Protein AF-0000000077884957 (afdb_homodimer)

Radius of gyration: 33.15 Å; Cα contacts (8 Å, |Δi|>4): 1012; chains: 2; bounding box: 104×128×114 Å

Structure (mmCIF, N/CA/C/O backbone):
data_AF-0000000077884957-model_v1
#
loop_
_entity.id
_entity.type
_entity.pdbx_description
1 polymer '3,4-dihydroxy-2-butanone 4-phosphate synthase'
#
loop_
_atom_site.group_PDB
_atom_site.id
_atom_site.type_symbol
_atom_site.label_atom_id
_atom_site.label_alt_id
_atom_site.label_comp_id
_atom_site.label_asym_id
_atom_site.label_entity_id
_atom_site.label_seq_id
_atom_site.pdbx_PDB_ins_code
_atom_site.Cartn_x
_atom_site.Cartn_y
_atom_site.Cartn_z
_atom_site.occupancy
_atom_site.B_iso_or_equiv
_atom_site.auth_seq_id
_atom_site.auth_comp_id
_atom_site.auth_asym_id
_atom_site.auth_atom_id
_atom_site.pdbx_PDB_model_num
ATOM 1 N N . MET A 1 1 ? 44.188 24.688 65.25 1 23.61 1 MET A N 1
ATOM 2 C CA . MET A 1 1 ? 44.094 23.25 65.5 1 23.61 1 MET A CA 1
ATOM 3 C C . MET A 1 1 ? 42.719 22.719 65.125 1 23.61 1 MET A C 1
ATOM 5 O O . MET A 1 1 ? 42.312 21.656 65.562 1 23.61 1 MET A O 1
ATOM 9 N N . ALA A 1 2 ? 41.875 23.609 64.562 1 27.34 2 ALA A N 1
ATOM 10 C CA . ALA A 1 2 ? 40.438 23.766 64.312 1 27.34 2 ALA A CA 1
ATOM 11 C C . ALA A 1 2 ? 39.969 22.703 63.344 1 27.34 2 ALA A C 1
ATOM 13 O O . ALA A 1 2 ? 40.5 22.562 62.25 1 27.34 2 ALA A O 1
ATOM 14 N N . SER A 1 3 ? 39.344 21.531 63.875 1 23.41 3 SER A N 1
ATOM 15 C CA . SER A 1 3 ? 38.969 20.156 63.562 1 23.41 3 SER A CA 1
ATOM 16 C C . SER A 1 3 ? 37.938 20.109 62.438 1 23.41 3 SER A C 1
ATOM 18 O O . SER A 1 3 ? 36.75 20.406 62.656 1 23.41 3 SER A O 1
ATOM 20 N N . PHE A 1 4 ? 38.219 20.578 61.156 1 23.94 4 PHE A N 1
ATOM 21 C CA . PHE A 1 4 ? 37.438 20.875 59.938 1 23.94 4 PHE A CA 1
ATOM 22 C C . PHE A 1 4 ? 36.812 19.609 59.375 1 23.94 4 PHE A C 1
ATOM 24 O O . PHE A 1 4 ? 37.281 19.062 58.375 1 23.94 4 PHE A O 1
ATOM 31 N N . ASN A 1 5 ? 36.469 18.562 60.312 1 22 5 ASN A N 1
ATOM 32 C CA . ASN A 1 5 ? 36.281 17.234 59.719 1 22 5 ASN A CA 1
ATOM 33 C C . ASN A 1 5 ? 35.25 17.25 58.594 1 22 5 ASN A C 1
ATOM 35 O O . ASN A 1 5 ? 34.438 18.172 58.531 1 22 5 ASN A O 1
ATOM 39 N N . LEU A 1 6 ? 35.156 16.062 57.719 1 22.84 6 LEU A N 1
ATOM 40 C CA . LEU A 1 6 ? 34.812 15.359 56.5 1 22.84 6 LEU A CA 1
ATOM 41 C C . LEU A 1 6 ? 33.281 15.234 56.344 1 22.84 6 LEU A C 1
ATOM 43 O O . LEU A 1 6 ? 32.594 14.828 57.281 1 22.84 6 LEU A O 1
ATOM 47 N N . ILE A 1 7 ? 32.656 15.898 55.281 1 21.78 7 ILE A N 1
ATOM 48 C CA . ILE A 1 7 ? 31.406 16.125 54.531 1 21.78 7 ILE A CA 1
ATOM 49 C C . ILE A 1 7 ? 30.797 14.781 54.156 1 21.78 7 ILE A C 1
ATOM 51 O O . ILE A 1 7 ? 31.391 14.016 53.406 1 21.78 7 ILE A O 1
ATOM 55 N N . THR A 1 8 ? 29.938 14.07 54.969 1 21.12 8 THR A N 1
ATOM 56 C CA . THR A 1 8 ? 29.281 12.766 55.031 1 21.12 8 THR A CA 1
ATOM 57 C C . THR A 1 8 ? 28.453 12.523 53.781 1 21.12 8 THR A C 1
ATOM 59 O O . THR A 1 8 ? 27.844 13.453 53.219 1 21.12 8 THR A O 1
ATOM 62 N N . THR A 1 9 ? 28.469 11.258 53.062 1 21.08 9 THR A N 1
ATOM 63 C CA . THR A 1 9 ? 28.109 10.383 51.938 1 21.08 9 THR A CA 1
ATOM 64 C C . THR A 1 9 ? 26.609 10.18 51.875 1 21.08 9 THR A C 1
ATOM 66 O O . THR A 1 9 ? 26.047 9.414 52.656 1 21.08 9 THR A O 1
ATOM 69 N N . CYS A 1 10 ? 25.625 11.156 51.812 1 20.2 10 CYS A N 1
ATOM 70 C CA . CYS A 1 10 ? 24.203 10.812 51.906 1 20.2 10 CYS A CA 1
ATOM 71 C C . CYS A 1 10 ? 23.812 9.836 50.812 1 20.2 10 CYS A C 1
ATOM 73 O O . CYS A 1 10 ? 24.078 10.086 49.625 1 20.2 10 CYS A O 1
ATOM 75 N N . SER A 1 11 ? 23.5 8.492 51.031 1 19.19 11 SER A N 1
ATOM 76 C CA . SER A 1 11 ? 22.922 7.262 50.531 1 19.19 11 SER A CA 1
ATOM 77 C C . SER A 1 11 ? 21.547 7.516 49.906 1 19.19 11 SER A C 1
ATOM 79 O O . SER A 1 11 ? 20.562 7.715 50.625 1 19.19 11 SER A O 1
ATOM 81 N N . SER A 1 12 ? 21.328 8.344 48.781 1 19.55 12 SER A N 1
ATOM 82 C CA . SER A 1 12 ? 20.109 8.773 48.094 1 19.55 12 SER A CA 1
ATOM 83 C C . SER A 1 12 ? 19.359 7.586 47.469 1 19.55 12 SER A C 1
ATOM 85 O O . SER A 1 12 ? 19.797 7.035 46.469 1 19.55 12 SER A O 1
ATOM 87 N N . THR A 1 13 ? 18.891 6.57 48.156 1 20.38 13 THR A N 1
ATOM 88 C CA . THR A 1 13 ? 18.125 5.41 47.719 1 20.38 13 THR A CA 1
ATOM 89 C C . THR A 1 13 ? 16.859 5.848 47 1 20.38 13 THR A C 1
ATOM 91 O O . THR A 1 13 ? 16.031 6.578 47.531 1 20.38 13 THR A O 1
ATOM 94 N N . ILE A 1 14 ? 16.828 5.816 45.594 1 21.34 14 ILE A N 1
ATOM 95 C CA . ILE A 1 14 ? 15.945 6.078 44.438 1 21.34 14 ILE A CA 1
ATOM 96 C C . ILE A 1 14 ? 14.672 5.238 44.594 1 21.34 14 ILE A C 1
ATOM 98 O O . ILE A 1 14 ? 14.734 4.012 44.656 1 21.34 14 ILE A O 1
ATOM 102 N N . LEU A 1 15 ? 13.469 5.793 44.906 1 20.3 15 LEU A N 1
ATOM 103 C CA . LEU A 1 15 ? 12.102 5.34 45.156 1 20.3 15 LEU A CA 1
ATOM 104 C C . LEU A 1 15 ? 11.523 4.66 43.906 1 20.3 15 LEU A C 1
ATOM 106 O O . LEU A 1 15 ? 11.773 5.102 42.781 1 20.3 15 LEU A O 1
ATOM 110 N N . SER A 1 16 ? 10.797 3.488 43.938 1 21.31 16 SER A N 1
ATOM 111 C CA . SER A 1 16 ? 10.195 2.354 43.25 1 21.31 16 SER A CA 1
ATOM 112 C C . SER A 1 16 ? 8.93 2.768 42.5 1 21.31 16 SER A C 1
ATOM 114 O O . SER A 1 16 ? 8.289 1.94 41.844 1 21.31 16 SER A O 1
ATOM 116 N N . PHE A 1 17 ? 8.383 4.039 42.281 1 21.47 17 PHE A N 1
ATOM 117 C CA . PHE A 1 17 ? 6.926 3.988 42.188 1 21.47 17 PHE A CA 1
ATOM 118 C C . PHE A 1 17 ? 6.477 3.195 40.969 1 21.47 17 PHE A C 1
ATOM 120 O O . PHE A 1 17 ? 7.246 3.02 40.031 1 21.47 17 PHE A O 1
ATOM 127 N N . PRO A 1 18 ? 4.977 3.242 40.531 1 24.75 18 PRO A N 1
ATOM 128 C CA . PRO A 1 18 ? 3.848 2.408 40.094 1 24.75 18 PRO A CA 1
ATOM 129 C C . PRO A 1 18 ? 3.758 2.254 38.594 1 24.75 18 PRO A C 1
ATOM 131 O O . PRO A 1 18 ? 4.281 3.092 37.844 1 24.75 18 PRO A O 1
ATOM 134 N N . ARG A 1 19 ? 3.344 1.119 38.094 1 23.22 19 ARG A N 1
ATOM 135 C CA . ARG A 1 19 ? 3.1 0.431 36.812 1 23.22 19 ARG A CA 1
ATOM 136 C C . ARG A 1 19 ? 1.978 1.104 36.031 1 23.22 19 ARG A C 1
ATOM 138 O O . ARG A 1 19 ? 0.847 1.198 36.531 1 23.22 19 ARG A O 1
ATOM 145 N N . SER A 1 20 ? 2.25 2.031 34.938 1 22.03 20 SER A N 1
ATOM 146 C CA . SER A 1 20 ? 1.524 2.961 34.094 1 22.03 20 SER A CA 1
ATOM 147 C C . SER A 1 20 ? 0.435 2.246 33.312 1 22.03 20 SER A C 1
ATOM 149 O O . SER A 1 20 ? -0.719 2.682 33.281 1 22.03 20 SER A O 1
ATOM 151 N N . CYS A 1 21 ? 0.714 1.579 32.125 1 22.59 21 CYS A N 1
ATOM 152 C CA . CYS A 1 21 ? 0.027 1.964 30.906 1 22.59 21 CYS A CA 1
ATOM 153 C C . CYS A 1 21 ? -1.282 1.199 30.75 1 22.59 21 CYS A C 1
ATOM 155 O O . CYS A 1 21 ? -1.91 1.242 29.688 1 22.59 21 CYS A O 1
ATOM 157 N N . LYS A 1 22 ? -1.883 0.254 31.781 1 23.73 22 LYS A N 1
ATOM 158 C CA . LYS A 1 22 ? -2.709 -0.756 31.125 1 23.73 22 LYS A CA 1
ATOM 159 C C . LYS A 1 22 ? -4.004 -0.149 30.594 1 23.73 22 LYS A C 1
ATOM 161 O O . LYS A 1 22 ? -4.898 -0.872 30.156 1 23.73 22 LYS A O 1
ATOM 166 N N . HIS A 1 23 ? -4.379 1.088 30.688 1 22.39 23 HIS A N 1
ATOM 167 C CA . HIS A 1 23 ? -5.816 1.323 30.594 1 22.39 23 HIS A CA 1
ATOM 168 C C . HIS A 1 23 ? -6.348 0.985 29.203 1 22.39 23 HIS A C 1
ATOM 170 O O . HIS A 1 23 ? -5.984 1.638 28.234 1 22.39 23 HIS A O 1
ATOM 176 N N . PHE A 1 24 ? -6.547 -0.317 28.844 1 19.41 24 PHE A N 1
ATOM 177 C CA . PHE A 1 24 ? -7.199 -0.722 27.609 1 19.41 24 PHE A CA 1
ATOM 178 C C . PHE A 1 24 ? -8.648 -0.255 27.578 1 19.41 24 PHE A C 1
ATOM 180 O O . PHE A 1 24 ? -9.484 -0.763 28.328 1 19.41 24 PHE A O 1
ATOM 187 N N . LYS A 1 25 ? -9.031 0.947 27.484 1 20.95 25 LYS A N 1
ATOM 188 C CA . LYS A 1 25 ? -10.391 1.477 27.625 1 20.95 25 LYS A CA 1
ATOM 189 C C . LYS A 1 25 ? -11.297 0.98 26.5 1 20.95 25 LYS A C 1
ATOM 191 O O . LYS A 1 25 ? -11.141 1.39 25.344 1 20.95 25 LYS A O 1
ATOM 196 N N . LEU A 1 26 ? -11.547 -0.323 26.172 1 20.55 26 LEU A N 1
ATOM 197 C CA . LEU A 1 26 ? -12.398 -0.55 25 1 20.55 26 LEU A CA 1
ATOM 198 C C . LEU A 1 26 ? -13.758 0.125 25.188 1 20.55 26 LEU A C 1
ATOM 200 O O . LEU A 1 26 ? -14.453 -0.135 26.172 1 20.55 26 LEU A O 1
ATOM 204 N N . SER A 1 27 ? -14 1.271 24.469 1 19.66 27 SER A N 1
ATOM 205 C CA . SER A 1 27 ? -15.031 2.307 24.453 1 19.66 27 SER A CA 1
ATOM 206 C C . SER A 1 27 ? -16.391 1.733 24.062 1 19.66 27 SER A C 1
ATOM 208 O O . SER A 1 27 ? -16.469 0.816 23.234 1 19.66 27 SER A O 1
ATOM 210 N N . SER A 1 28 ? -17.406 1.79 24.953 1 21.2 28 SER A N 1
ATOM 211 C CA . SER A 1 28 ? -18.828 1.503 25.125 1 21.2 28 SER A CA 1
ATOM 212 C C . SER A 1 28 ? -19.656 2.219 24.062 1 21.2 28 SER A C 1
ATOM 214 O O . SER A 1 28 ? -19.531 3.432 23.875 1 21.2 28 SER A O 1
ATOM 216 N N . GLY A 1 29 ? -19.891 1.602 22.844 1 19.97 29 GLY A N 1
ATOM 217 C CA . GLY A 1 29 ? -20.672 1.997 21.688 1 19.97 29 GLY A CA 1
ATOM 218 C C . GLY A 1 29 ? -22.078 2.447 22.047 1 19.97 29 GLY A C 1
ATOM 219 O O . GLY A 1 29 ? -22.859 1.673 22.609 1 19.97 29 GLY A O 1
ATOM 220 N N . PHE A 1 30 ? -22.359 3.723 22.219 1 20.08 30 PHE A N 1
ATOM 221 C CA . PHE A 1 30 ? -23.5 4.461 22.75 1 20.08 30 PHE A CA 1
ATOM 222 C C . PHE A 1 30 ? -24.625 4.504 21.734 1 20.08 30 PHE A C 1
ATOM 224 O O . PHE A 1 30 ? -24.688 5.414 20.906 1 20.08 30 PHE A O 1
ATOM 231 N N . PRO A 1 31 ? -24.984 3.486 21 1 21.28 31 PRO A N 1
ATOM 232 C CA . PRO A 1 31 ? -25.828 3.979 19.922 1 21.28 31 PRO A CA 1
ATOM 233 C C . PRO A 1 31 ? -27.094 4.668 20.422 1 21.28 31 PRO A C 1
ATOM 235 O O . PRO A 1 31 ? -27.656 4.258 21.438 1 21.28 31 PRO A O 1
ATOM 238 N N . SER A 1 32 ? -27.312 5.969 20.094 1 18.59 32 SER A N 1
ATOM 239 C CA . SER A 1 32 ? -28.156 7.109 20.422 1 18.59 32 SER A CA 1
ATOM 240 C C . SER A 1 32 ? -29.578 6.91 19.906 1 18.59 32 SER A C 1
ATOM 242 O O . SER A 1 32 ? -29.781 6.371 18.812 1 18.59 32 SER A O 1
ATOM 244 N N . LYS A 1 33 ? -30.625 6.922 20.75 1 21.25 33 LYS A N 1
ATOM 245 C CA . LYS A 1 33 ? -32.094 6.762 20.797 1 21.25 33 LYS A CA 1
ATOM 246 C C . LYS A 1 33 ? -32.781 7.887 20.031 1 21.25 33 LYS A C 1
ATOM 248 O O . LYS A 1 33 ? -32.906 9 20.547 1 21.25 33 LYS A O 1
ATOM 253 N N . ILE A 1 34 ? -32.5 8.047 18.734 1 18.34 34 ILE A N 1
ATOM 254 C CA . ILE A 1 34 ? -32.938 9.234 18.031 1 18.34 34 ILE A CA 1
ATOM 255 C C . ILE A 1 34 ? -34.469 9.273 18.031 1 18.34 34 ILE A C 1
ATOM 257 O O . ILE A 1 34 ? -35.125 8.367 17.516 1 18.34 34 ILE A O 1
ATOM 261 N N . SER A 1 35 ? -35.031 9.914 19.016 1 16.98 35 SER A N 1
ATOM 262 C CA . SER A 1 35 ? -36.469 10.078 19.234 1 16.98 35 SER A CA 1
ATOM 263 C C . SER A 1 35 ? -37.125 10.891 18.125 1 16.98 35 SER A C 1
ATOM 265 O O . SER A 1 35 ? -36.5 11.805 17.578 1 16.98 35 SER A O 1
ATOM 267 N N . LYS A 1 36 ? -38.281 10.414 17.578 1 20.23 36 LYS A N 1
ATOM 268 C CA . LYS A 1 36 ? -39.125 10.602 16.406 1 20.23 36 LYS A CA 1
ATOM 269 C C . LYS A 1 36 ? -39.938 11.898 16.5 1 20.23 36 LYS A C 1
ATOM 271 O O . LYS A 1 36 ? -40.906 12.094 15.789 1 20.23 36 LYS A O 1
ATOM 276 N N . HIS A 1 37 ? -39.125 13.094 17.047 1 16.89 37 HIS A N 1
ATOM 277 C CA . HIS A 1 37 ? -39.969 14.211 17.391 1 16.89 37 HIS A CA 1
ATOM 278 C C . HIS A 1 37 ? -40.844 14.617 16.203 1 16.89 37 HIS A C 1
ATOM 280 O O . HIS A 1 37 ? -40.5 14.344 15.055 1 16.89 37 HIS A O 1
ATOM 286 N N . VAL A 1 38 ? -41.781 15.594 16.516 1 18.67 38 VAL A N 1
ATOM 287 C CA . VAL A 1 38 ? -43.156 16.062 16.297 1 18.67 38 VAL A CA 1
ATOM 288 C C . VAL A 1 38 ? -43.188 17 15.094 1 18.67 38 VAL A C 1
ATOM 290 O O . VAL A 1 38 ? -42.219 17.688 14.805 1 18.67 38 VAL A O 1
ATOM 293 N N . ASN A 1 39 ? -44.094 16.781 14.219 1 18.64 39 ASN A N 1
ATOM 294 C CA . ASN A 1 39 ? -44.625 17.062 12.891 1 18.64 39 ASN A CA 1
ATOM 295 C C . ASN A 1 39 ? -45 18.531 12.727 1 18.64 39 ASN A C 1
ATOM 297 O O . ASN A 1 39 ? -45.75 18.906 11.812 1 18.64 39 ASN A O 1
ATOM 301 N N . GLY A 1 40 ? -44.312 19.484 13.562 1 17.47 40 GLY A N 1
ATOM 302 C CA . GLY A 1 40 ? -45.062 20.734 13.664 1 17.47 40 GLY A CA 1
ATOM 303 C C . GLY A 1 40 ? -45.188 21.453 12.344 1 17.47 40 GLY A C 1
ATOM 304 O O . GLY A 1 40 ? -44.219 21.625 11.609 1 17.47 40 GLY A O 1
ATOM 305 N N . PHE A 1 41 ? -46.344 21.406 11.773 1 19.31 41 PHE A N 1
ATOM 306 C CA . PHE A 1 41 ? -46.875 21.875 10.5 1 19.31 41 PHE A CA 1
ATOM 307 C C . PHE A 1 41 ? -46.656 23.359 10.32 1 19.31 41 PHE A C 1
ATOM 309 O O . PHE A 1 41 ? -46.719 24.125 11.289 1 19.31 41 PHE A O 1
ATOM 316 N N . GLY A 1 42 ? -45.781 23.797 9.352 1 18.58 42 GLY A N 1
ATOM 317 C CA . GLY A 1 42 ? -45.156 24.969 8.75 1 18.58 42 GLY A CA 1
ATOM 318 C C . GLY A 1 42 ? -46.125 26.078 8.438 1 18.58 42 GLY A C 1
ATOM 319 O O . GLY A 1 42 ? -47.219 25.828 7.898 1 18.58 42 GLY A O 1
ATOM 320 N N . SER A 1 43 ? -46.094 27.078 9.375 1 18.12 43 SER A N 1
ATOM 321 C CA . SER A 1 43 ? -46.812 28.344 9.492 1 18.12 43 SER A CA 1
ATOM 322 C C . SER A 1 43 ? -46.75 29.125 8.188 1 18.12 43 SER A C 1
ATOM 324 O O . SER A 1 43 ? -45.781 29.047 7.434 1 18.12 43 SER A O 1
ATOM 326 N N . TYR A 1 44 ? -47.875 29.672 7.723 1 19.66 44 TYR A N 1
ATOM 327 C CA . TYR A 1 44 ? -48.531 30.203 6.539 1 19.66 44 TYR A CA 1
ATOM 328 C C . TYR A 1 44 ? -48.031 31.609 6.223 1 19.66 44 TYR A C 1
ATOM 330 O O . TYR A 1 44 ? -48.594 32.594 6.723 1 19.66 44 TYR A O 1
ATOM 338 N N . PHE A 1 45 ? -46.594 31.875 6.32 1 18.58 45 PHE A N 1
ATOM 339 C CA . PHE A 1 45 ? -46.25 33.281 6.398 1 18.58 45 PHE A CA 1
ATOM 340 C C . PHE A 1 45 ? -46.688 34.031 5.141 1 18.58 45 PHE A C 1
ATOM 342 O O . PHE A 1 45 ? -46.531 33.531 4.027 1 18.58 45 PHE A O 1
ATOM 349 N N . PRO A 1 46 ? -47.5 35.094 5.395 1 20.36 46 PRO A N 1
ATOM 350 C CA . PRO A 1 46 ? -48.312 35.875 4.457 1 20.36 46 PRO A CA 1
ATOM 351 C C . PRO A 1 46 ? -47.5 36.688 3.465 1 20.36 46 PRO A C 1
ATOM 353 O O . PRO A 1 46 ? -46.344 37 3.746 1 20.36 46 PRO A O 1
ATOM 356 N N . LEU A 1 47 ? -47.844 36.656 2.164 1 19.95 47 LEU A N 1
ATOM 357 C CA . LEU A 1 47 ? -47.344 37 0.837 1 19.95 47 LEU A CA 1
ATOM 358 C C . LEU A 1 47 ? -47.156 38.5 0.696 1 19.95 47 LEU A C 1
ATOM 360 O O . LEU A 1 47 ? -47 39 -0.416 1 19.95 47 LEU A O 1
ATOM 364 N N . VAL A 1 48 ? -46.562 39.188 1.86 1 20.5 48 VAL A N 1
ATOM 365 C CA . VAL A 1 48 ? -46.844 40.594 1.748 1 20.5 48 VAL A CA 1
ATOM 366 C C . VAL A 1 48 ? -46.094 41.188 0.553 1 20.5 48 VAL A C 1
ATOM 368 O O . VAL A 1 48 ? -44.875 41.062 0.447 1 20.5 48 VAL A O 1
ATOM 371 N N . GLN A 1 49 ? -46.781 41.531 -0.532 1 20.39 49 GLN A N 1
ATOM 372 C CA . GLN A 1 49 ? -46.438 41.969 -1.89 1 20.39 49 GLN A CA 1
ATOM 373 C C . GLN A 1 49 ? -45.812 43.344 -1.902 1 20.39 49 GLN A C 1
ATOM 375 O O . GLN A 1 49 ? -46.531 44.344 -2.021 1 20.39 49 GLN A O 1
ATOM 380 N N . MET A 1 50 ? -44.844 43.656 -0.899 1 19.05 50 MET A N 1
ATOM 381 C CA . MET A 1 50 ? -44.594 45.062 -0.758 1 19.05 50 MET A CA 1
ATOM 382 C C . MET A 1 50 ? -43.938 45.625 -2.021 1 19.05 50 MET A C 1
ATOM 384 O O . MET A 1 50 ? -42.969 45.094 -2.514 1 19.05 50 MET A O 1
ATOM 388 N N . ASN A 1 51 ? -44.719 46.5 -2.781 1 18.94 51 ASN A N 1
ATOM 389 C CA . ASN A 1 51 ? -44.531 47.219 -4.039 1 18.94 51 ASN A CA 1
ATOM 390 C C . ASN A 1 51 ? -43.375 48.219 -3.959 1 18.94 51 ASN A C 1
ATOM 392 O O . ASN A 1 51 ? -43.25 48.969 -2.977 1 18.94 51 ASN A O 1
ATOM 396 N N . SER A 1 52 ? -42.312 48.094 -4.742 1 18.86 52 SER A N 1
ATOM 397 C CA . SER A 1 52 ? -40.938 48.562 -4.809 1 18.86 52 SER A CA 1
ATOM 398 C C . SER A 1 52 ? -40.844 50.031 -5.238 1 18.86 52 SER A C 1
ATOM 400 O O . SER A 1 52 ? -39.812 50.5 -5.68 1 18.86 52 SER A O 1
ATOM 402 N N . LYS A 1 53 ? -41.938 50.938 -4.871 1 19.25 53 LYS A N 1
ATOM 403 C CA . LYS A 1 53 ? -41.781 52.125 -5.688 1 19.25 53 LYS A CA 1
ATOM 404 C C . LYS A 1 53 ? -40.406 52.781 -5.453 1 19.25 53 LYS A C 1
ATOM 406 O O . LYS A 1 53 ? -40.031 53.031 -4.309 1 19.25 53 LYS A O 1
ATOM 411 N N . PHE A 1 54 ? -39.469 52.875 -6.41 1 18.75 54 PHE A N 1
ATOM 412 C CA . PHE A 1 54 ? -38.031 53.156 -6.461 1 18.75 54 PHE A CA 1
ATOM 413 C C . PHE A 1 54 ? -37.781 54.625 -6.316 1 18.75 54 PHE A C 1
ATOM 415 O O . PHE A 1 54 ? -36.625 55.094 -6.383 1 18.75 54 PHE A O 1
ATOM 422 N N . PRO A 1 55 ? -38.781 55.469 -5.625 1 20.62 55 PRO A N 1
ATOM 423 C CA . PRO A 1 55 ? -38.594 56.688 -6.402 1 20.62 55 PRO A CA 1
ATOM 424 C C . PRO A 1 55 ? -37.156 57.219 -6.301 1 20.62 55 PRO A C 1
ATOM 426 O O . PRO A 1 55 ? -36.344 56.688 -5.52 1 20.62 55 PRO A O 1
ATOM 429 N N . SER A 1 56 ? -37.094 58.594 -5.965 1 20.06 56 SER A N 1
ATOM 430 C CA . SER A 1 56 ? -36.531 59.812 -6.559 1 20.06 56 SER A CA 1
ATOM 431 C C . SER A 1 56 ? -35.125 60.062 -6.031 1 20.06 56 SER A C 1
ATOM 433 O O . SER A 1 56 ? -34.719 59.5 -5 1 20.06 56 SER A O 1
ATOM 435 N N . SER A 1 57 ? -34.5 61.281 -6.359 1 21.39 57 SER A N 1
ATOM 436 C CA . SER A 1 57 ? -33.312 61.844 -7.004 1 21.39 57 SER A CA 1
ATOM 437 C C . SER A 1 57 ? -32.281 62.281 -5.977 1 21.39 57 SER A C 1
ATOM 439 O O . SER A 1 57 ? -31.078 62.406 -6.293 1 21.39 57 SER A O 1
ATOM 441 N N . ASP A 1 58 ? -32.844 62.656 -4.785 1 20.12 58 ASP A N 1
ATOM 442 C CA . ASP A 1 58 ? -32.25 63.938 -4.418 1 20.12 58 ASP A CA 1
ATOM 443 C C . ASP A 1 58 ? -30.75 63.781 -4.141 1 20.12 58 ASP A C 1
ATOM 445 O O . ASP A 1 58 ? -30.25 62.656 -4.016 1 20.12 58 ASP A O 1
ATOM 449 N N . ASN A 1 59 ? -30.281 64.625 -3.166 1 21.72 59 ASN A N 1
ATOM 450 C CA . ASN A 1 59 ? -29.25 65.562 -2.857 1 21.72 59 ASN A CA 1
ATOM 451 C C . ASN A 1 59 ? -28.016 64.938 -2.24 1 21.72 59 ASN A C 1
ATOM 453 O O . ASN A 1 59 ? -27.078 65.625 -1.843 1 21.72 59 ASN A O 1
ATOM 457 N N . VAL A 1 60 ? -28.156 63.719 -1.672 1 21.84 60 VAL A N 1
ATOM 458 C CA . VAL A 1 60 ? -27.312 63.625 -0.479 1 21.84 60 VAL A CA 1
ATOM 459 C C . VAL A 1 60 ? -25.844 63.531 -0.885 1 21.84 60 VAL A C 1
ATOM 461 O O . VAL A 1 60 ? -25.422 62.469 -1.398 1 21.84 60 VAL A O 1
ATOM 464 N N . GLY A 1 61 ? -25.281 64.625 -1.397 1 23.08 61 GLY A N 1
ATOM 465 C CA . GLY A 1 61 ? -23.891 64.688 -1.848 1 23.08 61 GLY A CA 1
ATOM 466 C C . GLY A 1 61 ? -22.906 64.188 -0.798 1 23.08 61 GLY A C 1
ATOM 467 O O . GLY A 1 61 ? -21.703 64.188 -1.021 1 23.08 61 GLY A O 1
ATOM 468 N N . SER A 1 62 ? -23.297 64.375 0.476 1 20.88 62 SER A N 1
ATOM 469 C CA . SER A 1 62 ? -22.125 64.5 1.354 1 20.88 62 SER A CA 1
ATOM 470 C C . SER A 1 62 ? -21.297 63.188 1.3 1 20.88 62 SER A C 1
ATOM 472 O O . SER A 1 62 ? -21.766 62.125 1.654 1 20.88 62 SER A O 1
ATOM 474 N N . ARG A 1 63 ? -20.453 63.031 0.233 1 23.38 63 ARG A N 1
ATOM 475 C CA . ARG A 1 63 ? -19.547 61.906 0.05 1 23.38 63 ARG A CA 1
ATOM 476 C C . ARG A 1 63 ? -18.891 61.5 1.369 1 23.38 63 ARG A C 1
ATOM 478 O O . ARG A 1 63 ? -18.469 62.375 2.141 1 23.38 63 ARG A O 1
ATOM 485 N N . ILE A 1 64 ? -19.266 60.312 1.828 1 23 64 ILE A N 1
ATOM 486 C CA . ILE A 1 64 ? -18.75 59.438 2.877 1 23 64 ILE A CA 1
ATOM 487 C C . ILE A 1 64 ? -17.234 59.469 2.898 1 23 64 ILE A C 1
ATOM 489 O O . ILE A 1 64 ? -16.578 59.125 1.911 1 23 64 ILE A O 1
ATOM 493 N N . LYS A 1 65 ? -16.625 60.438 3.633 1 26.31 65 LYS A N 1
ATOM 494 C CA . LYS A 1 65 ? -15.25 60.594 4.082 1 26.31 65 LYS A CA 1
ATOM 495 C C . LYS A 1 65 ? -14.586 59.25 4.289 1 26.31 65 LYS A C 1
ATOM 497 O O . LYS A 1 65 ? -15.266 58.25 4.461 1 26.31 65 LYS A O 1
ATOM 502 N N . SER A 1 66 ? -13.211 59.344 4.621 1 26.72 66 SER A N 1
ATOM 503 C CA . SER A 1 66 ? -11.891 58.688 4.598 1 26.72 66 SER A CA 1
ATOM 504 C C . SER A 1 66 ? -11.836 57.5 5.539 1 26.72 66 SER A C 1
ATOM 506 O O . SER A 1 66 ? -10.766 56.938 5.762 1 26.72 66 SER A O 1
ATOM 508 N N . SER A 1 67 ? -12.891 57.344 6.367 1 26.34 67 SER A N 1
ATOM 509 C CA . SER A 1 67 ? -12.516 56.406 7.422 1 26.34 67 SER A CA 1
ATOM 510 C C . SER A 1 67 ? -12.156 55.031 6.852 1 26.34 67 SER A C 1
ATOM 512 O O . SER A 1 67 ? -12.883 54.062 7.047 1 26.34 67 SER A O 1
ATOM 514 N N . LEU A 1 68 ? -11.836 54.969 5.566 1 30.48 68 LEU A N 1
ATOM 515 C CA . LEU A 1 68 ? -11.477 53.625 5.152 1 30.48 68 LEU A CA 1
ATOM 516 C C . LEU A 1 68 ? -10.297 53.094 5.969 1 30.48 68 LEU A C 1
ATOM 518 O O . LEU A 1 68 ? -9.141 53.406 5.66 1 30.48 68 LEU A O 1
ATOM 522 N N . VAL A 1 69 ? -10.219 53.281 7.273 1 30.39 69 VAL A N 1
ATOM 523 C CA . VAL A 1 69 ? -9.172 52.656 8.062 1 30.39 69 VAL A CA 1
ATOM 524 C C . VAL A 1 69 ? -8.828 51.281 7.465 1 30.39 69 VAL A C 1
ATOM 526 O O . VAL A 1 69 ? -9.641 50.688 6.762 1 30.39 69 VAL A O 1
ATOM 529 N N . ASP A 1 70 ? -7.453 50.75 7.648 1 33.72 70 ASP A N 1
ATOM 530 C CA . ASP A 1 70 ? -6.52 49.656 7.391 1 33.72 70 ASP A CA 1
ATOM 531 C C . ASP A 1 70 ? -7.145 48.281 7.715 1 33.72 70 ASP A C 1
ATOM 533 O O . ASP A 1 70 ? -6.836 47.688 8.75 1 33.72 70 ASP A O 1
ATOM 537 N N . GLU A 1 71 ? -8.32 48.031 7.785 1 34.22 71 GLU A N 1
ATOM 538 C CA . GLU A 1 71 ? -8.82 46.656 7.91 1 34.22 71 GLU A CA 1
ATOM 539 C C . GLU A 1 71 ? -8.148 45.719 6.91 1 34.22 71 GLU A C 1
ATOM 541 O O . GLU A 1 71 ? -8.781 44.812 6.375 1 34.22 71 GLU A O 1
ATOM 546 N N . GLU A 1 72 ? -7.207 46.031 6.141 1 38.31 72 GLU A N 1
ATOM 547 C CA . GLU A 1 72 ? -6.363 45.125 5.352 1 38.31 72 GLU A CA 1
ATOM 548 C C . GLU A 1 72 ? -5.953 43.906 6.164 1 38.31 72 GLU A C 1
ATOM 550 O O . GLU A 1 72 ? -5.176 43.062 5.691 1 38.31 72 GLU A O 1
ATOM 555 N N . GLY A 1 73 ? -5.934 43.906 7.438 1 38.22 73 GLY A N 1
ATOM 556 C CA . GLY A 1 73 ? -5.395 42.906 8.359 1 38.22 73 GLY A CA 1
ATOM 557 C C . GLY A 1 73 ? -5.863 41.5 8.055 1 38.22 73 GLY A C 1
ATOM 558 O O . GLY A 1 73 ? -5.055 40.594 7.992 1 38.22 73 GLY A O 1
ATOM 559 N N . ASP A 1 74 ? -7.207 41.062 8.312 1 42.28 74 ASP A N 1
ATOM 560 C CA . ASP A 1 74 ? -7.695 39.75 8.625 1 42.28 74 ASP A CA 1
ATOM 561 C C . ASP A 1 74 ? -7.891 38.906 7.352 1 42.28 74 ASP A C 1
ATOM 563 O O . ASP A 1 74 ? -8.688 37.969 7.328 1 42.28 74 ASP A O 1
ATOM 567 N N . LEU A 1 75 ? -7.965 39.438 6.242 1 45.56 75 LEU A N 1
ATOM 568 C CA . LEU A 1 75 ? -8.133 38.656 5.02 1 45.56 75 LEU A CA 1
ATOM 569 C C . LEU A 1 75 ? -7.297 37.406 5.07 1 45.56 75 LEU A C 1
ATOM 571 O O . LEU A 1 75 ? -7.672 36.375 4.477 1 45.56 75 LEU A O 1
ATOM 575 N N . HIS A 1 76 ? -6.145 37.5 5.617 1 52.44 76 HIS A N 1
ATOM 576 C CA . HIS A 1 76 ? -5.23 36.375 5.77 1 52.44 76 HIS A CA 1
ATOM 577 C C . HIS A 1 76 ? -5.758 35.375 6.781 1 52.44 76 HIS A C 1
ATOM 579 O O . HIS A 1 76 ? -5.211 34.281 6.914 1 52.44 76 HIS A O 1
ATOM 585 N N . SER A 1 77 ? -6.91 35.781 7.48 1 61.09 77 SER A N 1
ATOM 586 C CA . SER A 1 77 ? -7.34 34.906 8.547 1 61.09 77 SER A CA 1
ATOM 587 C C . SER A 1 77 ? -8.461 33.969 8.086 1 61.09 77 SER A C 1
ATOM 589 O O . SER A 1 77 ? -8.836 33.031 8.789 1 61.09 77 SER A O 1
ATOM 591 N N . TYR A 1 78 ? -8.859 34.219 6.809 1 78.75 78 TYR A N 1
ATOM 592 C CA . TYR A 1 78 ? -10 33.375 6.418 1 78.75 78 TYR A CA 1
ATOM 593 C C . TYR A 1 78 ? -9.562 32.25 5.496 1 78.75 78 TYR A C 1
ATOM 595 O O . TYR A 1 78 ? -8.695 32.438 4.641 1 78.75 78 TYR A O 1
ATOM 603 N N . PRO A 1 79 ? -10.148 31.203 5.711 1 87.62 79 PRO A N 1
ATOM 604 C CA . PRO A 1 79 ? -9.836 30.094 4.801 1 87.62 79 PRO A CA 1
ATOM 605 C C . PRO A 1 79 ? -10.289 30.359 3.367 1 87.62 79 PRO A C 1
ATOM 607 O O . PRO A 1 79 ? -11.219 31.156 3.148 1 87.62 79 PRO A O 1
ATOM 610 N N . THR A 1 80 ? -9.492 29.875 2.387 1 91 80 THR A N 1
ATOM 611 C CA . THR A 1 80 ? -9.984 29.875 1.013 1 91 80 THR A CA 1
ATOM 612 C C . THR A 1 80 ? -11.422 29.359 0.953 1 91 80 THR A C 1
ATOM 614 O O . THR A 1 80 ? -11.812 28.5 1.734 1 91 80 THR A O 1
ATOM 617 N N . GLN A 1 81 ? -12.203 29.906 0.054 1 90.44 81 GLN A N 1
ATOM 618 C CA . GLN A 1 81 ? -13.609 29.547 -0.057 1 90.44 81 GLN A CA 1
ATOM 619 C C . GLN A 1 81 ? -13.781 28.031 -0.208 1 90.44 81 GLN A C 1
ATOM 621 O O . GLN A 1 81 ? -13.078 27.406 -1.004 1 90.44 81 GLN A O 1
ATOM 626 N N . GLY A 1 82 ? -14.68 27.484 0.585 1 93.25 82 GLY A N 1
ATOM 627 C CA . GLY A 1 82 ? -14.977 26.078 0.483 1 93.25 82 GLY A CA 1
ATOM 628 C C . GLY A 1 82 ? -14.133 25.219 1.408 1 93.25 82 GLY A C 1
ATOM 629 O O . GLY A 1 82 ? -14.352 24 1.51 1 93.25 82 GLY A O 1
ATOM 630 N N . PHE A 1 83 ? -13.219 25.797 2.072 1 97.69 83 PHE A N 1
ATOM 631 C CA . PHE A 1 83 ? -12.352 25.047 2.982 1 97.69 83 PHE A CA 1
ATOM 632 C C . PHE A 1 83 ? -12.633 25.453 4.43 1 97.69 83 PHE A C 1
ATOM 634 O O . PHE A 1 83 ? -13.062 26.562 4.703 1 97.69 83 PHE A O 1
ATOM 641 N N . ALA A 1 84 ? -12.422 24.516 5.301 1 97.88 84 ALA A N 1
ATOM 642 C CA . ALA A 1 84 ? -12.461 24.797 6.734 1 97.88 84 ALA A CA 1
ATOM 643 C C . ALA A 1 84 ? -11.266 25.641 7.16 1 97.88 84 ALA A C 1
ATOM 645 O O . ALA A 1 84 ? -10.242 25.672 6.473 1 97.88 84 ALA A O 1
ATOM 646 N N . SER A 1 85 ? -11.438 26.359 8.312 1 96.94 85 SER A N 1
ATOM 647 C CA . SER A 1 85 ? -10.312 27.109 8.852 1 96.94 85 SER A CA 1
ATOM 648 C C . SER A 1 85 ? -9.266 26.188 9.461 1 96.94 85 SER A C 1
ATOM 650 O O . SER A 1 85 ? -9.586 25.078 9.883 1 96.94 85 SER A O 1
ATOM 652 N N . ILE A 1 86 ? -8.102 26.688 9.516 1 98.12 86 ILE A N 1
ATOM 653 C CA . ILE A 1 86 ? -7.004 25.891 10.062 1 98.12 86 ILE A CA 1
ATOM 654 C C . ILE A 1 86 ? -7.258 25.625 11.547 1 98.12 86 ILE A C 1
ATOM 656 O O . ILE A 1 86 ? -7.105 24.484 12.008 1 98.12 86 ILE A O 1
ATOM 660 N N . PRO A 1 87 ? -7.703 26.578 12.359 1 97.94 87 PRO A N 1
ATOM 661 C CA . PRO A 1 87 ? -7.984 26.297 13.766 1 97.94 87 PRO A CA 1
ATOM 662 C C . PRO A 1 87 ? -9.023 25.203 13.953 1 97.94 87 PRO A C 1
ATOM 664 O O . PRO A 1 87 ? -8.898 24.359 14.852 1 97.94 87 PRO A O 1
ATOM 667 N N . GLU A 1 88 ? -10.031 25.203 13.125 1 97.81 88 GLU A N 1
ATOM 668 C CA . GLU A 1 88 ? -11.039 24.156 13.203 1 97.81 88 GLU A CA 1
ATOM 669 C C . GLU A 1 88 ? -10.422 22.781 12.93 1 97.81 88 GLU A C 1
ATOM 671 O O . GLU A 1 88 ? -10.766 21.797 13.594 1 97.81 88 GLU A O 1
ATOM 676 N N . ALA A 1 89 ? -9.609 22.719 11.961 1 98.19 89 ALA A N 1
ATOM 677 C CA . ALA A 1 89 ? -8.938 21.469 11.617 1 98.19 89 ALA A CA 1
ATOM 678 C C . ALA A 1 89 ? -8.016 21.016 12.742 1 98.19 89 ALA A C 1
ATOM 680 O O . ALA A 1 89 ? -7.949 19.828 13.055 1 98.19 89 ALA A O 1
ATOM 681 N N . ILE A 1 90 ? -7.254 21.922 13.32 1 98.56 90 ILE A N 1
ATOM 682 C CA . ILE A 1 90 ? -6.359 21.641 14.438 1 98.56 90 ILE A CA 1
ATOM 683 C C . ILE A 1 90 ? -7.156 21.031 15.586 1 98.56 90 ILE A C 1
ATOM 685 O O . ILE A 1 90 ? -6.723 20.062 16.203 1 98.56 90 ILE A O 1
ATOM 689 N N . GLU A 1 91 ? -8.281 21.594 15.844 1 98.75 91 GLU A N 1
ATOM 690 C CA . GLU A 1 91 ? -9.125 21.078 16.922 1 98.75 91 GLU A CA 1
ATOM 691 C C . GLU A 1 91 ? -9.602 19.656 16.609 1 98.75 91 GLU A C 1
ATOM 693 O O . GLU A 1 91 ? -9.625 18.812 17.5 1 98.75 91 GLU A O 1
ATOM 698 N N . ASP A 1 92 ? -10 19.406 15.383 1 98.88 92 ASP A N 1
ATOM 699 C CA . ASP A 1 92 ? -10.391 18.047 15 1 98.88 92 ASP A CA 1
ATOM 700 C C . ASP A 1 92 ? -9.242 17.062 15.195 1 98.88 92 ASP A C 1
ATOM 702 O O . ASP A 1 92 ? -9.438 15.977 15.75 1 98.88 92 ASP A O 1
ATOM 706 N N . ILE A 1 93 ? -8.078 17.406 14.789 1 98.88 93 ILE A N 1
ATOM 707 C CA . ILE A 1 93 ? -6.906 16.562 14.953 1 98.88 93 ILE A CA 1
ATOM 708 C C . ILE A 1 93 ? -6.645 16.312 16.438 1 98.88 93 ILE A C 1
ATOM 710 O O . ILE A 1 93 ? -6.363 15.188 16.859 1 98.88 93 ILE A O 1
ATOM 714 N N . ARG A 1 94 ? -6.727 17.344 17.219 1 98.81 94 ARG A N 1
ATOM 715 C CA . ARG A 1 94 ? -6.508 17.25 18.656 1 98.81 94 ARG A CA 1
ATOM 716 C C . ARG A 1 94 ? -7.469 16.25 19.297 1 98.81 94 ARG A C 1
ATOM 718 O O . ARG A 1 94 ? -7.109 15.555 20.25 1 98.81 94 ARG A O 1
ATOM 725 N N . GLN A 1 95 ? -8.633 16.156 18.75 1 98.69 95 GLN A N 1
ATOM 726 C CA . GLN A 1 95 ? -9.672 15.273 19.281 1 98.69 95 GLN A CA 1
ATOM 727 C C . GLN A 1 95 ? -9.539 13.867 18.703 1 98.69 95 GLN A C 1
ATOM 729 O O . GLN A 1 95 ? -10.398 13.016 18.938 1 98.69 95 GLN A O 1
ATOM 734 N N . GLY A 1 96 ? -8.578 13.594 17.844 1 98.81 96 GLY A N 1
ATOM 735 C CA . GLY A 1 96 ? -8.32 12.273 17.297 1 98.81 96 GLY A CA 1
ATOM 736 C C . GLY A 1 96 ? -9.047 12.016 15.992 1 98.81 96 GLY A C 1
ATOM 737 O O . GLY A 1 96 ? -9.062 10.891 15.492 1 98.81 96 GLY A O 1
ATOM 738 N N . LYS A 1 97 ? -9.633 13.086 15.445 1 98.81 97 LYS A N 1
ATOM 739 C CA . LYS A 1 97 ? -10.352 12.953 14.18 1 98.81 97 LYS A CA 1
ATOM 740 C C . LYS A 1 97 ? -9.406 13.062 12.992 1 98.81 97 LYS A C 1
ATOM 742 O O . LYS A 1 97 ? -8.281 13.547 13.133 1 98.81 97 LYS A O 1
ATOM 747 N N . MET A 1 98 ? -9.898 12.562 11.867 1 98.88 98 MET A N 1
ATOM 748 C CA . MET A 1 98 ? -9.211 12.75 10.594 1 98.88 98 MET A CA 1
ATOM 749 C C . MET A 1 98 ? -9.664 14.031 9.906 1 98.88 98 MET A C 1
ATOM 751 O O . MET A 1 98 ? -10.773 14.5 10.141 1 98.88 98 MET A O 1
ATOM 755 N N . VAL A 1 99 ? -8.836 14.547 9.055 1 98.94 99 VAL A N 1
ATOM 756 C CA . VAL A 1 99 ? -9.18 15.648 8.156 1 98.94 99 VAL A CA 1
ATOM 757 C C . VAL A 1 99 ? -8.719 15.328 6.742 1 98.94 99 VAL A C 1
ATOM 759 O O . VAL A 1 99 ? -7.879 14.445 6.539 1 98.94 99 VAL A O 1
ATOM 762 N N . VAL A 1 100 ? -9.297 15.984 5.742 1 98.94 100 VAL A N 1
ATOM 763 C CA . VAL A 1 100 ? -8.859 15.922 4.352 1 98.94 100 VAL A CA 1
ATOM 764 C C . VAL A 1 100 ? -8.023 17.156 4.023 1 98.94 100 VAL A C 1
ATOM 766 O O . VAL A 1 100 ? -8.445 18.297 4.273 1 98.94 100 VAL A O 1
ATOM 769 N N . VAL A 1 101 ? -6.855 16.969 3.5 1 98.94 101 VAL A N 1
ATOM 770 C CA . VAL A 1 101 ? -5.965 18.078 3.164 1 98.94 101 VAL A CA 1
ATOM 771 C C . VAL A 1 101 ? -5.598 18.016 1.684 1 98.94 101 VAL A C 1
ATOM 773 O O . VAL A 1 101 ? -5.121 16.984 1.197 1 98.94 101 VAL A O 1
ATOM 776 N N . VAL A 1 102 ? -5.805 19.109 0.988 1 98.75 102 VAL A N 1
ATOM 777 C CA . VAL A 1 102 ? -5.539 19.125 -0.447 1 98.75 102 VAL A CA 1
ATOM 778 C C . VAL A 1 102 ? -4.312 20 -0.729 1 98.75 102 VAL A C 1
ATOM 780 O O . VAL A 1 102 ? -4.07 20.984 -0.035 1 98.75 102 VAL A O 1
ATOM 783 N N . ASP A 1 103 ? -3.496 19.578 -1.727 1 97.62 103 ASP A N 1
ATOM 784 C CA . ASP A 1 103 ? -2.387 20.406 -2.178 1 97.62 103 ASP A CA 1
ATOM 785 C C . ASP A 1 103 ? -2.785 21.234 -3.395 1 97.62 103 ASP A C 1
ATOM 787 O O . ASP A 1 103 ? -3.965 21.312 -3.742 1 97.62 103 ASP A O 1
ATOM 791 N N . ASP A 1 104 ? -1.854 21.891 -3.92 1 92.56 104 ASP A N 1
ATOM 792 C CA . ASP A 1 104 ? -2.129 22.812 -5.023 1 92.56 104 ASP A CA 1
ATOM 793 C C . ASP A 1 104 ? -2.492 22.047 -6.293 1 92.56 104 ASP A C 1
ATOM 795 O O . ASP A 1 104 ? -1.961 20.969 -6.551 1 92.56 104 ASP A O 1
ATOM 799 N N . GLU A 1 105 ? -3.312 22.672 -7.07 1 89.69 105 GLU A N 1
ATOM 800 C CA . GLU A 1 105 ? -3.75 22.062 -8.32 1 89.69 105 GLU A CA 1
ATOM 801 C C . GLU A 1 105 ? -2.578 21.859 -9.281 1 89.69 105 GLU A C 1
ATOM 803 O O . GLU A 1 105 ? -2.609 20.969 -10.125 1 89.69 105 GLU A O 1
ATOM 808 N N . ASP A 1 106 ? -1.559 22.625 -9.102 1 89.81 106 ASP A N 1
ATOM 809 C CA . ASP A 1 106 ? -0.413 22.547 -10.008 1 89.81 106 ASP A CA 1
ATOM 810 C C . ASP A 1 106 ? 0.672 21.641 -9.438 1 89.81 106 ASP A C 1
ATOM 812 O O . ASP A 1 106 ? 1.758 21.516 -10.008 1 89.81 106 ASP A O 1
ATOM 816 N N . ARG A 1 107 ? 0.417 21.047 -8.438 1 93.38 107 ARG A N 1
ATOM 817 C CA . ARG A 1 107 ? 1.348 20.125 -7.816 1 93.38 107 ARG A CA 1
ATOM 818 C C . ARG A 1 107 ? 0.87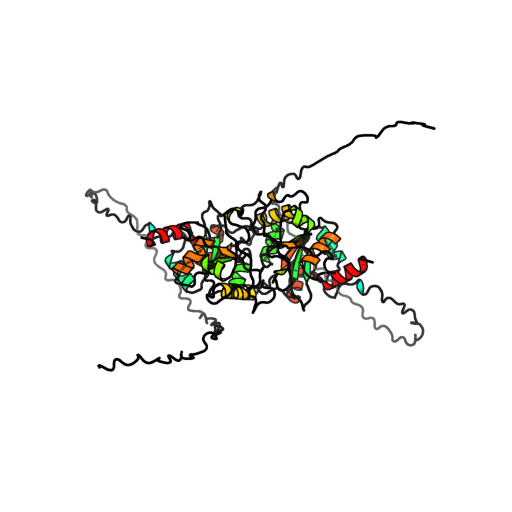8 18.672 -7.996 1 93.38 107 ARG A C 1
ATOM 820 O O . ARG A 1 107 ? 0.836 18.172 -9.117 1 93.38 107 ARG A O 1
ATOM 827 N N . GLU A 1 108 ? 0.475 18 -7 1 91.31 108 GLU A N 1
ATOM 828 C CA . GLU A 1 108 ? -0.081 16.672 -7.199 1 91.31 108 GLU A CA 1
ATOM 829 C C . GLU A 1 108 ? -1.557 16.734 -7.578 1 91.31 108 GLU A C 1
ATOM 831 O O . GLU A 1 108 ? -2.059 15.867 -8.297 1 91.31 108 GLU A O 1
ATOM 836 N N . ASN A 1 109 ? -2.211 17.844 -7.062 1 96 109 ASN A N 1
ATOM 837 C CA . ASN A 1 109 ? -3.656 17.969 -7.219 1 96 109 ASN A CA 1
ATOM 838 C C . ASN A 1 109 ? -4.395 16.781 -6.617 1 96 109 ASN A C 1
ATOM 840 O O . ASN A 1 109 ? -5.215 16.141 -7.281 1 96 109 ASN A O 1
ATOM 844 N N . GLU A 1 110 ? -4.027 16.438 -5.395 1 97.69 110 GLU A N 1
ATOM 845 C CA . GLU A 1 110 ? -4.574 15.297 -4.66 1 97.69 110 GLU A CA 1
ATOM 846 C C . GLU A 1 110 ? -4.969 15.695 -3.242 1 97.69 110 GLU A C 1
ATOM 848 O O . GLU A 1 110 ? -4.676 16.812 -2.799 1 97.69 110 GLU A O 1
ATOM 853 N N . GLY A 1 111 ? -5.738 14.867 -2.59 1 98.81 111 GLY A N 1
ATOM 854 C CA . GLY A 1 111 ? -6.117 15.016 -1.192 1 98.81 111 GLY A CA 1
ATOM 855 C C . GLY A 1 111 ? -5.766 13.797 -0.349 1 98.81 111 GLY A C 1
ATOM 856 O O . GLY A 1 111 ? -5.926 12.664 -0.792 1 98.81 111 GLY A O 1
ATOM 857 N N . ASP A 1 112 ? -5.266 14.094 0.855 1 98.94 112 ASP A N 1
ATOM 858 C CA . ASP A 1 112 ? -4.91 13.023 1.781 1 98.94 112 ASP A CA 1
ATOM 859 C C . ASP A 1 112 ? -5.836 13.016 2.994 1 98.94 112 ASP A C 1
ATOM 861 O O . ASP A 1 112 ? -6.25 14.07 3.473 1 98.94 112 ASP A O 1
ATOM 865 N N . LEU A 1 113 ? -6.117 11.812 3.457 1 98.94 113 LEU A N 1
ATOM 866 C CA . LEU A 1 113 ? -6.59 11.641 4.828 1 98.94 113 LEU A CA 1
ATOM 867 C C . LEU A 1 113 ? -5.434 11.766 5.816 1 98.94 113 LEU A C 1
ATOM 869 O O . LEU A 1 113 ? -4.402 11.109 5.66 1 98.94 113 LEU A O 1
ATOM 873 N N . ILE A 1 114 ? -5.641 12.625 6.836 1 98.94 114 ILE A N 1
ATOM 874 C CA . ILE A 1 114 ? -4.574 12.883 7.801 1 98.94 114 ILE A CA 1
ATOM 875 C C . ILE A 1 114 ? -5.125 12.773 9.219 1 98.94 114 ILE A C 1
ATOM 877 O O . ILE A 1 114 ? -6.23 13.242 9.5 1 98.94 114 ILE A O 1
ATOM 881 N N . MET A 1 115 ? -4.391 12.195 10.109 1 98.94 115 MET A N 1
ATOM 882 C CA . MET A 1 115 ? -4.699 12.156 11.531 1 98.94 115 MET A CA 1
ATOM 883 C C . MET A 1 115 ? -3.428 12.008 12.367 1 98.94 115 MET A C 1
ATOM 885 O O . MET A 1 115 ? -2.363 11.703 11.828 1 98.94 115 MET A O 1
ATOM 889 N N . ALA A 1 116 ? -3.602 12.234 13.641 1 99 116 ALA A N 1
ATOM 890 C CA . ALA A 1 116 ? -2.49 11.977 14.555 1 99 116 ALA A CA 1
ATOM 891 C C . ALA A 1 116 ? -2.285 10.484 14.773 1 99 116 ALA A C 1
ATOM 893 O O . ALA A 1 116 ? -3.236 9.758 15.062 1 99 116 ALA A O 1
ATOM 894 N N . ALA A 1 117 ? -1.063 10.055 14.711 1 99 117 ALA A N 1
ATOM 895 C CA . ALA A 1 117 ? -0.742 8.633 14.781 1 99 117 ALA A CA 1
ATOM 896 C C . ALA A 1 117 ? -1.114 8.055 16.141 1 99 117 ALA A C 1
ATOM 898 O O . ALA A 1 117 ? -1.514 6.895 16.25 1 99 117 ALA A O 1
ATOM 899 N N . GLN A 1 118 ? -0.995 8.828 17.203 1 98.94 118 GLN A N 1
ATOM 900 C CA . GLN A 1 118 ? -1.229 8.336 18.562 1 98.94 118 GLN A CA 1
ATOM 901 C C . GLN A 1 118 ? -2.684 7.918 18.75 1 98.94 118 GLN A C 1
ATOM 903 O O . GLN A 1 118 ? -3.023 7.254 19.734 1 98.94 118 GLN A O 1
ATOM 908 N N . PHE A 1 119 ? -3.553 8.266 17.781 1 98.94 119 PHE A N 1
ATOM 909 C CA . PHE A 1 119 ? -4.965 7.926 17.891 1 98.94 119 PHE A CA 1
ATOM 910 C C . PHE A 1 119 ? -5.34 6.84 16.891 1 98.94 119 PHE A C 1
ATOM 912 O O . PHE A 1 119 ? -6.52 6.559 16.688 1 98.94 119 PHE A O 1
ATOM 919 N N . ALA A 1 120 ? -4.383 6.203 16.266 1 98.94 120 ALA A N 1
ATOM 920 C CA . ALA A 1 120 ? -4.656 5.16 15.281 1 98.94 120 ALA A CA 1
ATOM 921 C C . ALA A 1 120 ? -5.477 4.031 15.891 1 98.94 120 ALA A C 1
ATOM 923 O O . ALA A 1 120 ? -5.199 3.592 17.016 1 98.94 120 ALA A O 1
ATOM 924 N N . THR A 1 121 ? -6.48 3.623 15.172 1 98.88 121 THR A N 1
ATOM 925 C CA . THR A 1 121 ? -7.309 2.475 15.523 1 98.88 121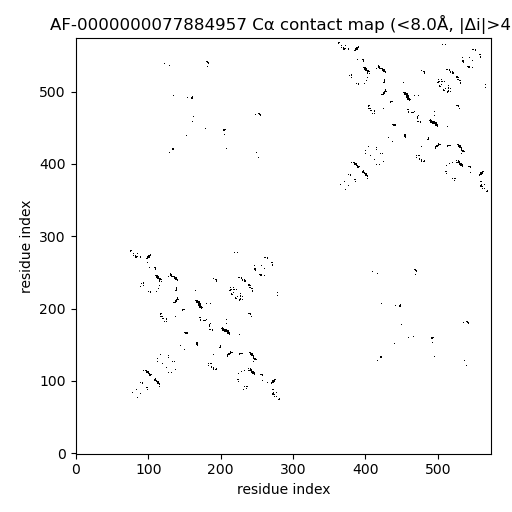 THR A CA 1
ATOM 926 C C . THR A 1 121 ? -7.512 1.563 14.32 1 98.88 121 THR A C 1
ATOM 928 O O . THR A 1 121 ? -7.332 1.989 13.172 1 98.88 121 THR A O 1
ATOM 931 N N . PRO A 1 122 ? -7.891 0.322 14.594 1 98.88 122 PRO A N 1
ATOM 932 C CA . PRO A 1 122 ? -8.227 -0.547 13.469 1 98.88 122 PRO A CA 1
ATOM 933 C C . PRO A 1 122 ? -9.328 0.037 12.578 1 98.88 122 PRO A C 1
ATOM 935 O O . PRO A 1 122 ? -9.266 -0.087 11.352 1 98.88 122 PRO A O 1
ATOM 938 N N . GLU A 1 123 ? -10.281 0.696 13.18 1 98.81 123 GLU A N 1
ATOM 939 C CA . GLU A 1 123 ? -11.375 1.299 12.422 1 98.81 123 GLU A CA 1
ATOM 940 C C . GLU A 1 123 ? -10.875 2.438 11.539 1 98.81 123 GLU A C 1
ATOM 942 O O . GLU A 1 123 ? -11.297 2.566 10.383 1 98.81 123 GLU A O 1
ATOM 947 N N . ALA A 1 124 ? -10.016 3.24 12.094 1 98.88 124 ALA A N 1
ATOM 948 C CA . ALA A 1 124 ? -9.445 4.328 11.305 1 98.88 124 ALA A CA 1
ATOM 949 C C . ALA A 1 124 ? -8.633 3.783 10.133 1 98.88 124 ALA A C 1
ATOM 951 O O . ALA A 1 124 ? -8.742 4.285 9.016 1 98.88 124 ALA A O 1
ATOM 952 N N . MET A 1 125 ? -7.832 2.752 10.406 1 98.94 125 MET A N 1
ATOM 953 C CA . MET A 1 125 ? -7.027 2.154 9.344 1 98.94 125 MET A CA 1
ATOM 954 C C . MET A 1 125 ? -7.918 1.501 8.289 1 98.94 125 MET A C 1
ATOM 956 O O . MET A 1 125 ? -7.641 1.594 7.09 1 98.94 125 MET A O 1
ATOM 960 N N . ALA A 1 126 ? -8.961 0.839 8.75 1 98.88 126 ALA A N 1
ATOM 961 C CA . ALA A 1 126 ? -9.898 0.242 7.805 1 98.88 126 ALA A CA 1
ATOM 962 C C . ALA A 1 126 ? -10.531 1.307 6.906 1 98.88 126 ALA A C 1
ATOM 964 O O . ALA A 1 126 ? -10.703 1.092 5.707 1 98.88 126 ALA A O 1
ATOM 965 N N . PHE A 1 127 ? -10.875 2.428 7.496 1 98.88 127 PHE A N 1
ATOM 966 C CA . PHE A 1 127 ? -11.43 3.549 6.75 1 98.88 127 PHE A CA 1
ATOM 967 C C . PHE A 1 127 ? -10.43 4.066 5.723 1 98.88 127 PHE A C 1
ATOM 969 O O . PHE A 1 127 ? -10.789 4.305 4.566 1 98.88 127 PHE A O 1
ATOM 976 N N . ILE A 1 128 ? -9.227 4.191 6.098 1 98.88 128 ILE A N 1
ATOM 977 C CA . ILE A 1 128 ? -8.18 4.715 5.227 1 98.88 128 ILE A CA 1
ATOM 978 C C . ILE A 1 128 ? -7.926 3.736 4.082 1 98.88 128 ILE A C 1
ATOM 980 O O . ILE A 1 128 ? -7.773 4.148 2.93 1 98.88 128 ILE A O 1
ATOM 984 N N . VAL A 1 129 ? -7.895 2.486 4.367 1 98.69 129 VAL A N 1
ATOM 985 C CA . VAL A 1 129 ? -7.676 1.48 3.334 1 98.69 129 VAL A CA 1
ATOM 986 C C . VAL A 1 129 ? -8.852 1.472 2.363 1 98.69 129 VAL A C 1
ATOM 988 O O . VAL A 1 129 ? -8.664 1.396 1.146 1 98.69 129 VAL A O 1
ATOM 991 N N . LYS A 1 130 ? -10.016 1.597 2.863 1 98.19 130 LYS A N 1
ATOM 992 C CA . LYS A 1 130 ? -11.227 1.535 2.055 1 98.19 130 LYS A CA 1
ATOM 993 C C . LYS A 1 130 ? -11.297 2.705 1.078 1 98.19 130 LYS A C 1
ATOM 995 O O . LYS A 1 130 ? -11.766 2.551 -0.05 1 98.19 130 LYS A O 1
ATOM 1000 N N . HIS A 1 131 ? -10.828 3.832 1.502 1 98.56 131 HIS A N 1
ATOM 1001 C CA . HIS A 1 131 ? -11.07 5.027 0.706 1 98.56 131 HIS A CA 1
ATOM 1002 C C . HIS A 1 131 ? -9.773 5.566 0.109 1 98.56 131 HIS A C 1
ATOM 1004 O O . HIS A 1 131 ? -9.797 6.449 -0.751 1 98.56 131 HIS A O 1
ATOM 1010 N N . GLY A 1 132 ? -8.656 5.008 0.544 1 98.62 132 GLY A N 1
ATOM 1011 C CA . GLY A 1 132 ? -7.367 5.5 0.092 1 98.62 132 GLY A CA 1
ATOM 1012 C C . GLY A 1 132 ? -6.648 4.531 -0.829 1 98.62 132 GLY A C 1
ATOM 1013 O O . GLY A 1 132 ? -7.25 3.574 -1.324 1 98.62 132 GLY A O 1
ATOM 1014 N N . THR A 1 133 ? -5.379 4.801 -1.062 1 98.69 133 THR A N 1
ATOM 1015 C CA . THR A 1 133 ? -4.547 4.008 -1.961 1 98.69 133 THR A CA 1
ATOM 1016 C C . THR A 1 133 ? -4.121 2.703 -1.294 1 98.69 133 THR A C 1
ATOM 1018 O O . THR A 1 133 ? -3.693 1.765 -1.969 1 98.69 133 THR A O 1
ATOM 1021 N N . GLY A 1 134 ? -4.176 2.713 -0.035 1 98.69 134 GLY A N 1
ATOM 1022 C CA . GLY A 1 134 ? -3.695 1.58 0.739 1 98.69 134 GLY A CA 1
ATOM 1023 C C . GLY A 1 134 ? -2.25 1.728 1.175 1 98.69 134 GLY A C 1
ATOM 1024 O O . GLY A 1 134 ? -1.78 0.993 2.047 1 98.69 134 GLY A O 1
ATOM 1025 N N . ILE A 1 135 ? -1.529 2.594 0.634 1 98.88 135 ILE A N 1
ATOM 1026 C CA . ILE A 1 135 ? -0.17 2.902 1.062 1 98.88 135 ILE A CA 1
ATOM 1027 C C . ILE A 1 135 ? -0.205 3.932 2.189 1 98.88 135 ILE A C 1
ATOM 1029 O O . ILE A 1 135 ? -0.144 5.137 1.939 1 98.88 135 ILE A O 1
ATOM 1033 N N . ILE A 1 136 ? -0.333 3.426 3.379 1 98.94 136 ILE A N 1
ATOM 1034 C CA . ILE A 1 136 ? -0.46 4.277 4.559 1 98.94 136 ILE A CA 1
ATOM 1035 C C . ILE A 1 136 ? 0.924 4.727 5.02 1 98.94 136 ILE A C 1
ATOM 1037 O O . ILE A 1 136 ? 1.734 3.908 5.461 1 98.94 136 ILE A O 1
ATOM 1041 N N . CYS A 1 137 ? 1.126 6.004 4.977 1 98.94 137 CYS A N 1
ATOM 1042 C CA . CYS A 1 137 ? 2.412 6.582 5.352 1 98.94 137 CYS A CA 1
ATOM 1043 C C . CYS A 1 137 ? 2.334 7.238 6.723 1 98.94 137 CYS A C 1
ATOM 1045 O O . CYS A 1 137 ? 1.243 7.555 7.207 1 98.94 137 CYS A O 1
ATOM 1047 N N . VAL A 1 138 ? 3.496 7.434 7.316 1 99 138 VAL A N 1
ATOM 1048 C CA . VAL A 1 138 ? 3.623 8.094 8.609 1 99 138 VAL A CA 1
ATOM 1049 C C . VAL A 1 138 ? 4.727 9.148 8.547 1 99 138 VAL A C 1
ATOM 1051 O O . VAL A 1 138 ? 5.891 8.828 8.312 1 99 138 VAL A O 1
ATOM 1054 N N . SER A 1 139 ? 4.328 10.367 8.727 1 98.94 139 SER A N 1
ATOM 1055 C CA . SER A 1 139 ? 5.285 11.469 8.742 1 98.94 139 SER A CA 1
ATOM 1056 C C . SER A 1 139 ? 5.98 11.578 10.094 1 98.94 139 SER A C 1
ATOM 1058 O O . SER A 1 139 ? 5.32 11.656 11.133 1 98.94 139 SER A O 1
ATOM 1060 N N . MET A 1 140 ? 7.293 11.633 10.062 1 98.94 140 MET A N 1
ATOM 1061 C CA . MET A 1 140 ? 8.086 11.633 11.289 1 98.94 140 MET A CA 1
ATOM 1062 C C . MET A 1 140 ? 9.266 12.586 11.172 1 98.94 140 MET A C 1
ATOM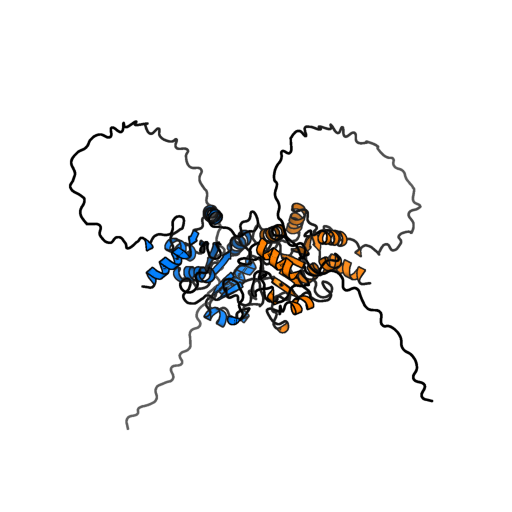 1064 O O . MET A 1 140 ? 9.828 12.758 10.086 1 98.94 140 MET A O 1
ATOM 1068 N N . LYS A 1 141 ? 9.648 13.156 12.289 1 98.81 141 LYS A N 1
ATOM 1069 C CA . LYS A 1 141 ? 10.875 13.945 12.344 1 98.81 141 LYS A CA 1
ATOM 1070 C C . LYS A 1 141 ? 12.109 13.055 12.195 1 98.81 141 LYS A C 1
ATOM 1072 O O . LYS A 1 141 ? 12.078 11.883 12.57 1 98.81 141 LYS A O 1
ATOM 1077 N N . GLU A 1 142 ? 13.133 13.664 11.75 1 98.5 142 GLU A N 1
ATOM 1078 C CA . GLU A 1 142 ? 14.391 12.945 11.523 1 98.5 142 GLU A CA 1
ATOM 1079 C C . GLU A 1 142 ? 14.906 12.312 12.812 1 98.5 142 GLU A C 1
ATOM 1081 O O . GLU A 1 142 ? 15.438 11.203 12.789 1 98.5 142 GLU A O 1
ATOM 1086 N N . GLU A 1 143 ? 14.82 12.961 13.906 1 98.44 143 GLU A N 1
ATOM 1087 C CA . GLU A 1 143 ? 15.32 12.469 15.18 1 98.44 143 GLU A CA 1
ATOM 1088 C C . GLU A 1 143 ? 14.648 11.156 15.57 1 98.44 143 GLU A C 1
ATOM 1090 O O . GLU A 1 143 ? 15.305 10.242 16.078 1 98.44 143 GLU A O 1
ATOM 1095 N N . ALA A 1 144 ? 13.352 11.086 15.391 1 98.75 144 ALA A N 1
ATOM 1096 C CA . ALA A 1 144 ? 12.617 9.859 15.688 1 98.75 144 ALA A CA 1
ATOM 1097 C C . ALA A 1 144 ? 13.047 8.727 14.75 1 98.75 144 ALA A C 1
ATOM 1099 O O . ALA A 1 144 ? 13.203 7.586 15.18 1 98.75 144 ALA A O 1
ATOM 1100 N N . LEU A 1 145 ? 13.219 9.039 13.484 1 98.88 145 LEU A N 1
ATOM 1101 C CA . LEU A 1 145 ? 13.672 8.055 12.516 1 98.88 145 LEU A CA 1
ATOM 1102 C C . LEU A 1 145 ? 15.047 7.52 12.891 1 98.88 145 LEU A C 1
ATOM 1104 O O . LEU A 1 145 ? 15.297 6.312 12.805 1 98.88 145 LEU A O 1
ATOM 1108 N N . ASP A 1 146 ? 15.914 8.43 13.312 1 98.62 146 ASP A N 1
ATOM 1109 C CA . ASP A 1 146 ? 17.25 8.031 13.75 1 98.62 146 ASP A CA 1
ATOM 1110 C C . ASP A 1 146 ? 17.188 7.125 14.977 1 98.62 146 ASP A C 1
ATOM 1112 O O . ASP A 1 146 ? 17.875 6.105 15.039 1 98.62 146 ASP A O 1
ATOM 1116 N N . ARG A 1 147 ? 16.391 7.508 15.906 1 98.62 147 ARG A N 1
ATOM 1117 C CA . ARG A 1 147 ? 16.219 6.719 17.125 1 98.62 147 ARG A CA 1
ATOM 1118 C C . ARG A 1 147 ? 15.773 5.297 16.797 1 98.62 147 ARG A C 1
ATOM 1120 O O . ARG A 1 147 ? 16.25 4.336 17.406 1 98.62 147 ARG A O 1
ATOM 1127 N N . LEU A 1 148 ? 14.93 5.211 15.844 1 98.81 148 LEU A N 1
ATOM 1128 C CA . LEU A 1 148 ? 14.352 3.916 15.492 1 98.81 148 LEU A CA 1
ATOM 1129 C C . LEU A 1 148 ? 15.188 3.221 14.422 1 98.81 148 LEU A C 1
ATOM 1131 O O . LEU A 1 148 ? 14.852 2.121 13.984 1 98.81 148 LEU A O 1
ATOM 1135 N N . GLU A 1 149 ? 16.234 3.861 13.961 1 98.56 149 GLU A N 1
ATOM 1136 C CA . GLU A 1 149 ? 17.125 3.332 12.93 1 98.56 149 GLU A CA 1
ATOM 1137 C C . GLU A 1 149 ? 16.344 2.996 11.656 1 98.56 149 GLU A C 1
ATOM 1139 O O . GLU A 1 149 ? 16.438 1.881 11.141 1 98.56 149 GLU A O 1
ATOM 1144 N N . LEU A 1 150 ? 15.688 3.99 11.219 1 98.69 150 LEU A N 1
ATOM 1145 C CA . LEU A 1 150 ? 14.953 3.91 9.961 1 98.69 150 LEU A CA 1
ATOM 1146 C C . LEU A 1 150 ? 15.578 4.816 8.906 1 98.69 150 LEU A C 1
ATOM 1148 O O . LEU A 1 150 ? 15.094 5.93 8.68 1 98.69 150 LEU A O 1
ATOM 1152 N N . PRO A 1 151 ? 16.578 4.328 8.273 1 98.19 151 PRO A N 1
ATOM 1153 C CA . PRO A 1 151 ? 17.203 5.137 7.219 1 98.19 151 PRO A CA 1
ATOM 1154 C C . PRO A 1 151 ? 16.297 5.305 5.996 1 98.19 151 PRO A C 1
ATOM 1156 O O . PRO A 1 151 ? 15.344 4.547 5.816 1 98.19 151 PRO A O 1
ATOM 1159 N N . LEU A 1 152 ? 16.719 6.27 5.168 1 98.5 152 LEU A N 1
ATOM 1160 C CA . LEU A 1 152 ? 16.062 6.418 3.879 1 98.5 152 LEU A CA 1
ATOM 1161 C C . LEU A 1 152 ? 16.219 5.156 3.037 1 98.5 152 LEU A C 1
ATOM 1163 O O . LEU A 1 152 ? 17.281 4.535 3.035 1 98.5 152 LEU A O 1
ATOM 1167 N N . MET A 1 153 ? 15.164 4.77 2.344 1 98.31 153 MET A N 1
ATOM 1168 C CA . MET A 1 153 ? 15.203 3.629 1.433 1 98.31 153 MET A CA 1
ATOM 1169 C C . MET A 1 153 ? 16.25 3.84 0.346 1 98.31 153 MET A C 1
ATOM 1171 O O . MET A 1 153 ? 16.938 2.896 -0.052 1 98.31 153 MET A O 1
ATOM 1175 N N . VAL A 1 154 ? 16.25 5.012 -0.149 1 97.06 154 VAL A N 1
ATOM 1176 C CA . VAL A 1 154 ? 17.25 5.496 -1.101 1 97.06 154 VAL A CA 1
ATOM 1177 C C . VAL A 1 154 ? 17.875 6.793 -0.585 1 97.06 154 VAL A C 1
ATOM 1179 O O . VAL A 1 154 ? 17.156 7.684 -0.114 1 97.06 154 VAL A O 1
ATOM 1182 N N . ASN A 1 155 ? 19.156 6.875 -0.715 1 94.88 155 ASN A N 1
ATOM 1183 C CA . ASN A 1 155 ? 19.828 8.078 -0.248 1 94.88 155 ASN A CA 1
ATOM 1184 C C . ASN A 1 155 ? 19.266 9.336 -0.897 1 94.88 155 ASN A C 1
ATOM 1186 O O . ASN A 1 155 ? 18.875 9.312 -2.068 1 94.88 155 ASN A O 1
ATOM 1190 N N . SER A 1 156 ? 19.406 10.391 -0.137 1 92.19 156 SER A N 1
ATOM 1191 C CA . SER A 1 156 ? 18.781 11.641 -0.555 1 92.19 156 SER A CA 1
ATOM 1192 C C . SER A 1 156 ? 19.297 12.078 -1.926 1 92.19 156 SER A C 1
ATOM 1194 O O . SER A 1 156 ? 18.531 12.602 -2.738 1 92.19 156 SER A O 1
ATOM 1196 N N . LYS A 1 157 ? 20.5 11.875 -2.23 1 93.38 157 LYS A N 1
ATOM 1197 C CA . LYS A 1 157 ? 21.094 12.312 -3.492 1 93.38 157 LYS A CA 1
ATOM 1198 C C . LYS A 1 157 ? 20.578 11.461 -4.656 1 93.38 157 LYS A C 1
ATOM 1200 O O . LYS A 1 157 ? 20.609 11.898 -5.809 1 93.38 157 LYS A O 1
ATOM 1205 N N . ASP A 1 158 ? 20.141 10.305 -4.309 1 95.25 158 ASP A N 1
ATOM 1206 C CA . ASP A 1 158 ? 19.703 9.359 -5.34 1 95.25 158 ASP A CA 1
ATOM 1207 C C . ASP A 1 158 ? 18.188 9.219 -5.367 1 95.25 158 ASP A C 1
ATOM 1209 O O . ASP A 1 158 ? 17.656 8.391 -6.102 1 95.25 158 ASP A O 1
ATOM 1213 N N . ASN A 1 159 ? 17.516 10 -4.52 1 96.19 159 ASN A N 1
ATOM 1214 C CA . ASN A 1 159 ? 16.062 9.945 -4.477 1 96.19 159 ASN A CA 1
ATOM 1215 C C . ASN A 1 159 ? 15.445 10.484 -5.762 1 96.19 159 ASN A C 1
ATOM 1217 O O . ASN A 1 159 ? 15.547 11.672 -6.055 1 96.19 159 ASN A O 1
ATOM 1221 N N . GLU A 1 160 ? 14.719 9.57 -6.48 1 94.94 160 GLU A N 1
ATOM 1222 C CA . GLU A 1 160 ? 14.164 9.938 -7.777 1 94.94 160 GLU A CA 1
ATOM 1223 C C . GLU A 1 160 ? 12.641 10.062 -7.711 1 94.94 160 GLU A C 1
ATOM 1225 O O . GLU A 1 160 ? 11.977 10.172 -8.742 1 94.94 160 GLU A O 1
ATOM 1230 N N . GLU A 1 161 ? 12.094 9.953 -6.512 1 92.94 161 GLU A N 1
ATOM 1231 C CA . GLU A 1 161 ? 10.664 10.195 -6.367 1 92.94 161 GLU A CA 1
ATOM 1232 C C . GLU A 1 161 ? 10.273 11.562 -6.906 1 92.94 161 GLU A C 1
ATOM 1234 O O . GLU A 1 161 ? 10.922 12.562 -6.605 1 92.94 161 GLU A O 1
ATOM 1239 N N . LYS A 1 162 ? 9.258 11.664 -7.621 1 91.25 162 LYS A N 1
ATOM 1240 C CA . LYS A 1 162 ? 8.969 12.805 -8.484 1 91.25 162 LYS A CA 1
ATOM 1241 C C . LYS A 1 162 ? 8.812 14.086 -7.672 1 91.25 162 LYS A C 1
ATOM 1243 O O . LYS A 1 162 ? 9.133 15.18 -8.148 1 91.25 162 LYS A O 1
ATOM 1248 N N . LEU A 1 163 ? 8.289 13.953 -6.508 1 92.69 163 LEU A N 1
ATOM 1249 C CA . LEU A 1 163 ? 8.062 15.148 -5.707 1 92.69 163 LEU A CA 1
ATOM 1250 C C . LEU A 1 163 ? 9.016 15.203 -4.52 1 92.69 163 LEU A C 1
ATOM 1252 O O . LEU A 1 163 ? 8.812 15.992 -3.594 1 92.69 163 LEU A O 1
ATOM 1256 N N . GLY A 1 164 ? 9.984 14.289 -4.527 1 94.81 164 GLY A N 1
ATOM 1257 C CA . GLY A 1 164 ? 11.055 14.305 -3.541 1 94.81 164 GLY A CA 1
ATOM 1258 C C . GLY A 1 164 ? 10.625 13.75 -2.193 1 94.81 164 GLY A C 1
ATOM 1259 O O . GLY A 1 164 ? 11.227 14.078 -1.165 1 94.81 164 GLY A O 1
ATOM 1260 N N . VAL A 1 165 ? 9.578 13.008 -2.16 1 96.38 165 VAL A N 1
ATOM 1261 C CA . VAL A 1 165 ? 9.156 12.391 -0.909 1 96.38 165 VAL A CA 1
ATOM 1262 C C . VAL A 1 165 ? 10.258 11.469 -0.386 1 96.38 165 VAL A C 1
ATOM 1264 O O . VAL A 1 165 ? 10.844 10.695 -1.149 1 96.38 165 VAL A O 1
ATOM 1267 N N . ALA A 1 166 ? 10.523 11.555 0.869 1 98.25 166 ALA A N 1
ATOM 1268 C CA . ALA A 1 166 ? 11.641 10.828 1.474 1 98.25 166 ALA A CA 1
ATOM 1269 C C . ALA A 1 166 ? 11.148 9.586 2.205 1 98.25 166 ALA A C 1
ATOM 1271 O O . ALA A 1 166 ? 10.961 9.609 3.424 1 98.25 166 ALA A O 1
ATOM 1272 N N . PHE A 1 167 ? 11.094 8.523 1.523 1 98.81 167 PHE A N 1
ATOM 1273 C CA . PHE A 1 167 ? 10.688 7.242 2.082 1 98.81 167 PHE A CA 1
ATOM 1274 C C . PHE A 1 167 ? 11.836 6.598 2.855 1 98.81 167 PHE A C 1
ATOM 1276 O O . PHE A 1 167 ? 12.969 6.578 2.385 1 98.81 167 PHE A O 1
ATOM 1283 N N . THR A 1 168 ? 11.516 6.035 3.977 1 98.81 168 THR A N 1
ATOM 1284 C CA . THR A 1 168 ? 12.469 5.195 4.699 1 98.81 168 THR A CA 1
ATOM 1285 C C . THR A 1 168 ? 12.188 3.717 4.438 1 98.81 168 THR A C 1
ATOM 1287 O O . THR A 1 168 ? 11.312 3.375 3.637 1 98.81 168 THR A O 1
ATOM 1290 N N . LEU A 1 169 ? 12.945 2.887 5.113 1 98.69 169 LEU A N 1
ATOM 1291 C CA . LEU A 1 169 ? 12.57 1.479 5.156 1 98.69 169 LEU A CA 1
ATOM 1292 C C . LEU A 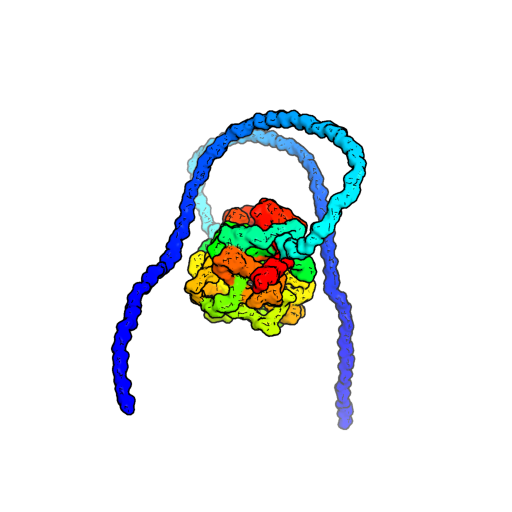1 169 ? 11.164 1.31 5.727 1 98.69 169 LEU A C 1
ATOM 1294 O O . LEU A 1 169 ? 10.758 2.061 6.613 1 98.69 169 LEU A O 1
ATOM 1298 N N . THR A 1 170 ? 10.5 0.327 5.141 1 98.88 170 THR A N 1
ATOM 1299 C CA . THR A 1 170 ? 9.156 0.045 5.637 1 98.88 170 THR A CA 1
ATOM 1300 C C . THR A 1 170 ? 9.211 -0.831 6.883 1 98.88 170 THR A C 1
ATOM 1302 O O . THR A 1 170 ? 10.211 -1.507 7.129 1 98.88 170 THR A O 1
ATOM 1305 N N . VAL A 1 171 ? 8.078 -0.791 7.668 1 98.88 171 VAL A N 1
ATOM 1306 C CA . VAL A 1 171 ? 8.195 -1.482 8.945 1 98.88 171 VAL A CA 1
ATOM 1307 C C . VAL A 1 171 ? 6.863 -2.131 9.305 1 98.88 171 VAL A C 1
ATOM 1309 O O . VAL A 1 171 ? 5.809 -1.715 8.812 1 98.88 171 VAL A O 1
ATOM 1312 N N . ASP A 1 172 ? 6.949 -3.115 10.148 1 98.88 172 ASP A N 1
ATOM 1313 C CA . ASP A 1 172 ? 5.891 -3.67 10.992 1 98.88 172 ASP A CA 1
ATOM 1314 C C . ASP A 1 172 ? 6.312 -3.699 12.461 1 98.88 172 ASP A C 1
ATOM 1316 O O . ASP A 1 172 ? 7.473 -3.965 12.773 1 98.88 172 ASP A O 1
ATOM 1320 N N . ALA A 1 173 ? 5.32 -3.447 13.312 1 98.88 173 ALA A N 1
ATOM 1321 C CA . ALA A 1 173 ? 5.617 -3.75 14.711 1 98.88 173 ALA A CA 1
ATOM 1322 C C . ALA A 1 173 ? 5.973 -5.223 14.891 1 98.88 173 ALA A C 1
ATOM 1324 O O . ALA A 1 173 ? 5.312 -6.102 14.328 1 98.88 173 ALA A O 1
ATOM 1325 N N . LYS A 1 174 ? 6.957 -5.457 15.625 1 98.38 174 LYS A N 1
ATOM 1326 C CA . LYS A 1 174 ? 7.434 -6.82 15.844 1 98.38 174 LYS A CA 1
ATOM 1327 C C . LYS A 1 174 ? 6.426 -7.633 16.656 1 98.38 174 LYS A C 1
ATOM 1329 O O . LYS A 1 174 ? 6.18 -8.805 16.359 1 98.38 174 LYS A O 1
ATOM 1334 N N . ASP A 1 175 ? 5.844 -7.051 17.672 1 98.12 175 ASP A N 1
ATOM 1335 C CA . ASP A 1 175 ? 4.887 -7.73 18.531 1 98.12 175 ASP A CA 1
ATOM 1336 C C . ASP A 1 175 ? 3.465 -7.223 18.281 1 98.12 175 ASP A C 1
ATOM 1338 O O . ASP A 1 175 ? 3.27 -6.07 17.906 1 98.12 175 ASP A O 1
ATOM 1342 N N . GLY A 1 176 ? 2.549 -8.078 18.484 1 98 176 GLY A N 1
ATOM 1343 C CA . GLY A 1 176 ? 1.15 -7.688 18.406 1 98 176 GLY A CA 1
ATOM 1344 C C . GLY A 1 176 ? 0.612 -7.672 16.984 1 98 176 GLY A C 1
ATOM 1345 O O . GLY A 1 176 ? -0.485 -7.164 16.734 1 98 176 GLY A O 1
ATOM 1346 N N . THR A 1 177 ? 1.435 -8.141 16.031 1 98.19 177 THR A N 1
ATOM 1347 C CA . THR A 1 177 ? 0.994 -8.211 14.641 1 98.19 177 THR A CA 1
ATOM 1348 C C . THR A 1 177 ? 1.102 -9.641 14.117 1 98.19 177 THR A C 1
ATOM 1350 O O . THR A 1 177 ? 1.83 -10.461 14.68 1 98.19 177 THR A O 1
ATOM 1353 N N . SER A 1 178 ? 0.372 -9.93 13.078 1 96.06 178 SER A N 1
ATOM 1354 C CA . SER A 1 178 ? 0.484 -11.188 12.344 1 96.06 178 SER A CA 1
ATOM 1355 C C . SER A 1 178 ? 1.291 -11 11.062 1 96.06 178 SER A C 1
ATOM 1357 O O . SER A 1 178 ? 2.52 -10.914 11.102 1 96.06 178 SER A O 1
ATOM 1359 N N . THR A 1 179 ? 0.62 -10.734 9.914 1 96.12 179 THR A N 1
ATOM 1360 C CA . THR A 1 179 ? 1.351 -10.547 8.664 1 96.12 179 THR A CA 1
ATOM 1361 C C . THR A 1 179 ? 1.751 -9.086 8.484 1 96.12 179 THR A C 1
ATOM 1363 O O . THR A 1 179 ? 2.598 -8.766 7.648 1 96.12 179 THR A O 1
ATOM 1366 N N . GLY A 1 180 ? 1.118 -8.242 9.234 1 98.25 180 GLY A N 1
ATOM 1367 C CA . GLY A 1 180 ? 1.495 -6.84 9.25 1 98.25 180 GLY A CA 1
ATOM 1368 C C . GLY A 1 180 ? 0.566 -5.961 8.43 1 98.25 180 GLY A C 1
ATOM 1369 O O . GLY A 1 180 ? 0.594 -4.734 8.547 1 98.25 180 GLY A O 1
ATOM 1370 N N . VAL A 1 181 ? -0.333 -6.57 7.648 1 98.38 181 VAL A N 1
ATOM 1371 C CA . VAL A 1 181 ? -0.939 -5.762 6.594 1 98.38 181 VAL A CA 1
ATOM 1372 C C . VAL A 1 181 ? -2.41 -5.516 6.918 1 98.38 181 VAL A C 1
ATOM 1374 O O . VAL A 1 181 ? -3.053 -4.664 6.297 1 98.38 181 VAL A O 1
ATOM 1377 N N . SER A 1 182 ? -3.008 -6.168 7.895 1 98.5 182 SER A N 1
ATOM 1378 C CA . SER A 1 182 ? -4.398 -5.91 8.258 1 98.5 182 SER A CA 1
ATOM 1379 C C . SER A 1 182 ? -4.559 -4.527 8.883 1 98.5 182 SER A C 1
ATOM 1381 O O . SER A 1 182 ? -3.578 -3.918 9.32 1 98.5 182 SER A O 1
ATOM 1383 N N . ALA A 1 183 ? -5.801 -4.078 8.961 1 98.81 183 ALA A N 1
ATOM 1384 C CA . ALA A 1 183 ? -6.082 -2.807 9.625 1 98.81 183 ALA A CA 1
ATOM 1385 C C . ALA A 1 183 ? -5.57 -2.811 11.062 1 98.81 183 ALA A C 1
ATOM 1387 O O . ALA A 1 183 ? -4.945 -1.844 11.508 1 98.81 183 ALA A O 1
ATOM 1388 N N . LYS A 1 184 ? -5.828 -3.846 11.742 1 98.88 184 LYS A N 1
ATOM 1389 C CA . LYS A 1 184 ? -5.379 -3.959 13.125 1 98.88 184 LYS A CA 1
ATOM 1390 C C . LYS A 1 184 ? -3.855 -3.939 13.211 1 98.88 184 LYS A C 1
ATOM 1392 O O . LYS A 1 184 ? -3.285 -3.236 14.047 1 98.88 184 LYS A O 1
ATOM 1397 N N . ASP A 1 185 ? -3.209 -4.734 12.398 1 98.88 185 ASP A N 1
ATOM 1398 C CA . ASP A 1 185 ? -1.75 -4.797 12.406 1 98.88 185 ASP A CA 1
ATOM 1399 C C . ASP A 1 185 ? -1.141 -3.436 12.078 1 98.88 185 ASP A C 1
ATOM 1401 O O . ASP A 1 185 ? -0.167 -3.016 12.711 1 98.88 185 ASP A O 1
ATOM 1405 N N . ARG A 1 186 ? -1.719 -2.758 11.094 1 98.94 186 ARG A N 1
ATOM 1406 C CA . ARG A 1 186 ? -1.185 -1.459 10.695 1 98.94 186 ARG A CA 1
ATOM 1407 C C . ARG A 1 186 ? -1.421 -0.413 11.781 1 98.94 186 ARG A C 1
ATOM 1409 O O . ARG A 1 186 ? -0.559 0.43 12.031 1 98.94 186 ARG A O 1
ATOM 1416 N N . ALA A 1 187 ? -2.551 -0.498 12.461 1 98.94 187 ALA A N 1
ATOM 1417 C CA . ALA A 1 187 ? -2.777 0.385 13.602 1 98.94 187 ALA A CA 1
ATOM 1418 C C . ALA A 1 187 ? -1.741 0.141 14.695 1 98.94 187 ALA A C 1
ATOM 1420 O O . ALA A 1 187 ? -1.186 1.089 15.25 1 98.94 187 ALA A O 1
ATOM 1421 N N . THR A 1 188 ? -1.467 -1.074 14.945 1 98.94 188 THR A N 1
ATOM 1422 C CA . THR A 1 188 ? -0.493 -1.451 15.961 1 98.94 188 THR A CA 1
ATOM 1423 C C . THR A 1 188 ? 0.888 -0.9 15.617 1 98.94 188 THR A C 1
ATOM 1425 O O . THR A 1 188 ? 1.573 -0.348 16.484 1 98.94 188 THR A O 1
ATOM 1428 N N . THR A 1 189 ? 1.249 -1.022 14.414 1 98.94 189 THR A N 1
ATOM 1429 C CA . THR A 1 189 ? 2.547 -0.527 13.969 1 98.94 189 THR A CA 1
ATOM 1430 C C . THR A 1 189 ? 2.619 0.992 14.102 1 98.94 189 THR A C 1
ATOM 1432 O O . THR A 1 189 ? 3.623 1.532 14.57 1 98.94 189 THR A O 1
ATOM 1435 N N . ILE A 1 190 ? 1.56 1.645 13.695 1 99 190 ILE A N 1
ATOM 1436 C CA . ILE A 1 190 ? 1.516 3.102 13.719 1 99 190 ILE A CA 1
ATOM 1437 C C . ILE A 1 190 ? 1.582 3.598 15.164 1 99 190 ILE A C 1
ATOM 1439 O O . ILE A 1 190 ? 2.305 4.551 15.469 1 99 190 ILE A O 1
ATOM 1443 N N . LEU A 1 191 ? 0.848 2.953 16.062 1 98.94 191 LEU A N 1
ATOM 1444 C CA . LEU A 1 191 ? 0.906 3.314 17.469 1 98.94 191 LEU A CA 1
ATOM 1445 C C . LEU A 1 191 ? 2.316 3.133 18.016 1 98.94 191 LEU A C 1
ATOM 1447 O O . LEU A 1 191 ? 2.795 3.959 18.797 1 98.94 191 LEU A O 1
ATOM 1451 N N . ALA A 1 192 ? 2.963 2.074 17.625 1 98.94 192 ALA A N 1
ATOM 1452 C CA . ALA A 1 192 ? 4.34 1.849 18.047 1 98.94 192 ALA A CA 1
ATOM 1453 C C . ALA A 1 192 ? 5.262 2.953 17.547 1 98.94 192 ALA A C 1
ATOM 1455 O O . ALA A 1 192 ? 6.148 3.41 18.266 1 98.94 192 ALA A O 1
ATOM 1456 N N . LEU A 1 193 ? 5.066 3.402 16.328 1 98.94 193 LEU A N 1
ATOM 1457 C CA . LEU A 1 193 ? 5.863 4.484 15.766 1 98.94 193 LEU A CA 1
ATOM 1458 C C . LEU A 1 193 ? 5.629 5.785 16.531 1 98.94 193 LEU A C 1
ATOM 1460 O O . LEU A 1 193 ? 6.535 6.609 16.656 1 98.94 193 LEU A O 1
ATOM 1464 N N . ALA A 1 194 ? 4.445 5.957 17.016 1 98.81 194 ALA A N 1
ATOM 1465 C CA . ALA A 1 194 ? 4.07 7.195 17.688 1 98.81 194 ALA A CA 1
ATOM 1466 C C . ALA A 1 194 ? 4.574 7.207 19.141 1 98.81 194 ALA A C 1
ATOM 1468 O O . ALA A 1 194 ? 4.574 8.258 19.781 1 98.81 194 ALA A O 1
ATOM 1469 N N . CYS A 1 195 ? 4.977 6.09 19.625 1 98.19 195 CYS A N 1
ATOM 1470 C CA . CYS A 1 195 ? 5.434 5.969 21 1 98.19 195 CYS A CA 1
ATOM 1471 C C . CYS A 1 195 ? 6.887 6.418 21.141 1 98.19 195 CYS A C 1
ATOM 1473 O O . CYS A 1 195 ? 7.777 5.852 20.5 1 98.19 195 CYS A O 1
ATOM 1475 N N . ASN A 1 196 ? 7.137 7.336 22.031 1 97.31 196 ASN A N 1
ATOM 1476 C CA . ASN A 1 196 ? 8.469 7.906 22.203 1 97.31 196 ASN A CA 1
ATOM 1477 C C . ASN A 1 196 ? 9.414 6.922 22.875 1 97.31 196 ASN A C 1
ATOM 1479 O O . ASN A 1 196 ? 10.633 7.109 22.859 1 97.31 196 ASN A O 1
ATOM 1483 N N . GLU A 1 197 ? 8.93 5.879 23.422 1 98 197 GLU A N 1
ATOM 1484 C CA . GLU A 1 197 ? 9.758 4.902 24.125 1 98 197 GLU A CA 1
ATOM 1485 C C . GLU A 1 197 ? 10.141 3.74 23.219 1 98 197 GLU A C 1
ATOM 1487 O O . GLU A 1 197 ? 10.953 2.893 23.594 1 98 197 GLU A O 1
ATOM 1492 N N . SER A 1 198 ? 9.562 3.766 22.047 1 98.62 198 SER A N 1
ATOM 1493 C CA . SER A 1 198 ? 9.867 2.672 21.125 1 98.62 198 SER A CA 1
ATOM 1494 C C . SER A 1 198 ? 11.344 2.682 20.734 1 98.62 198 SER A C 1
ATOM 1496 O O . SER A 1 198 ? 11.961 3.746 20.641 1 98.62 198 SER A O 1
ATOM 1498 N N . LYS A 1 199 ? 11.836 1.484 20.484 1 98.75 199 LYS A N 1
ATOM 1499 C CA . LYS A 1 199 ? 13.211 1.28 20.031 1 98.75 199 LYS A CA 1
ATOM 1500 C C . LYS A 1 199 ? 13.242 0.624 18.656 1 98.75 199 LYS A C 1
ATOM 1502 O O . LYS A 1 199 ? 12.227 0.102 18.188 1 98.75 199 LYS A O 1
ATOM 1507 N N . ALA A 1 200 ? 14.406 0.637 18.062 1 98.69 200 ALA A N 1
ATOM 1508 C CA . ALA A 1 200 ? 14.586 0.054 16.734 1 98.69 200 ALA A CA 1
ATOM 1509 C C . ALA A 1 200 ? 14.172 -1.415 16.719 1 98.69 200 ALA A C 1
ATOM 1511 O O . ALA A 1 200 ? 13.57 -1.886 15.758 1 98.69 200 ALA A O 1
ATOM 1512 N N . THR A 1 201 ? 14.383 -2.143 17.797 1 98.5 201 THR A N 1
ATOM 1513 C CA . THR A 1 201 ? 14.164 -3.582 17.875 1 98.5 201 THR A CA 1
ATOM 1514 C C . THR A 1 201 ? 12.672 -3.895 18 1 98.5 201 THR A C 1
ATOM 1516 O O . THR A 1 201 ? 12.273 -5.055 17.938 1 98.5 201 THR A O 1
ATOM 1519 N N . ASP A 1 202 ? 11.93 -2.883 18.156 1 98.81 202 ASP A N 1
ATOM 1520 C CA . ASP A 1 202 ? 10.492 -3.09 18.297 1 98.81 202 ASP A CA 1
ATOM 1521 C C . ASP A 1 202 ? 9.836 -3.23 16.922 1 98.81 202 ASP A C 1
ATOM 1523 O O . ASP A 1 202 ? 8.625 -3.445 16.828 1 98.81 202 ASP A O 1
ATOM 1527 N N . PHE A 1 203 ? 10.633 -3.164 15.867 1 98.81 203 PHE A N 1
ATOM 1528 C CA . PHE A 1 203 ? 10.086 -3.182 14.516 1 98.81 203 PHE A CA 1
ATOM 1529 C C . PHE A 1 203 ? 10.805 -4.207 13.648 1 98.81 203 PHE A C 1
ATOM 1531 O O . PHE A 1 203 ? 12.023 -4.363 13.75 1 98.81 203 PHE A O 1
ATOM 1538 N N . ASN A 1 204 ? 10.016 -4.828 12.852 1 98.56 204 ASN A N 1
ATOM 1539 C CA . ASN A 1 204 ? 10.562 -5.613 11.742 1 98.56 204 ASN A CA 1
ATOM 1540 C C . ASN A 1 204 ? 10.734 -4.762 10.484 1 98.56 204 ASN A C 1
ATOM 1542 O O . ASN A 1 204 ? 9.938 -3.861 10.227 1 98.56 204 ASN A O 1
ATOM 1546 N N . ARG A 1 205 ? 11.719 -5.059 9.711 1 98.44 205 ARG A N 1
ATOM 1547 C CA . ARG A 1 205 ? 11.961 -4.473 8.398 1 98.44 205 ARG A CA 1
ATOM 1548 C C . ARG A 1 205 ? 12.227 -5.555 7.352 1 98.44 205 ARG A C 1
ATOM 1550 O O . ARG A 1 205 ? 12.961 -6.512 7.613 1 98.44 205 ARG A O 1
ATOM 1557 N N . PRO A 1 206 ? 11.703 -5.387 6.203 1 98.44 206 PRO A N 1
ATOM 1558 C CA . PRO A 1 206 ? 10.656 -4.473 5.73 1 98.44 206 PRO A CA 1
ATOM 1559 C C . PRO A 1 206 ? 9.289 -4.766 6.352 1 98.44 206 PRO A C 1
ATOM 1561 O O . PRO A 1 206 ? 9.148 -5.727 7.109 1 98.44 206 PRO A O 1
ATOM 1564 N N . GLY A 1 207 ? 8.281 -3.902 6.027 1 98.69 207 GLY A N 1
ATOM 1565 C CA . GLY A 1 207 ? 6.922 -4.109 6.508 1 98.69 207 GLY A CA 1
ATOM 1566 C C . GLY A 1 207 ? 5.879 -3.383 5.68 1 98.69 207 GLY A C 1
ATOM 1567 O O . GLY A 1 207 ? 6.023 -3.248 4.465 1 98.69 207 GLY A O 1
ATOM 1568 N N . HIS A 1 208 ? 4.777 -3.033 6.34 1 98.88 208 HIS A N 1
ATOM 1569 C CA . HIS A 1 208 ? 3.605 -2.625 5.574 1 98.88 208 HIS A CA 1
ATOM 1570 C C . HIS A 1 208 ? 3.16 -1.218 5.961 1 98.88 208 HIS A C 1
ATOM 1572 O O . HIS A 1 208 ? 2.07 -0.783 5.582 1 98.88 208 HIS A O 1
ATOM 1578 N N . ILE A 1 209 ? 3.982 -0.572 6.754 1 98.94 209 ILE A N 1
ATOM 1579 C CA . ILE A 1 209 ? 3.844 0.857 7.008 1 98.94 209 ILE A CA 1
ATOM 1580 C C . ILE A 1 209 ? 5.043 1.605 6.43 1 98.94 209 ILE A C 1
ATOM 1582 O O . ILE A 1 209 ? 6.152 1.072 6.387 1 98.94 209 ILE A O 1
ATOM 1586 N N . PHE A 1 210 ? 4.738 2.896 6.09 1 98.94 210 PHE A N 1
ATOM 1587 C CA . PHE A 1 210 ? 5.719 3.619 5.289 1 98.94 210 PHE A CA 1
ATOM 1588 C C . PHE A 1 210 ? 6.098 4.938 5.957 1 98.94 210 PHE A C 1
ATOM 1590 O O . PHE A 1 210 ? 5.551 5.988 5.621 1 98.94 210 PHE A O 1
ATOM 1597 N N . PRO A 1 211 ? 7.082 4.898 6.828 1 98.94 211 PRO A N 1
ATOM 1598 C CA . PRO A 1 211 ? 7.539 6.156 7.426 1 98.94 211 PRO A CA 1
ATOM 1599 C C . PRO A 1 211 ? 8.195 7.09 6.41 1 98.94 211 PRO A C 1
ATOM 1601 O O . PRO A 1 211 ? 8.914 6.629 5.52 1 98.94 211 PRO A O 1
ATOM 1604 N N . LEU A 1 212 ? 7.891 8.312 6.531 1 98.94 212 LEU A N 1
ATOM 1605 C CA . LEU A 1 212 ? 8.43 9.391 5.703 1 98.94 212 LEU A CA 1
ATOM 1606 C C . LEU A 1 212 ? 9.18 10.406 6.551 1 98.94 212 LEU A C 1
ATOM 1608 O O . LEU A 1 212 ? 8.742 10.75 7.652 1 98.94 212 LEU A O 1
ATOM 1612 N N . LYS A 1 213 ? 10.211 10.898 5.988 1 98.88 213 LYS A N 1
ATOM 1613 C CA . LYS A 1 213 ? 10.977 11.914 6.699 1 98.88 213 LYS A CA 1
ATOM 1614 C C . LYS A 1 213 ? 10.383 13.305 6.461 1 98.88 213 LYS A C 1
ATOM 1616 O O . LYS A 1 213 ? 10.312 13.766 5.32 1 98.88 213 LYS A O 1
ATOM 1621 N N . TYR A 1 214 ? 10.031 13.867 7.465 1 98.81 214 TYR A N 1
ATOM 1622 C CA . TYR A 1 214 ? 9.555 15.242 7.512 1 98.81 214 TYR A CA 1
ATOM 1623 C C . TYR A 1 214 ? 10.688 16.219 7.238 1 98.81 214 TYR A C 1
ATOM 1625 O O . TYR A 1 214 ? 11.805 16.047 7.723 1 98.81 214 TYR A O 1
ATOM 1633 N N . LYS A 1 215 ? 10.367 17.219 6.445 1 98.38 215 LYS A N 1
ATOM 1634 C CA . LYS A 1 215 ? 11.328 18.312 6.266 1 98.38 215 LYS A CA 1
ATOM 1635 C C . LYS A 1 215 ? 11.172 19.375 7.355 1 98.38 215 LYS A C 1
ATOM 1637 O O . LYS A 1 215 ? 10.117 19.984 7.48 1 98.38 215 LYS A O 1
ATOM 1642 N N . GLU A 1 216 ? 12.273 19.578 8.055 1 98 216 GLU A N 1
ATOM 1643 C CA . GLU A 1 216 ? 12.227 20.594 9.086 1 98 216 GLU A CA 1
ATOM 1644 C C . GLU A 1 216 ? 11.82 21.953 8.508 1 98 216 GLU A C 1
ATOM 1646 O O . GLU A 1 216 ? 12.344 22.375 7.477 1 98 216 GLU A O 1
ATOM 1651 N N . GLY A 1 217 ? 10.93 22.641 9.164 1 97.81 217 GLY A N 1
ATOM 1652 C CA . GLY A 1 217 ? 10.305 23.844 8.656 1 97.81 217 GLY A CA 1
ATOM 1653 C C . GLY A 1 217 ? 8.914 23.609 8.086 1 97.81 217 GLY A C 1
ATOM 1654 O O . GLY A 1 217 ? 8.141 24.547 7.906 1 97.81 217 GLY A O 1
ATOM 1655 N N . GLY A 1 218 ? 8.648 22.375 7.891 1 98.44 218 GLY A N 1
ATOM 1656 C CA . GLY A 1 218 ? 7.301 21.984 7.492 1 98.44 218 GLY A CA 1
ATOM 1657 C C . GLY A 1 218 ? 6.898 22.531 6.137 1 98.44 218 GLY A C 1
ATOM 1658 O O . GLY A 1 218 ? 7.703 22.562 5.207 1 98.44 218 GLY A O 1
ATOM 1659 N N . VAL A 1 219 ? 5.641 22.922 5.996 1 98.5 219 VAL A N 1
ATOM 1660 C CA . VAL A 1 219 ? 5.062 23.328 4.723 1 98.5 219 VAL A CA 1
ATOM 1661 C C . VAL A 1 219 ? 5.73 24.625 4.254 1 98.5 219 VAL A C 1
ATOM 1663 O O . VAL A 1 219 ? 5.609 25 3.088 1 98.5 219 VAL A O 1
ATOM 1666 N N . LEU A 1 220 ? 6.406 25.281 5.109 1 98.06 220 LEU A N 1
ATOM 1667 C CA . LEU A 1 220 ? 7.117 26.5 4.715 1 98.06 220 LEU A CA 1
ATOM 1668 C C . LEU A 1 220 ? 8.391 26.156 3.951 1 98.06 220 LEU A C 1
ATOM 1670 O O . LEU A 1 220 ? 8.938 27 3.238 1 98.06 220 LEU A O 1
ATOM 1674 N N . LYS A 1 221 ? 8.938 24.969 4.078 1 97.88 221 LYS A N 1
ATOM 1675 C CA . LYS A 1 221 ? 10.141 24.5 3.393 1 97.88 221 LYS A CA 1
ATOM 1676 C C . LYS A 1 221 ? 9.789 23.594 2.223 1 97.88 221 LYS A C 1
ATOM 1678 O O . LYS A 1 221 ? 10.43 23.656 1.169 1 97.88 221 LYS A O 1
ATOM 1683 N N . ARG A 1 222 ? 8.859 22.734 2.4 1 96.94 222 ARG A N 1
ATOM 1684 C CA . ARG A 1 222 ? 8.305 21.828 1.386 1 96.94 222 ARG A CA 1
ATOM 1685 C C . ARG A 1 222 ? 6.789 21.734 1.513 1 96.94 222 ARG A C 1
ATOM 1687 O O . ARG A 1 222 ? 6.277 21.281 2.541 1 96.94 222 ARG A O 1
ATOM 1694 N N . ASN A 1 223 ? 6.082 22.109 0.522 1 97.88 223 ASN A N 1
ATOM 1695 C CA . ASN A 1 223 ? 4.633 22.25 0.604 1 97.88 223 ASN A CA 1
ATOM 1696 C C . ASN A 1 223 ? 3.93 20.938 0.254 1 97.88 223 ASN A C 1
ATOM 1698 O O . ASN A 1 223 ? 2.969 20.922 -0.518 1 97.88 223 ASN A O 1
ATOM 1702 N N . GLY A 1 224 ? 4.41 19.812 0.8 1 98.12 224 GLY A N 1
ATOM 1703 C CA . GLY A 1 224 ? 3.836 18.5 0.552 1 98.12 224 GLY A CA 1
ATOM 1704 C C . GLY A 1 224 ? 2.975 18 1.696 1 98.12 224 GLY A C 1
ATOM 1705 O O . GLY A 1 224 ? 2.945 18.609 2.77 1 98.12 224 GLY A O 1
ATOM 1706 N N . HIS A 1 225 ? 2.311 16.938 1.484 1 98.88 225 HIS A N 1
ATOM 1707 C CA . HIS A 1 225 ? 1.41 16.344 2.471 1 98.88 225 HIS A CA 1
ATOM 1708 C C . HIS A 1 225 ? 2.182 15.805 3.666 1 98.88 225 HIS A C 1
ATOM 1710 O O . HIS A 1 225 ? 1.68 15.812 4.793 1 98.88 225 HIS A O 1
ATOM 1716 N N . THR A 1 226 ? 3.42 15.281 3.418 1 98.88 226 THR A N 1
ATOM 1717 C CA . THR A 1 226 ? 4.254 14.836 4.527 1 98.88 226 THR A CA 1
ATOM 1718 C C . THR A 1 226 ? 4.418 15.938 5.562 1 98.88 226 THR A C 1
ATOM 1720 O O . THR A 1 226 ? 4.18 15.727 6.754 1 98.88 226 THR A O 1
ATOM 1723 N N . GLU A 1 227 ? 4.75 17.125 5.105 1 98.88 227 GLU A N 1
ATOM 1724 C CA . GLU A 1 227 ? 4.961 18.297 5.957 1 98.88 227 GLU A CA 1
ATOM 1725 C C . GLU A 1 227 ? 3.645 18.781 6.551 1 98.88 227 GLU A C 1
ATOM 1727 O O . GLU A 1 227 ? 3.572 19.094 7.742 1 98.88 227 GLU A O 1
ATOM 1732 N N . ALA A 1 228 ? 2.625 18.828 5.723 1 98.88 228 ALA A N 1
ATOM 1733 C CA . ALA A 1 228 ? 1.326 19.328 6.176 1 98.88 228 ALA A CA 1
ATOM 1734 C C . ALA A 1 228 ? 0.778 18.469 7.309 1 98.88 228 ALA A C 1
ATOM 1736 O O . ALA A 1 228 ? 0.253 18.984 8.297 1 98.88 228 ALA A O 1
ATOM 1737 N N . SER A 1 229 ? 0.867 17.156 7.152 1 98.94 229 SER A N 1
ATOM 1738 C CA . SER A 1 229 ? 0.318 16.25 8.148 1 98.94 229 SER A CA 1
ATOM 1739 C C . SER A 1 229 ? 0.976 16.453 9.508 1 98.94 229 SER A C 1
ATOM 1741 O O . SER A 1 229 ? 0.287 16.609 10.523 1 98.94 229 SER A O 1
ATOM 1743 N N . LEU A 1 230 ? 2.264 16.516 9.508 1 98.94 230 LEU A N 1
ATOM 1744 C CA . LEU A 1 230 ? 2.965 16.625 10.781 1 98.94 230 LEU A CA 1
ATOM 1745 C C . LEU A 1 230 ? 2.805 18.031 11.367 1 98.94 230 LEU A C 1
ATOM 1747 O O . LEU A 1 230 ? 2.67 18.188 12.578 1 98.94 230 LEU A O 1
ATOM 1751 N N . ASP A 1 231 ? 2.824 19.094 10.516 1 98.88 231 ASP A N 1
ATOM 1752 C CA . ASP A 1 231 ? 2.566 20.453 11 1 98.88 231 ASP A CA 1
ATOM 1753 C C . ASP A 1 231 ? 1.246 20.531 11.766 1 98.88 231 ASP A C 1
ATOM 1755 O O . ASP A 1 231 ? 1.179 21.125 12.844 1 98.88 231 ASP A O 1
ATOM 1759 N N . LEU A 1 232 ? 0.234 19.922 11.172 1 98.88 232 LEU A N 1
ATOM 1760 C CA . LEU A 1 232 ? -1.083 19.969 11.797 1 98.88 232 LEU A CA 1
ATOM 1761 C C . LEU A 1 232 ? -1.063 19.266 13.156 1 98.88 232 LEU A C 1
ATOM 1763 O O . LEU A 1 232 ? -1.656 19.75 14.117 1 98.88 232 LEU A O 1
ATOM 1767 N N . VAL A 1 233 ? -0.428 18.141 13.273 1 98.94 233 VAL A N 1
ATOM 1768 C CA . VAL A 1 233 ? -0.368 17.375 14.508 1 98.94 233 VAL A CA 1
ATOM 1769 C C . VAL A 1 233 ? 0.417 18.156 15.562 1 98.94 233 VAL A C 1
ATOM 1771 O O . VAL A 1 233 ? 0.027 18.188 16.734 1 98.94 233 VAL A O 1
ATOM 1774 N N . ILE A 1 234 ? 1.5 18.797 15.156 1 98.75 234 ILE A N 1
ATOM 1775 C CA . ILE A 1 234 ? 2.299 19.625 16.062 1 98.75 234 ILE A CA 1
ATOM 1776 C C . ILE A 1 234 ? 1.466 20.797 16.547 1 98.75 234 ILE A C 1
ATOM 1778 O O . ILE A 1 234 ? 1.442 21.094 17.75 1 98.75 234 ILE A O 1
ATOM 1782 N N . LEU A 1 235 ? 0.808 21.438 15.641 1 98.5 235 LEU A N 1
ATOM 1783 C CA . LEU A 1 235 ? -0.035 22.578 16 1 98.5 235 LEU A CA 1
ATOM 1784 C C . LEU A 1 235 ? -1.132 22.156 16.969 1 98.5 235 LEU A C 1
ATOM 1786 O O . LEU A 1 235 ? -1.585 22.969 17.781 1 98.5 235 LEU A O 1
ATOM 1790 N N . ALA A 1 236 ? -1.556 20.891 16.891 1 98.62 236 ALA A N 1
ATOM 1791 C CA . ALA A 1 236 ? -2.592 20.375 17.781 1 98.62 236 ALA A CA 1
ATOM 1792 C C . ALA A 1 236 ? -2.023 20.047 19.156 1 98.62 236 ALA A C 1
ATOM 1794 O O . ALA A 1 236 ? -2.764 19.656 20.062 1 98.62 236 ALA A O 1
ATOM 1795 N N . GLY A 1 237 ? -0.68 20.188 19.359 1 98.5 237 GLY A N 1
ATOM 1796 C CA . GLY A 1 237 ? -0.036 19.938 20.641 1 98.5 237 GLY A CA 1
ATOM 1797 C C . GLY A 1 237 ? 0.137 18.453 20.938 1 98.5 237 GLY A C 1
ATOM 1798 O O . GLY A 1 237 ? 0.193 18.047 22.109 1 98.5 237 GLY A O 1
ATOM 1799 N N . LEU A 1 238 ? 0.17 17.656 19.938 1 98.69 238 LEU A N 1
ATOM 1800 C CA . LEU A 1 238 ? 0.244 16.219 20.094 1 98.69 238 LEU A CA 1
ATOM 1801 C C . LEU A 1 238 ? 1.64 15.703 19.75 1 98.69 238 LEU A C 1
ATOM 1803 O O . LEU A 1 238 ? 2.508 16.469 19.344 1 98.69 238 LEU A O 1
ATOM 1807 N N . ASP A 1 239 ? 1.884 14.328 20.016 1 98.06 239 ASP A N 1
ATOM 1808 C CA . ASP A 1 239 ? 3.145 13.711 19.625 1 98.06 239 ASP A CA 1
ATOM 1809 C C . ASP A 1 239 ? 3.379 13.859 18.125 1 98.06 239 ASP A C 1
ATOM 1811 O O . ASP A 1 239 ? 2.49 13.57 17.312 1 98.06 239 ASP A O 1
ATOM 1815 N N . PRO A 1 240 ? 4.543 14.281 17.75 1 98.75 240 PRO A N 1
ATOM 1816 C CA . PRO A 1 240 ? 4.781 14.68 16.375 1 98.75 240 PRO A CA 1
ATOM 1817 C C . PRO A 1 240 ? 4.949 13.492 15.43 1 98.75 240 PRO A C 1
ATOM 1819 O O . PRO A 1 240 ? 6.02 13.312 14.844 1 98.75 240 PRO A O 1
ATOM 1822 N N . VAL A 1 241 ? 4.031 12.703 15.234 1 98.94 241 VAL A N 1
ATOM 1823 C CA . VAL A 1 241 ? 3.895 11.602 14.297 1 98.94 241 VAL A CA 1
ATOM 1824 C C . VAL A 1 241 ? 2.504 11.625 13.664 1 98.94 241 VAL A C 1
ATOM 1826 O O . VAL A 1 241 ? 1.495 11.664 14.375 1 98.94 241 VAL A O 1
ATOM 1829 N N . ALA A 1 242 ? 2.436 11.617 12.352 1 99 242 ALA A N 1
ATOM 1830 C CA . ALA A 1 242 ? 1.161 11.797 11.656 1 99 242 ALA A CA 1
ATOM 1831 C C . ALA A 1 242 ? 0.952 10.719 10.602 1 99 242 ALA A C 1
ATOM 1833 O O . ALA A 1 242 ? 1.89 10.352 9.891 1 99 242 ALA A O 1
ATOM 1834 N N . VAL A 1 243 ? -0.255 10.281 10.477 1 99 243 VAL A N 1
ATOM 1835 C CA . VAL A 1 243 ? -0.663 9.352 9.43 1 99 243 VAL A CA 1
ATOM 1836 C C . VAL A 1 243 ? -1.176 10.133 8.219 1 99 243 VAL A C 1
ATOM 1838 O O . VAL A 1 243 ? -1.884 11.133 8.375 1 99 243 VAL A O 1
ATOM 1841 N N . LEU A 1 244 ? -0.822 9.688 7.031 1 98.94 244 LEU A N 1
ATOM 1842 C CA . LEU A 1 244 ? -1.386 10.258 5.816 1 98.94 244 LEU A CA 1
ATOM 1843 C C . LEU A 1 244 ? -1.572 9.188 4.746 1 98.94 244 LEU A C 1
ATOM 1845 O O . LEU A 1 244 ? -0.802 8.227 4.68 1 98.94 244 LEU A O 1
ATOM 1849 N N . CYS A 1 245 ? -2.547 9.336 3.916 1 98.94 245 CYS A N 1
ATOM 1850 C CA . CYS A 1 245 ? -2.83 8.461 2.789 1 98.94 245 CYS A CA 1
ATOM 1851 C C . CYS A 1 245 ? -3.695 9.164 1.751 1 98.94 245 CYS A C 1
ATOM 1853 O O . CYS A 1 245 ? -4.688 9.805 2.098 1 98.94 245 CYS A O 1
ATOM 1855 N N . GLU A 1 246 ? -3.369 9.008 0.502 1 98.75 246 GLU A N 1
ATOM 1856 C CA . GLU A 1 246 ? -4.094 9.672 -0.579 1 98.75 246 GLU A CA 1
ATOM 1857 C C . GLU A 1 246 ? -5.461 9.031 -0.798 1 98.75 246 GLU A C 1
ATOM 1859 O O . GLU A 1 246 ? -5.602 7.809 -0.728 1 98.75 246 GLU A O 1
ATOM 1864 N N . ILE A 1 247 ? -6.41 9.859 -1.148 1 98.88 247 ILE A N 1
ATOM 1865 C CA . ILE A 1 247 ? -7.773 9.406 -1.385 1 98.88 247 ILE A CA 1
ATOM 1866 C C . ILE A 1 247 ? -7.949 9.039 -2.855 1 98.88 247 ILE A C 1
ATOM 1868 O O . ILE A 1 247 ? -7.512 9.773 -3.744 1 98.88 247 ILE A O 1
ATOM 1872 N N . VAL A 1 248 ? -8.57 7.934 -3.061 1 98.62 248 VAL A N 1
ATOM 1873 C CA . VAL A 1 248 ? -8.789 7.395 -4.398 1 98.62 248 VAL A CA 1
ATOM 1874 C C . VAL A 1 248 ? -10.211 7.711 -4.859 1 98.62 248 VAL A C 1
ATOM 1876 O O . VAL A 1 248 ? -11.148 7.676 -4.066 1 98.62 248 VAL A O 1
ATOM 1879 N N . ASP A 1 249 ? -10.344 8.094 -6.105 1 98 249 ASP A N 1
ATOM 1880 C CA . ASP A 1 249 ? -11.664 8.078 -6.738 1 98 249 ASP A CA 1
ATOM 1881 C C . ASP A 1 249 ? -12.125 6.645 -7.004 1 98 249 ASP A C 1
ATOM 1883 O O . ASP A 1 249 ? -11.602 5.977 -7.895 1 98 249 ASP A O 1
ATOM 1887 N N . ASP A 1 250 ? -13.078 6.227 -6.309 1 93.56 250 ASP A N 1
ATOM 1888 C CA . ASP A 1 250 ? -13.469 4.82 -6.312 1 93.56 250 ASP A CA 1
ATOM 1889 C C . ASP A 1 250 ? -14.164 4.449 -7.617 1 93.56 250 ASP A C 1
ATOM 1891 O O . ASP A 1 250 ? -14.391 3.268 -7.895 1 93.56 250 ASP A O 1
ATOM 1895 N N . ASP A 1 251 ? -14.492 5.406 -8.453 1 94.69 251 ASP A N 1
ATOM 1896 C CA . ASP A 1 251 ? -15.172 5.141 -9.719 1 94.69 251 ASP A CA 1
ATOM 1897 C C . ASP A 1 251 ? -14.219 4.496 -10.727 1 94.69 251 ASP A C 1
ATOM 1899 O O . ASP A 1 251 ? -14.617 3.625 -11.5 1 94.69 251 ASP A O 1
ATOM 1903 N N . ASP A 1 252 ? -12.953 4.949 -10.641 1 97.25 252 ASP A N 1
ATOM 1904 C CA . ASP A 1 252 ? -12.086 4.449 -11.695 1 97.25 252 ASP A CA 1
ATOM 1905 C C . ASP A 1 252 ? -10.656 4.25 -11.18 1 97.25 252 ASP A C 1
ATOM 1907 O O . ASP A 1 252 ? -9.766 3.873 -11.945 1 97.25 252 ASP A O 1
ATOM 1911 N N . GLY A 1 253 ? -10.406 4.5 -9.961 1 97.75 253 GLY A N 1
ATOM 1912 C CA . GLY A 1 253 ? -9.102 4.246 -9.375 1 97.75 253 GLY A CA 1
ATOM 1913 C C . GLY A 1 253 ? -8.125 5.398 -9.562 1 97.75 253 GLY A C 1
ATOM 1914 O O . GLY A 1 253 ? -6.961 5.301 -9.18 1 97.75 253 GLY A O 1
ATOM 1915 N N . SER A 1 254 ? -8.578 6.508 -10.195 1 98.12 254 SER A N 1
ATOM 1916 C CA . SER A 1 254 ? -7.762 7.719 -10.234 1 98.12 254 SER A CA 1
ATOM 1917 C C . SER A 1 254 ? -7.688 8.383 -8.859 1 98.12 254 SER A C 1
ATOM 1919 O O . SER A 1 254 ? -8.398 7.984 -7.934 1 98.12 254 SER A O 1
ATOM 1921 N N . MET A 1 255 ? -6.777 9.297 -8.75 1 98.31 255 MET A N 1
ATOM 1922 C CA . MET A 1 255 ? -6.758 10.062 -7.508 1 98.31 255 MET A CA 1
ATOM 1923 C C . MET A 1 255 ? -7.922 11.047 -7.461 1 98.31 255 MET A C 1
ATOM 1925 O O . MET A 1 255 ? -8.234 11.688 -8.469 1 98.31 255 MET A O 1
ATOM 1929 N N . ALA A 1 256 ? -8.531 11.164 -6.289 1 98.56 256 ALA A N 1
ATOM 1930 C CA . ALA A 1 256 ? -9.656 12.078 -6.137 1 98.56 256 ALA A CA 1
ATOM 1931 C C . ALA A 1 256 ? -9.203 13.531 -6.281 1 98.56 256 ALA A C 1
ATOM 1933 O O . ALA A 1 256 ? -8.188 13.93 -5.715 1 98.56 256 ALA A O 1
ATOM 1934 N N . ARG A 1 257 ? -9.969 14.242 -7.051 1 97.88 257 ARG A N 1
ATOM 1935 C CA . ARG A 1 257 ? -9.742 15.672 -7.219 1 97.88 257 ARG A CA 1
ATOM 1936 C C . ARG A 1 257 ? -10.695 16.484 -6.344 1 97.88 257 ARG A C 1
ATOM 1938 O O . ARG A 1 257 ? -11.562 15.922 -5.68 1 97.88 257 ARG A O 1
ATOM 1945 N N . LEU A 1 258 ? -10.523 17.797 -6.355 1 97.94 258 LEU A N 1
ATOM 1946 C CA . LEU A 1 258 ? -11.133 18.688 -5.363 1 97.94 258 LEU A CA 1
ATOM 1947 C C . LEU A 1 258 ? -12.648 18.5 -5.324 1 97.94 258 LEU A C 1
ATOM 1949 O O . LEU A 1 258 ? -13.234 18.359 -4.246 1 97.94 258 LEU A O 1
ATOM 1953 N N . PRO A 1 259 ? -13.438 18.453 -6.469 1 97.5 259 PRO A N 1
ATOM 1954 C CA . PRO A 1 259 ? -14.891 18.266 -6.363 1 97.5 259 PRO A CA 1
ATOM 1955 C C . PRO A 1 259 ? -15.273 16.969 -5.66 1 97.5 259 PRO A C 1
ATOM 1957 O O . PRO A 1 259 ? -16.156 16.969 -4.805 1 97.5 259 PRO A O 1
ATOM 1960 N N . LYS A 1 260 ? -14.602 15.938 -5.992 1 98.19 260 LYS A N 1
ATOM 1961 C CA . LYS A 1 260 ? -14.852 14.648 -5.344 1 98.19 260 LYS A CA 1
ATOM 1962 C C . LYS A 1 260 ? -14.438 14.688 -3.875 1 98.19 260 LYS A C 1
ATOM 1964 O O . LYS A 1 260 ? -15.102 14.102 -3.02 1 98.19 260 LYS A O 1
ATOM 1969 N N . LEU A 1 261 ? -13.375 15.32 -3.605 1 98.75 261 LEU A N 1
ATOM 1970 C CA . LEU A 1 261 ? -12.875 15.422 -2.24 1 98.75 261 LEU A CA 1
ATOM 1971 C C . LEU A 1 261 ? -13.844 16.203 -1.36 1 98.75 261 LEU A C 1
ATOM 1973 O O . LEU A 1 261 ? -14.039 15.867 -0.19 1 98.75 261 LEU A O 1
ATOM 1977 N N . ARG A 1 262 ? -14.391 17.234 -1.886 1 98.38 262 ARG A N 1
ATOM 1978 C CA . ARG A 1 262 ? -15.383 18 -1.143 1 98.38 262 ARG A CA 1
ATOM 1979 C C . ARG A 1 262 ? -16.609 17.141 -0.828 1 98.38 262 ARG A C 1
ATOM 1981 O O . ARG A 1 262 ? -17.125 17.172 0.292 1 98.38 262 ARG A O 1
ATOM 1988 N N . HIS A 1 263 ? -17.062 16.438 -1.791 1 98.31 263 HIS A N 1
ATOM 1989 C CA . HIS A 1 263 ? -18.188 15.523 -1.576 1 98.31 263 HIS A CA 1
ATOM 1990 C C . HIS A 1 263 ? -17.844 14.469 -0.529 1 98.31 263 HIS A C 1
ATOM 1992 O O . HIS A 1 263 ? -18.656 14.18 0.353 1 98.31 263 HIS A O 1
ATOM 1998 N N . PHE A 1 264 ? -16.703 13.953 -0.646 1 98.81 264 PHE A N 1
ATOM 1999 C CA . PHE A 1 264 ? -16.219 12.945 0.286 1 98.81 264 PHE A CA 1
ATOM 2000 C C . PHE A 1 264 ? -16.188 13.484 1.709 1 98.81 264 PHE A C 1
ATOM 2002 O O . PHE A 1 264 ? -16.703 12.852 2.635 1 98.81 264 PHE A O 1
ATOM 2009 N N . ALA A 1 265 ? -15.562 14.602 1.887 1 98.81 265 ALA A N 1
ATOM 2010 C CA . ALA A 1 265 ? -15.438 15.227 3.201 1 98.81 265 ALA A CA 1
ATOM 2011 C C . ALA A 1 265 ? -16.812 15.477 3.812 1 98.81 265 ALA A C 1
ATOM 2013 O O . ALA A 1 265 ? -17.047 15.188 4.988 1 98.81 265 ALA A O 1
ATOM 2014 N N . LYS A 1 266 ? -17.703 16.016 2.992 1 98.31 266 LYS A N 1
ATOM 2015 C CA . LYS A 1 266 ? -19.062 16.266 3.461 1 98.31 266 LYS A CA 1
ATOM 2016 C C . LYS A 1 266 ? -19.766 14.969 3.848 1 98.31 266 LYS A C 1
ATOM 2018 O O . LYS A 1 266 ? -20.359 14.875 4.93 1 98.31 266 LYS A O 1
ATOM 2023 N N . HIS A 1 267 ? -19.656 14.016 3.047 1 98.5 267 HIS A N 1
ATOM 2024 C CA . HIS A 1 267 ? -20.344 12.734 3.25 1 98.5 267 HIS A CA 1
ATOM 2025 C C . HIS A 1 267 ? -19.875 12.062 4.535 1 98.5 267 HIS A C 1
ATOM 2027 O O . HIS A 1 267 ? -20.656 11.414 5.227 1 98.5 267 HIS A O 1
ATOM 2033 N N . HIS A 1 268 ? -18.609 12.188 4.844 1 98.62 268 HIS A N 1
ATOM 2034 C CA . HIS A 1 268 ? -18.062 11.484 5.992 1 98.62 268 HIS A CA 1
ATOM 2035 C C . HIS A 1 268 ? -17.875 12.43 7.18 1 98.62 268 HIS A C 1
ATOM 2037 O O . HIS A 1 268 ? -17.281 12.055 8.188 1 98.62 268 HIS A O 1
ATOM 2043 N N . ASN A 1 269 ? -18.359 13.648 7.086 1 98.44 269 ASN A N 1
ATOM 2044 C CA . ASN A 1 269 ? -18.312 14.656 8.141 1 98.44 269 ASN A CA 1
ATOM 2045 C C . ASN A 1 269 ? -16.875 14.938 8.578 1 98.44 269 ASN A C 1
ATOM 2047 O O . ASN A 1 269 ? -16.578 14.891 9.773 1 98.44 269 ASN A O 1
ATOM 2051 N N . LEU A 1 270 ? -16.062 15.188 7.578 1 98.88 270 LEU A N 1
ATOM 2052 C CA . LEU A 1 270 ? -14.672 15.57 7.797 1 98.88 270 LEU A CA 1
ATOM 2053 C C . LEU A 1 270 ? -14.422 17 7.336 1 98.88 270 LEU A C 1
ATOM 2055 O O . LEU A 1 270 ? -15.031 17.469 6.367 1 98.88 270 LEU A O 1
ATOM 2059 N N . LYS A 1 271 ? -13.555 17.656 7.996 1 98.75 271 LYS A N 1
ATOM 2060 C CA . LYS A 1 271 ? -13.117 18.953 7.508 1 98.75 271 LYS A CA 1
ATOM 2061 C C . LYS A 1 271 ? -12.133 18.812 6.352 1 98.75 271 LYS A C 1
ATOM 2063 O O . LYS A 1 271 ? -11.312 17.891 6.344 1 98.75 271 LYS A O 1
ATOM 2068 N N . ILE A 1 272 ? -12.242 19.688 5.387 1 98.81 272 ILE A N 1
ATOM 2069 C CA . ILE A 1 272 ? -11.32 19.75 4.258 1 98.81 272 ILE A CA 1
ATOM 2070 C C . ILE A 1 272 ? -10.578 21.078 4.25 1 98.81 272 ILE A C 1
ATOM 2072 O O . ILE A 1 272 ? -11.195 22.141 4.359 1 98.81 272 ILE A O 1
ATOM 2076 N N . LEU A 1 273 ? -9.25 20.969 4.246 1 98.25 273 LEU A N 1
ATOM 2077 C CA . LEU A 1 273 ? -8.414 22.172 4.25 1 98.25 273 LEU A CA 1
ATOM 2078 C C . LEU A 1 273 ? -7.395 22.125 3.119 1 98.25 273 LEU A C 1
ATOM 2080 O O . LEU A 1 273 ? -7.227 21.094 2.469 1 98.25 273 LEU A O 1
ATOM 2084 N N . SER A 1 274 ? -6.758 23.281 2.84 1 98 274 SER A N 1
ATOM 2085 C CA . SER A 1 274 ? -5.727 23.344 1.812 1 98 274 SER A CA 1
ATOM 2086 C C . SER A 1 274 ? -4.352 23.609 2.422 1 98 274 SER A C 1
ATOM 2088 O O . SER A 1 274 ? -4.238 24.344 3.406 1 98 274 SER A O 1
ATOM 2090 N N . ILE A 1 275 ? -3.381 23.078 1.804 1 98.44 275 ILE A N 1
ATOM 2091 C CA . ILE A 1 275 ? -2.01 23.344 2.229 1 98.44 275 ILE A CA 1
ATOM 2092 C C . ILE A 1 275 ? -1.695 24.828 2.059 1 98.44 275 ILE A C 1
ATOM 2094 O O . ILE A 1 275 ? -0.975 25.406 2.869 1 98.44 275 ILE A O 1
ATOM 2098 N N . PHE A 1 276 ? -2.289 25.422 1.084 1 97.44 276 PHE A N 1
ATOM 2099 C CA . PHE A 1 276 ? -2.146 26.859 0.871 1 97.44 276 PHE A CA 1
ATOM 2100 C C . PHE A 1 276 ? -2.572 27.625 2.111 1 97.44 276 PHE A C 1
ATOM 2102 O O . PHE A 1 276 ? -1.851 28.516 2.574 1 97.44 276 PHE A O 1
ATOM 2109 N N . ASP A 1 277 ? -3.711 27.328 2.66 1 97.56 277 ASP A N 1
ATOM 2110 C CA . ASP A 1 277 ? -4.203 28 3.854 1 97.56 277 ASP A CA 1
ATOM 2111 C C . ASP A 1 277 ? -3.322 27.703 5.062 1 97.56 277 ASP A C 1
ATOM 2113 O O . ASP A 1 277 ? -3.145 28.547 5.941 1 97.56 277 ASP A O 1
ATOM 2117 N N . LEU A 1 278 ? -2.803 26.5 5.098 1 98.19 278 LEU A N 1
ATOM 2118 C CA . LEU A 1 278 ? -1.912 26.125 6.191 1 98.19 278 LEU A CA 1
ATOM 2119 C C . LEU A 1 278 ? -0.628 26.953 6.148 1 98.19 278 LEU A C 1
ATOM 2121 O O . LEU A 1 278 ? -0.131 27.391 7.188 1 98.19 278 LEU A O 1
ATOM 2125 N N . ILE A 1 279 ? -0.103 27.109 4.973 1 97.94 279 ILE A N 1
ATOM 2126 C CA . ILE A 1 279 ? 1.092 27.922 4.801 1 97.94 279 ILE A CA 1
ATOM 2127 C C . ILE A 1 279 ? 0.82 29.344 5.289 1 97.94 279 ILE A C 1
ATOM 2129 O O . ILE A 1 279 ? 1.617 29.906 6.039 1 97.94 279 ILE A O 1
ATOM 2133 N N . ARG A 1 280 ? -0.271 29.875 4.934 1 96.44 280 ARG A N 1
ATOM 2134 C CA . ARG A 1 280 ? -0.641 31.234 5.355 1 96.44 280 ARG A CA 1
ATOM 2135 C C . ARG A 1 280 ? -0.773 31.312 6.875 1 96.44 280 ARG A C 1
ATOM 2137 O O . ARG A 1 280 ? -0.304 32.281 7.492 1 96.44 280 ARG A O 1
ATOM 2144 N N . TYR A 1 281 ? -1.429 30.359 7.375 1 96.81 281 TYR A N 1
ATOM 2145 C CA . TYR A 1 281 ? -1.619 30.297 8.82 1 96.81 281 TYR A CA 1
ATOM 2146 C C . TYR A 1 281 ? -0.28 30.266 9.547 1 96.81 281 TYR A C 1
ATOM 2148 O O . TYR A 1 281 ? -0.074 31 10.516 1 96.81 281 TYR A O 1
ATOM 2156 N N . ARG A 1 282 ? 0.655 29.453 9.109 1 96.44 282 ARG A N 1
ATOM 2157 C CA . ARG A 1 282 ? 1.957 29.297 9.742 1 96.44 282 ARG A CA 1
ATOM 2158 C C . ARG A 1 282 ? 2.795 30.562 9.609 1 96.44 282 ARG A C 1
ATOM 2160 O O . ARG A 1 282 ? 3.531 30.922 10.523 1 96.44 282 ARG A O 1
ATOM 2167 N N . ARG A 1 283 ? 2.729 31.172 8.5 1 94.31 283 ARG A N 1
ATOM 2168 C CA . ARG A 1 283 ? 3.465 32.406 8.289 1 94.31 283 ARG A CA 1
ATOM 2169 C C . ARG A 1 283 ? 2.994 33.5 9.25 1 94.31 283 ARG A C 1
ATOM 2171 O O . ARG A 1 283 ? 3.803 34.281 9.758 1 94.31 283 ARG A O 1
ATOM 2178 N N . LYS A 1 284 ? 1.757 33.531 9.469 1 90.19 284 LYS A N 1
ATOM 2179 C CA . LYS A 1 284 ? 1.176 34.531 10.352 1 90.19 284 LYS A CA 1
ATOM 2180 C C . LYS A 1 284 ? 1.562 34.281 11.805 1 90.19 284 LYS A C 1
ATOM 2182 O O . LYS A 1 284 ? 1.739 35.219 12.578 1 90.19 284 LYS A O 1
ATOM 2187 N N . ASN A 1 285 ? 1.654 33.094 12.156 1 83.88 285 ASN A N 1
ATOM 2188 C CA . ASN A 1 285 ? 1.874 32.75 13.555 1 83.88 285 ASN A CA 1
ATOM 2189 C C . ASN A 1 285 ? 3.354 32.531 13.852 1 83.88 285 ASN A C 1
ATOM 2191 O O . ASN A 1 285 ? 3.713 32.094 14.945 1 83.88 285 ASN A O 1
ATOM 2195 N N . MET A 1 286 ? 4.262 32.438 12.867 1 73.62 286 MET A N 1
ATOM 2196 C CA . MET A 1 286 ? 5.703 32.438 13.102 1 73.62 286 MET A CA 1
ATOM 2197 C C . MET A 1 286 ? 6.172 33.812 13.633 1 73.62 286 MET A C 1
ATOM 2199 O O . MET A 1 286 ? 7.129 33.875 14.406 1 73.62 286 MET A O 1
ATOM 2203 N N . ASP A 1 287 ? 5.48 34.969 13.281 1 46.25 287 ASP A N 1
ATOM 2204 C CA . ASP A 1 287 ? 5.82 36.281 13.805 1 46.25 287 ASP A CA 1
ATOM 2205 C C . ASP A 1 287 ? 5.238 36.469 15.203 1 46.25 287 ASP A C 1
ATOM 2207 O O . ASP A 1 287 ? 4.109 36.062 15.477 1 46.25 287 ASP A O 1
ATOM 2211 N N . MET B 1 1 ? 56.125 -34.656 -43.594 1 17.62 1 MET B N 1
ATOM 2212 C CA . MET B 1 1 ? 55.406 -34.406 -44.844 1 17.62 1 MET B CA 1
ATOM 2213 C C . MET B 1 1 ? 54.219 -33.469 -44.625 1 17.62 1 MET B C 1
ATOM 2215 O O . MET B 1 1 ? 53.344 -33.75 -43.812 1 17.62 1 MET B O 1
ATOM 2219 N N . ALA B 1 2 ? 54.344 -32.156 -45.031 1 20.17 2 ALA B N 1
ATOM 2220 C CA . ALA B 1 2 ? 54.031 -30.766 -44.781 1 20.17 2 ALA B CA 1
ATOM 2221 C C . ALA B 1 2 ? 52.594 -30.438 -45.25 1 20.17 2 ALA B C 1
ATOM 2223 O O . ALA B 1 2 ? 52.188 -29.281 -45.219 1 20.17 2 ALA B O 1
ATOM 2224 N N . SER B 1 3 ? 51.812 -31.391 -45.688 1 18.61 3 SER B N 1
ATOM 2225 C CA . SER B 1 3 ? 50.844 -30.984 -46.719 1 18.61 3 SER B CA 1
ATOM 2226 C C . SER B 1 3 ? 49.719 -30.141 -46.094 1 18.61 3 SER B C 1
ATOM 2228 O O . SER B 1 3 ? 49.125 -30.531 -45.094 1 18.61 3 SER B O 1
ATOM 2230 N N . PHE B 1 4 ? 49.406 -28.766 -46.5 1 20.64 4 PHE B N 1
ATOM 2231 C CA . PHE B 1 4 ? 48.844 -27.422 -46.344 1 20.64 4 PHE B CA 1
ATOM 2232 C C . PHE B 1 4 ? 47.375 -27.391 -46.656 1 20.64 4 PHE B C 1
ATOM 2234 O O . PHE B 1 4 ? 46.719 -26.344 -46.562 1 20.64 4 PHE B O 1
ATOM 2241 N N . ASN B 1 5 ? 46.656 -28.406 -47 1 17.64 5 ASN B N 1
ATOM 2242 C CA . ASN B 1 5 ? 45.719 -27.984 -48.031 1 17.64 5 ASN B CA 1
ATOM 2243 C C . ASN B 1 5 ? 44.656 -27.016 -47.5 1 17.64 5 ASN B C 1
ATOM 2245 O O . ASN B 1 5 ? 44.5 -26.891 -46.281 1 17.64 5 ASN B O 1
ATOM 2249 N N . LEU B 1 6 ? 43.25 -27.172 -47.781 1 19 6 LEU B N 1
ATOM 2250 C CA . LEU B 1 6 ? 42.25 -26.5 -48.594 1 19 6 LEU B CA 1
ATOM 2251 C C . LEU B 1 6 ? 41.375 -25.578 -47.75 1 19 6 LEU B C 1
ATOM 2253 O O . LEU B 1 6 ? 41.125 -25.859 -46.594 1 19 6 LEU B O 1
ATOM 2257 N N . ILE B 1 7 ? 40.281 -24.609 -48.281 1 18.23 7 ILE B N 1
ATOM 2258 C CA . ILE B 1 7 ? 39.781 -23.25 -48.438 1 18.23 7 ILE B CA 1
ATOM 2259 C C . ILE B 1 7 ? 38.5 -23.062 -47.625 1 18.23 7 ILE B C 1
ATOM 2261 O O . ILE B 1 7 ? 38.375 -22.109 -46.875 1 18.23 7 ILE B O 1
ATOM 2265 N N . THR B 1 8 ? 37.156 -23.641 -47.875 1 19.05 8 THR B N 1
ATOM 2266 C CA . THR B 1 8 ? 36.125 -22.797 -48.469 1 19.05 8 THR B CA 1
ATOM 2267 C C . THR B 1 8 ? 35.344 -22.031 -47.375 1 19.05 8 THR B C 1
ATOM 2269 O O . THR B 1 8 ? 35.375 -22.422 -46.219 1 19.05 8 THR B O 1
ATOM 2272 N N . THR B 1 9 ? 33.844 -21.469 -47.656 1 18.11 9 THR B N 1
ATOM 2273 C CA . THR B 1 9 ? 33 -20.297 -47.812 1 18.11 9 THR B CA 1
ATOM 2274 C C . THR B 1 9 ? 32 -20.203 -46.656 1 18.11 9 THR B C 1
ATOM 2276 O O . THR B 1 9 ? 31.188 -21.125 -46.469 1 18.11 9 THR B O 1
ATOM 2279 N N . CYS B 1 10 ? 32.125 -19.5 -45.5 1 20.77 10 CYS B N 1
ATOM 2280 C CA . CYS B 1 10 ? 31.344 -19.172 -44.344 1 20.77 10 CYS B CA 1
ATOM 2281 C C . CYS B 1 10 ? 30.125 -18.328 -44.719 1 20.77 10 CYS B C 1
ATOM 2283 O O . CYS B 1 10 ? 30.281 -17.172 -45.156 1 20.77 10 CYS B O 1
ATOM 2285 N N . SER B 1 11 ? 28.984 -18.891 -45.281 1 18.48 11 SER B N 1
ATOM 2286 C CA . SER B 1 11 ? 27.844 -18.156 -45.812 1 18.48 11 SER B CA 1
ATOM 2287 C C . SER B 1 11 ? 27.234 -17.234 -44.75 1 18.48 11 SER B C 1
ATOM 2289 O O . SER B 1 11 ? 27.078 -17.625 -43.594 1 18.48 11 SER B O 1
ATOM 2291 N N . SER B 1 12 ? 26.766 -15.891 -45 1 18.34 12 SER B N 1
ATOM 2292 C CA . SER B 1 12 ? 26.547 -14.539 -44.5 1 18.34 12 SER B CA 1
ATOM 2293 C C . SER B 1 12 ? 25.266 -14.461 -43.688 1 18.34 12 SER B C 1
ATOM 2295 O O . SER B 1 12 ? 25.281 -13.984 -42.531 1 18.34 12 SER B O 1
ATOM 2297 N N . THR B 1 13 ? 23.844 -14.156 -44.188 1 18.66 13 THR B N 1
ATOM 2298 C CA . THR B 1 13 ? 23.281 -12.812 -44.219 1 18.66 13 THR B CA 1
ATOM 2299 C C . THR B 1 13 ? 22.297 -12.609 -43.094 1 18.66 13 THR B C 1
ATOM 2301 O O . THR B 1 13 ? 22.359 -11.594 -42.375 1 18.66 13 THR B O 1
ATOM 2304 N N . ILE B 1 14 ? 20.828 -13.008 -43 1 20.56 14 ILE B N 1
ATOM 2305 C CA . ILE B 1 14 ? 19.734 -12.039 -43.031 1 20.56 14 ILE B CA 1
ATOM 2306 C C . ILE B 1 14 ? 19.312 -11.68 -41.625 1 20.56 14 ILE B C 1
ATOM 2308 O O . ILE B 1 14 ? 18.922 -12.555 -40.844 1 20.56 14 ILE B O 1
ATOM 2312 N N . LEU B 1 15 ? 19.406 -10.406 -41.062 1 21.86 15 LEU B N 1
ATOM 2313 C CA . LEU B 1 15 ? 19.312 -9.695 -39.781 1 21.86 15 LEU B CA 1
ATOM 2314 C C . LEU B 1 15 ? 17.859 -9.305 -39.5 1 21.86 15 LEU B C 1
ATOM 2316 O O . LEU B 1 15 ? 17.609 -8.43 -38.656 1 21.86 15 LEU B O 1
ATOM 2320 N N . SER B 1 16 ? 16.703 -10.023 -39.875 1 20.56 16 SER B N 1
ATOM 2321 C CA . SER B 1 16 ? 15.57 -9.102 -40 1 20.56 16 SER B CA 1
ATOM 2322 C C . SER B 1 16 ? 15.234 -8.453 -38.688 1 20.56 16 SER B C 1
ATOM 2324 O O . SER B 1 16 ? 15.703 -8.898 -37.625 1 20.56 16 SER B O 1
ATOM 2326 N N . PHE B 1 17 ? 13.719 -8.07 -38.406 1 20.62 17 PHE B N 1
ATOM 2327 C CA . PHE B 1 17 ? 12.906 -6.879 -38.188 1 20.62 17 PHE B CA 1
ATOM 2328 C C . PHE B 1 17 ? 12.664 -6.641 -36.719 1 20.62 17 PHE B C 1
ATOM 2330 O O . PHE B 1 17 ? 12.258 -7.555 -36 1 20.62 17 PHE B O 1
ATOM 2337 N N . PRO B 1 18 ? 12.945 -5.473 -36.25 1 21.66 18 PRO B N 1
ATOM 2338 C CA . PRO B 1 18 ? 13.055 -4.93 -34.906 1 21.66 18 PRO B CA 1
ATOM 2339 C C . PRO B 1 18 ? 11.719 -4.887 -34.156 1 21.66 18 PRO B C 1
ATOM 2341 O O . PRO B 1 18 ? 10.68 -5.199 -34.75 1 21.66 18 PRO B O 1
ATOM 2344 N N . ARG B 1 19 ? 11.18 -3.637 -33.781 1 20.73 19 ARG B N 1
ATOM 2345 C CA . ARG B 1 19 ? 11.008 -2.842 -32.562 1 20.73 19 ARG B CA 1
ATOM 2346 C C . ARG B 1 19 ? 9.531 -2.682 -32.219 1 20.73 19 ARG B C 1
ATOM 2348 O O . ARG B 1 19 ? 9.164 -2.68 -31.031 1 20.73 19 ARG B O 1
ATOM 2355 N N . SER B 1 20 ? 8.414 -2.039 -32.906 1 20.92 20 SER B N 1
ATOM 2356 C CA . SER B 1 20 ? 7.82 -0.813 -32.406 1 20.92 20 SER B CA 1
ATOM 2357 C C . SER B 1 20 ? 6.613 -1.116 -31.516 1 20.92 20 SER B C 1
ATOM 2359 O O . SER B 1 20 ? 5.676 -1.788 -31.938 1 20.92 20 SER B O 1
ATOM 2361 N N . CYS B 1 21 ? 6.734 -1.133 -30.156 1 24.11 21 CYS B N 1
ATOM 2362 C CA . CYS B 1 21 ? 5.762 -1.226 -29.062 1 24.11 21 CYS B CA 1
ATOM 2363 C C . CYS B 1 21 ? 4.656 -0.187 -29.234 1 24.11 21 CYS B C 1
ATOM 2365 O O . CYS B 1 21 ? 4.82 0.967 -28.844 1 24.11 21 CYS B O 1
ATOM 2367 N N . LYS B 1 22 ? 3.924 0.021 -30.594 1 20.05 22 LYS B N 1
ATOM 2368 C CA . LYS B 1 22 ? 3.047 1.162 -30.828 1 20.05 22 LYS B CA 1
ATOM 2369 C C . LYS B 1 22 ? 2.029 1.323 -29.703 1 20.05 22 LYS B C 1
ATOM 2371 O O . LYS B 1 22 ? 1.767 0.376 -28.969 1 20.05 22 LYS B O 1
ATOM 2376 N N . HIS B 1 23 ? 0.991 2.361 -29.969 1 18.86 23 HIS B N 1
ATOM 2377 C CA . HIS B 1 23 ? 0.112 3.408 -29.469 1 18.86 23 HIS B CA 1
ATOM 2378 C C . HIS B 1 23 ? -1.205 2.824 -28.969 1 18.86 23 HIS B C 1
ATOM 2380 O O . HIS B 1 23 ? -1.787 1.951 -29.609 1 18.86 23 HIS B O 1
ATOM 2386 N N . PHE B 1 24 ? -1.525 3.051 -27.75 1 18.33 24 PHE B N 1
ATOM 2387 C CA . PHE B 1 24 ? -2.656 2.768 -26.875 1 18.33 24 PHE B CA 1
ATOM 2388 C C . PHE B 1 24 ? -3.895 3.531 -27.328 1 18.33 24 PHE B C 1
ATOM 2390 O O . PHE B 1 24 ? -4.141 4.652 -26.875 1 18.33 24 PHE B O 1
ATOM 2397 N N . LYS B 1 25 ? -4.293 3.705 -28.688 1 17.14 25 LYS B N 1
ATOM 2398 C CA . LYS B 1 25 ? -5.461 4.57 -28.828 1 17.14 25 LYS B CA 1
ATOM 2399 C C . LYS B 1 25 ? -6.676 3.971 -28.125 1 17.14 25 LYS B C 1
ATOM 2401 O O . LYS B 1 25 ? -7.094 2.854 -28.438 1 17.14 25 LYS B O 1
ATOM 2406 N N . LEU B 1 26 ? -7.156 4.527 -27 1 18.95 26 LEU B N 1
ATOM 2407 C CA . LEU B 1 26 ? -8.312 4.355 -26.141 1 18.95 26 LEU B CA 1
ATOM 2408 C C . LEU B 1 26 ? -9.602 4.762 -26.844 1 18.95 26 LEU B C 1
ATOM 2410 O O . LEU B 1 26 ? -10.336 5.629 -26.375 1 18.95 26 LEU B O 1
ATOM 2414 N N . SER B 1 27 ? -9.859 4.344 -28.219 1 16.53 27 SER B N 1
ATOM 2415 C CA . SER B 1 27 ? -11.039 5.047 -28.719 1 16.53 27 SER B CA 1
ATOM 2416 C C . SER B 1 27 ? -12.281 4.711 -27.891 1 16.53 27 SER B C 1
ATOM 2418 O O . SER B 1 27 ? -12.305 3.705 -27.172 1 16.53 27 SER B O 1
ATOM 2420 N N . SER B 1 28 ? -13.469 5.258 -28.578 1 17.28 28 SER B N 1
ATOM 2421 C CA . SER B 1 28 ? -14.672 6.039 -28.328 1 17.28 28 SER B CA 1
ATOM 2422 C C . SER B 1 28 ? -15.828 5.145 -27.875 1 17.28 28 SER B C 1
ATOM 2424 O O . SER B 1 28 ? -16.422 5.379 -26.812 1 17.28 28 SER B O 1
ATOM 2426 N N . GLY B 1 29 ? -16.797 4.77 -28.781 1 16.84 29 GLY B N 1
ATOM 2427 C CA . GLY B 1 29 ? -18.156 5.273 -28.812 1 16.84 29 GLY B CA 1
ATOM 2428 C C . GLY B 1 29 ? -19.156 4.371 -28.094 1 16.84 29 GLY B C 1
ATOM 2429 O O . GLY B 1 29 ? -18.984 3.15 -28.078 1 16.84 29 GLY B O 1
ATOM 2430 N N . PHE B 1 30 ? -20.094 4.961 -27.375 1 17.08 30 PHE B N 1
ATOM 2431 C CA . PHE B 1 30 ? -21.031 4.758 -26.281 1 17.08 30 PHE B CA 1
ATOM 2432 C C . PHE B 1 30 ? -22.234 3.932 -26.734 1 17.08 30 PHE B C 1
ATOM 2434 O O . PHE B 1 30 ? -22.688 3.047 -26.016 1 17.08 30 PHE B O 1
ATOM 2441 N N . PRO B 1 31 ? -22.875 4.168 -27.953 1 16.64 31 PRO B N 1
ATOM 2442 C CA . PRO B 1 31 ? -24.219 4.535 -27.5 1 16.64 31 PRO B CA 1
ATOM 2443 C C . PRO B 1 31 ? -25.047 3.322 -27.109 1 16.64 31 PRO B C 1
ATOM 2445 O O . PRO B 1 31 ? -25.641 3.299 -26.031 1 16.64 31 PRO B O 1
ATOM 2448 N N . SER B 1 32 ? -25.719 2.699 -28.188 1 16.39 32 SER B N 1
ATOM 2449 C CA . SER B 1 32 ? -27.172 2.711 -28.344 1 16.39 32 SER B CA 1
ATOM 2450 C C . SER B 1 32 ? -27.828 1.573 -27.562 1 16.39 32 SER B C 1
ATOM 2452 O O . SER B 1 32 ? -27.156 0.604 -27.203 1 16.39 32 SER B O 1
ATOM 2454 N N . LYS B 1 33 ? -29.312 1.557 -27.734 1 16.41 33 LYS B N 1
ATOM 2455 C CA . LYS B 1 33 ? -30.625 1.401 -27.109 1 16.41 33 LYS B CA 1
ATOM 2456 C C . LYS B 1 33 ? -31.047 -0.061 -27.094 1 16.41 33 LYS B C 1
ATOM 2458 O O . LYS B 1 33 ? -31.25 -0.665 -28.156 1 16.41 33 LYS B O 1
ATOM 2463 N N . ILE B 1 34 ? -30.688 -0.792 -26.094 1 16.69 34 ILE B N 1
ATOM 2464 C CA . ILE B 1 34 ? -30.938 -2.213 -25.875 1 16.69 34 ILE B CA 1
ATOM 2465 C C . ILE B 1 34 ? -32.438 -2.449 -25.656 1 16.69 34 ILE B C 1
ATOM 2467 O O . ILE B 1 34 ? -33 -1.954 -24.688 1 16.69 34 ILE B O 1
ATOM 2471 N N . SER B 1 35 ? -33.156 -2.277 -26.812 1 16.02 35 SER B N 1
ATOM 2472 C CA . SER B 1 35 ? -34.594 -2.418 -26.609 1 16.02 35 SER B CA 1
ATOM 2473 C C . SER B 1 35 ? -34.906 -3.711 -25.859 1 16.02 35 SER B C 1
ATOM 2475 O O . SER B 1 35 ? -34.094 -4.641 -25.844 1 16.02 35 SER B O 1
ATOM 2477 N N . LYS B 1 36 ? -36.281 -3.711 -25.531 1 16.41 36 LYS B N 1
ATOM 2478 C CA . LYS B 1 36 ? -37.188 -4.066 -24.453 1 16.41 36 LYS B CA 1
ATOM 2479 C C . LYS B 1 36 ? -37.469 -5.566 -24.438 1 16.41 36 LYS B C 1
ATOM 2481 O O . LYS B 1 36 ? -37.375 -6.211 -23.391 1 16.41 36 LYS B O 1
ATOM 2486 N N . HIS B 1 37 ? -38.219 -6.141 -25.375 1 18.06 37 HIS B N 1
ATOM 2487 C CA . HIS B 1 37 ? -39.469 -6.645 -24.859 1 18.06 37 HIS B CA 1
ATOM 2488 C C . HIS B 1 37 ? -39.406 -8.141 -24.578 1 18.06 37 HIS B C 1
ATOM 2490 O O . HIS B 1 37 ? -39.375 -8.945 -25.516 1 18.06 37 HIS B O 1
ATOM 2496 N N . VAL B 1 38 ? -38.688 -8.594 -23.641 1 17.78 38 VAL B N 1
ATOM 2497 C CA . VAL B 1 38 ? -38.438 -10.023 -23.516 1 17.78 38 VAL B CA 1
ATOM 2498 C C . VAL B 1 38 ? -39.625 -10.711 -22.906 1 17.78 38 VAL B C 1
ATOM 2500 O O . VAL B 1 38 ? -39.719 -10.867 -21.688 1 17.78 38 VAL B O 1
ATOM 2503 N N . ASN B 1 39 ? -40.844 -10.156 -23.25 1 16.44 39 ASN B N 1
ATOM 2504 C CA . ASN B 1 39 ? -41.75 -10.602 -22.188 1 16.44 39 ASN B CA 1
ATOM 2505 C C . ASN B 1 39 ? -41.688 -12.117 -22.016 1 16.44 39 ASN B C 1
ATOM 2507 O O . ASN B 1 39 ? -41.156 -12.828 -22.859 1 16.44 39 ASN B O 1
ATOM 2511 N N . GLY B 1 40 ? -42.844 -12.695 -21.562 1 16.89 40 GLY B N 1
ATOM 2512 C CA . GLY B 1 40 ? -43.375 -13.484 -20.469 1 16.89 40 GLY B CA 1
ATOM 2513 C C . GLY B 1 40 ? -43.5 -14.961 -20.781 1 16.89 40 GLY B C 1
ATOM 2514 O O . GLY B 1 40 ? -44.344 -15.359 -21.578 1 16.89 40 GLY B O 1
ATOM 2515 N N . PHE B 1 41 ? -42.344 -15.625 -21.109 1 17.95 41 PHE B N 1
ATOM 2516 C CA . PHE B 1 41 ? -42.406 -17.016 -21.547 1 17.95 41 PHE B CA 1
ATOM 2517 C C . PHE B 1 41 ? -43 -17.906 -20.469 1 17.95 41 PHE B C 1
ATOM 2519 O O . PHE B 1 41 ? -42.312 -18.234 -19.484 1 17.95 41 PHE B O 1
ATOM 2526 N N . GLY B 1 42 ? -44.188 -17.594 -19.938 1 18.42 42 GLY B N 1
ATOM 2527 C CA . GLY B 1 42 ? -44.656 -18.344 -18.797 1 18.42 42 GLY B CA 1
ATOM 2528 C C . GLY B 1 42 ? -44.719 -19.844 -19.047 1 18.42 42 GLY B C 1
ATOM 2529 O O . GLY B 1 42 ? -45.562 -20.312 -19.797 1 18.42 42 GLY B O 1
ATOM 2530 N N . SER B 1 43 ? -43.594 -20.391 -19.516 1 17.55 43 SER B N 1
ATOM 2531 C CA . SER B 1 43 ? -43.688 -21.797 -19.922 1 17.55 43 SER B CA 1
ATOM 2532 C C . SER B 1 43 ? -44.156 -22.672 -18.766 1 17.55 43 SER B C 1
ATOM 2534 O O . SER B 1 43 ? -43.656 -22.547 -17.641 1 17.55 43 SER B O 1
ATOM 2536 N N . TYR B 1 44 ? -45.469 -22.844 -18.641 1 19.22 44 TYR B N 1
ATOM 2537 C CA . TYR B 1 44 ? -46.281 -23.625 -17.734 1 19.22 44 TYR B CA 1
ATOM 2538 C C . TYR B 1 44 ? -45.75 -25.047 -17.594 1 19.22 44 TYR B C 1
ATOM 2540 O O . TYR B 1 44 ? -45.719 -25.797 -18.578 1 19.22 44 TYR B O 1
ATOM 2548 N N . PHE B 1 45 ? -44.531 -25.172 -16.922 1 17.42 45 PHE B N 1
ATOM 2549 C CA . PHE B 1 45 ? -43.875 -26.469 -16.891 1 17.42 45 PHE B CA 1
ATOM 2550 C C . PHE B 1 45 ? -44.719 -27.5 -16.172 1 17.42 45 PHE B C 1
ATOM 2552 O O . PHE B 1 45 ? -45.094 -27.312 -15.016 1 17.42 45 PHE B O 1
ATOM 2559 N N . PRO B 1 46 ? -45.625 -28.047 -16.891 1 20.58 46 PRO B N 1
ATOM 2560 C CA . PRO B 1 46 ? -46.531 -29.031 -16.281 1 20.58 46 PRO B CA 1
ATOM 2561 C C . PRO B 1 46 ? -45.781 -30.203 -15.648 1 20.58 46 PRO B C 1
ATOM 2563 O O . PRO B 1 46 ? -45.031 -30.891 -16.328 1 20.58 46 PRO B O 1
ATOM 2566 N N . LEU B 1 47 ? -45 -29.938 -14.57 1 18.27 47 LEU B N 1
ATOM 2567 C CA . LEU B 1 47 ? -44.125 -31 -14.086 1 18.27 47 LEU B CA 1
ATOM 2568 C C . LEU B 1 47 ? -44.906 -32.281 -13.789 1 18.27 47 LEU B C 1
ATOM 2570 O O . LEU B 1 47 ? -45.781 -32.281 -12.945 1 18.27 47 LEU B O 1
ATOM 2574 N N . VAL B 1 48 ? -44.906 -33.188 -14.719 1 19.08 48 VAL B N 1
ATOM 2575 C CA . VAL B 1 48 ? -45.625 -34.438 -14.859 1 19.08 48 VAL B CA 1
ATOM 2576 C C . VAL B 1 48 ? -45.062 -35.469 -13.859 1 19.08 48 VAL B C 1
ATOM 2578 O O . VAL B 1 48 ? -45.688 -36.5 -13.609 1 19.08 48 VAL B O 1
ATOM 2581 N N . GLN B 1 49 ? -44.031 -35.219 -13.016 1 18.38 49 GLN B N 1
ATOM 2582 C CA . GLN B 1 49 ? -43.125 -36.375 -12.914 1 18.38 49 GLN B CA 1
ATOM 2583 C C . GLN B 1 49 ? -43.812 -37.562 -12.281 1 18.38 49 GLN B C 1
ATOM 2585 O O . GLN B 1 49 ? -44.688 -37.406 -11.398 1 18.38 49 GLN B O 1
ATOM 2590 N N . MET B 1 50 ? -43.25 -38.844 -12.625 1 16.92 50 MET B N 1
ATOM 2591 C CA . MET B 1 50 ? -43.281 -40.281 -12.906 1 16.92 50 MET B CA 1
ATOM 2592 C C . MET B 1 50 ? -43.219 -41.094 -11.609 1 16.92 50 MET B C 1
ATOM 2594 O O . MET B 1 50 ? -42.312 -40.875 -10.797 1 16.92 50 MET B O 1
ATOM 2598 N N . ASN B 1 51 ? -44.375 -41.688 -11.242 1 18.27 51 ASN B N 1
ATOM 2599 C CA . ASN B 1 51 ? -44.844 -42.469 -10.102 1 18.27 51 ASN B CA 1
ATOM 2600 C C . ASN B 1 51 ? -44.031 -43.719 -9.891 1 18.27 51 ASN B C 1
ATOM 2602 O O . ASN B 1 51 ? -44.219 -44.438 -8.891 1 18.27 51 ASN B O 1
ATOM 2606 N N . SER B 1 52 ? -43.219 -44.188 -10.906 1 17.42 52 SER B N 1
ATOM 2607 C CA . SER B 1 52 ? -43.312 -45.625 -11.031 1 17.42 52 SER B CA 1
ATOM 2608 C C . SER B 1 52 ? -42.594 -46.344 -9.883 1 17.42 52 SER B C 1
ATOM 2610 O O . SER B 1 52 ? -41.5 -45.938 -9.484 1 17.42 52 SER B O 1
ATOM 2612 N N . LYS B 1 53 ? -43.406 -47.188 -9.109 1 20.22 53 LYS B N 1
ATOM 2613 C CA . LYS B 1 53 ? -43.281 -48.062 -7.965 1 20.22 53 LYS B CA 1
ATOM 2614 C C . LYS B 1 53 ? -42.281 -49.188 -8.25 1 20.22 53 LYS B C 1
ATOM 2616 O O . LYS B 1 53 ? -42.594 -50.156 -8.945 1 20.22 53 LYS B O 1
ATOM 2621 N N . PHE B 1 54 ? -40.969 -48.938 -8.812 1 17.31 54 PHE B N 1
ATOM 2622 C CA . PHE B 1 54 ? -40.219 -50.094 -9.336 1 17.31 54 PHE B CA 1
ATOM 2623 C C . PHE B 1 54 ? -40 -51.125 -8.234 1 17.31 54 PHE B C 1
ATOM 2625 O O . PHE B 1 54 ? -39.688 -50.75 -7.094 1 17.31 54 PHE B O 1
ATOM 2632 N N . PRO B 1 55 ? -40.219 -52.438 -8.672 1 21.06 55 PRO B N 1
ATOM 2633 C CA . PRO B 1 55 ? -40.344 -53.75 -8.07 1 21.06 55 PRO B CA 1
ATOM 2634 C C . PRO B 1 55 ? -39.094 -54.219 -7.355 1 21.06 55 PRO B C 1
ATOM 2636 O O . PRO B 1 55 ? -38 -53.688 -7.621 1 21.06 55 PRO B O 1
ATOM 2639 N N . SER B 1 56 ? -39.219 -55.156 -6.473 1 21 56 SER B N 1
ATOM 2640 C CA . SER B 1 56 ? -38.562 -55.812 -5.336 1 21 56 SER B CA 1
ATOM 2641 C C . SER B 1 56 ? -37.344 -56.625 -5.785 1 21 56 SER B C 1
ATOM 2643 O O . SER B 1 56 ? -36.719 -57.312 -4.977 1 21 56 SER B O 1
ATOM 2645 N N . SER B 1 57 ? -36.906 -56.469 -7.121 1 19.47 57 SER B N 1
ATOM 2646 C CA . SER B 1 57 ? -36.25 -57.719 -7.527 1 19.47 57 SER B CA 1
ATOM 2647 C C . SER B 1 57 ? -35.062 -58 -6.633 1 19.47 57 SER B C 1
ATOM 2649 O O . SER B 1 57 ? -34.344 -57.094 -6.219 1 19.47 57 SER B O 1
ATOM 2651 N N . ASP B 1 58 ? -34.938 -59.312 -6.246 1 21.27 58 ASP B N 1
ATOM 2652 C CA . ASP B 1 58 ? -34.25 -60.25 -5.363 1 21.27 58 ASP B CA 1
ATOM 2653 C C . ASP B 1 58 ? -32.75 -60.188 -5.582 1 21.27 58 ASP B C 1
ATOM 2655 O O . ASP B 1 58 ? -32 -59.844 -4.672 1 21.27 58 ASP B O 1
ATOM 2659 N N . ASN B 1 59 ? -32.25 -61.25 -6.242 1 21.95 59 ASN B N 1
ATOM 2660 C CA . ASN B 1 59 ? -31.234 -62.219 -5.863 1 21.95 59 ASN B CA 1
ATOM 2661 C C . ASN B 1 59 ? -29.859 -61.812 -6.379 1 21.95 59 ASN B C 1
ATOM 2663 O O . ASN B 1 59 ? -28.922 -62.625 -6.371 1 21.95 59 ASN B O 1
ATOM 2667 N N . VAL B 1 60 ? -29.703 -60.812 -7.246 1 22.09 60 VAL B N 1
ATOM 2668 C CA . VAL B 1 60 ? -28.547 -61.062 -8.102 1 22.09 60 VAL B CA 1
ATOM 2669 C C . VAL B 1 60 ? -27.266 -60.938 -7.285 1 22.09 60 VAL B C 1
ATOM 2671 O O . VAL B 1 60 ? -26.891 -59.844 -6.879 1 22.09 60 VAL B O 1
ATOM 2674 N N . GLY B 1 61 ? -27 -61.938 -6.5 1 23.12 61 GLY B N 1
ATOM 2675 C CA . GLY B 1 61 ? -25.797 -62.031 -5.668 1 23.12 61 GLY B CA 1
ATOM 2676 C C . GLY B 1 61 ? -24.516 -61.875 -6.457 1 23.12 61 GLY B C 1
ATOM 2677 O O . GLY B 1 61 ? -23.422 -61.938 -5.887 1 23.12 61 GLY B O 1
ATOM 2678 N N . SER B 1 62 ? -24.625 -62.312 -7.762 1 20.38 62 SER B N 1
ATOM 2679 C CA . SER B 1 62 ? -23.328 -62.812 -8.234 1 20.38 62 SER B CA 1
ATOM 2680 C C . SER B 1 62 ? -22.25 -61.75 -8.141 1 20.38 62 SER B C 1
ATOM 2682 O O . SER B 1 62 ? -21.125 -62.031 -7.734 1 20.38 62 SER B O 1
ATOM 2684 N N . ARG B 1 63 ? -22.344 -60.688 -9.086 1 21.44 63 ARG B N 1
ATOM 2685 C CA . ARG B 1 63 ? -21.297 -60.344 -10.039 1 21.44 63 ARG B CA 1
ATOM 2686 C C . ARG B 1 63 ? -20.234 -59.469 -9.391 1 21.44 63 ARG B C 1
ATOM 2688 O O . ARG B 1 63 ? -19.266 -59.062 -10.039 1 21.44 63 ARG B O 1
ATOM 2695 N N . ILE B 1 64 ? -20.625 -58.594 -8.469 1 24.31 64 ILE B N 1
ATOM 2696 C CA . ILE B 1 64 ? -19.797 -57.438 -8.727 1 24.31 64 ILE B CA 1
ATOM 2697 C C . ILE B 1 64 ? -18.359 -57.688 -8.266 1 24.31 64 ILE B C 1
ATOM 2699 O O . ILE B 1 64 ? -18.078 -57.688 -7.062 1 24.31 64 ILE B O 1
ATOM 2703 N N . LYS B 1 65 ? -17.766 -58.844 -8.727 1 25.92 65 LYS B N 1
ATOM 2704 C CA . LYS B 1 65 ? -16.406 -59.188 -8.328 1 25.92 65 LYS B CA 1
ATOM 2705 C C . LYS B 1 65 ? -15.516 -57.938 -8.328 1 25.92 65 LYS B C 1
ATOM 2707 O O . LYS B 1 65 ? -15.883 -56.906 -8.883 1 25.92 65 LYS B O 1
ATOM 2712 N N . SER B 1 66 ? -14.133 -58.281 -8.664 1 25.98 66 SER B N 1
ATOM 2713 C CA . SER B 1 66 ? -12.773 -57.969 -8.234 1 25.98 66 SER B CA 1
ATOM 2714 C C . SER B 1 66 ? -12.281 -56.656 -8.844 1 25.98 66 SER B C 1
ATOM 2716 O O . SER B 1 66 ? -11.117 -56.312 -8.672 1 25.98 66 SER B O 1
ATOM 2718 N N . SER B 1 67 ? -13.039 -56.188 -9.898 1 27.28 67 SER B N 1
ATOM 2719 C CA . SER B 1 67 ? -12.25 -55.25 -10.672 1 27.28 67 SER B CA 1
ATOM 2720 C C . SER B 1 67 ? -11.906 -54 -9.836 1 27.28 67 SER B C 1
ATOM 2722 O O . SER B 1 67 ? -12.438 -52.938 -10.07 1 27.28 67 SER B O 1
ATOM 2724 N N . LEU B 1 68 ? -11.922 -54.156 -8.578 1 30.27 68 LEU B N 1
ATOM 2725 C CA . LEU B 1 68 ? -11.531 -52.906 -7.898 1 30.27 68 LEU B CA 1
ATOM 2726 C C . LEU B 1 68 ? -10.117 -52.5 -8.305 1 30.27 68 LEU B C 1
ATOM 2728 O O . LEU B 1 68 ? -9.133 -52.969 -7.727 1 30.27 68 LEU B O 1
ATOM 2732 N N . VAL B 1 69 ? -9.664 -52.656 -9.57 1 30.95 69 VAL B N 1
ATOM 2733 C CA . VAL B 1 69 ? -8.367 -52.125 -9.984 1 30.95 69 VAL B CA 1
ATOM 2734 C C . VAL B 1 69 ? -8.055 -50.844 -9.219 1 30.95 69 VAL B C 1
ATOM 2736 O O . VAL B 1 69 ? -8.961 -50.188 -8.742 1 30.95 69 VAL B O 1
ATOM 2739 N N . ASP B 1 70 ? -6.633 -50.531 -8.883 1 33.47 70 ASP B N 1
ATOM 2740 C CA . ASP B 1 70 ? -5.719 -49.562 -8.289 1 33.47 70 ASP B CA 1
ATOM 2741 C C . ASP B 1 70 ? -6.027 -48.125 -8.781 1 33.47 70 ASP B C 1
ATOM 2743 O O . ASP B 1 70 ? -5.34 -47.625 -9.664 1 33.47 70 ASP B O 1
ATOM 2747 N N . GLU B 1 71 ? -7.113 -47.719 -9.156 1 33.81 71 GLU B N 1
ATOM 2748 C CA . GLU B 1 71 ? -7.395 -46.312 -9.43 1 33.81 71 GLU B CA 1
ATOM 2749 C C . GLU B 1 71 ? -6.875 -45.406 -8.312 1 33.81 71 GLU B C 1
ATOM 2751 O O . GLU B 1 71 ? -7.652 -44.719 -7.656 1 33.81 71 GLU B O 1
ATOM 2756 N N . GLU B 1 72 ? -6.105 -45.75 -7.391 1 37.91 72 GLU B N 1
ATOM 2757 C CA . GLU B 1 72 ? -5.363 -44.906 -6.48 1 37.91 72 GLU B CA 1
ATOM 2758 C C . GLU B 1 72 ? -4.77 -43.688 -7.219 1 37.91 72 GLU B C 1
ATOM 2760 O O . GLU B 1 72 ? -4.027 -42.906 -6.633 1 37.91 72 GLU B O 1
ATOM 2765 N N . GLY B 1 73 ? -4.52 -43.719 -8.492 1 38.19 73 GLY B N 1
ATOM 2766 C CA . GLY B 1 73 ? -3.801 -42.781 -9.312 1 38.19 73 GLY B CA 1
ATOM 2767 C C . GLY B 1 73 ? -4.25 -41.344 -9.086 1 38.19 73 GLY B C 1
ATOM 2768 O O . GLY B 1 73 ? -3.426 -40.438 -8.875 1 38.19 73 GLY B O 1
ATOM 2769 N N . ASP B 1 74 ? -5.492 -40.844 -9.617 1 42.09 74 ASP B N 1
ATOM 2770 C CA . ASP B 1 74 ? -5.855 -39.5 -10.008 1 42.09 74 ASP B CA 1
ATOM 2771 C C . ASP B 1 74 ? -6.266 -38.656 -8.797 1 42.09 74 ASP B C 1
ATOM 2773 O O . ASP B 1 74 ? -7.09 -37.75 -8.906 1 42.09 74 ASP B O 1
ATOM 2777 N N . LEU B 1 75 ? -6.539 -39.188 -7.738 1 45.31 75 LEU B N 1
ATOM 2778 C CA . LEU B 1 75 ? -6.898 -38.406 -6.562 1 45.31 75 LEU B CA 1
ATOM 2779 C C . LEU B 1 75 ? -6.059 -37.125 -6.484 1 45.31 75 LEU B C 1
ATOM 2781 O O . LEU B 1 75 ? -6.523 -36.094 -5.98 1 45.31 75 LEU B O 1
ATOM 2785 N N . HIS B 1 76 ? -4.828 -37.25 -6.852 1 52.5 76 HIS B N 1
ATOM 2786 C CA . HIS B 1 76 ? -3.895 -36.125 -6.875 1 52.5 76 HIS B CA 1
ATOM 2787 C C . HIS B 1 76 ? -4.258 -35.125 -7.973 1 52.5 76 HIS B C 1
ATOM 2789 O O . HIS B 1 76 ? -3.699 -34.031 -8.031 1 52.5 76 HIS B O 1
ATOM 2795 N N . SER B 1 77 ? -5.281 -35.594 -8.852 1 61.12 77 SER B N 1
ATOM 2796 C CA . SER B 1 77 ? -5.539 -34.719 -9.984 1 61.12 77 SER B CA 1
ATOM 2797 C C . SER B 1 77 ? -6.734 -33.812 -9.719 1 61.12 77 SER B C 1
ATOM 2799 O O . SER B 1 77 ? -7.004 -32.875 -10.492 1 61.12 77 SER B O 1
ATOM 2801 N N . TYR B 1 78 ? -7.328 -34.031 -8.523 1 78.75 78 TYR B N 1
ATOM 2802 C CA . TYR B 1 78 ? -8.523 -33.219 -8.328 1 78.75 78 TYR B CA 1
ATOM 2803 C C . TYR B 1 78 ? -8.258 -32.094 -7.352 1 78.75 78 TYR B C 1
ATOM 2805 O O . TYR B 1 78 ? -7.539 -32.25 -6.363 1 78.75 78 TYR B O 1
ATOM 2813 N N . PRO B 1 79 ? -8.805 -31.031 -7.672 1 87.69 79 PRO B N 1
ATOM 2814 C CA . PRO B 1 79 ? -8.656 -29.922 -6.73 1 87.69 79 PRO B CA 1
ATOM 2815 C C . PRO B 1 79 ? -9.336 -30.188 -5.387 1 87.69 79 PRO B C 1
ATOM 2817 O O . PRO B 1 79 ? -10.273 -31 -5.316 1 87.69 79 PRO B O 1
ATOM 2820 N N . THR B 1 80 ? -8.711 -29.688 -4.293 1 91.31 80 THR B N 1
ATOM 2821 C CA . THR B 1 80 ? -9.414 -29.688 -3.018 1 91.31 80 THR B CA 1
ATOM 2822 C C . THR B 1 80 ? -10.852 -29.203 -3.193 1 91.31 80 THR B C 1
ATOM 2824 O O . THR B 1 80 ? -11.125 -28.328 -4.031 1 91.31 80 THR B O 1
ATOM 2827 N N . GLN B 1 81 ? -11.773 -29.734 -2.438 1 90.62 81 GLN B N 1
ATOM 2828 C CA . GLN B 1 81 ? -13.18 -29.375 -2.557 1 90.62 81 GLN B CA 1
ATOM 2829 C C . GLN B 1 81 ? -13.383 -27.875 -2.436 1 90.62 81 GLN B C 1
ATOM 2831 O O . GLN B 1 81 ? -12.836 -27.234 -1.534 1 90.62 81 GLN B O 1
ATOM 2836 N N . GLY B 1 82 ? -14.148 -27.328 -3.361 1 93.31 82 GLY B N 1
ATOM 2837 C CA . GLY B 1 82 ? -14.477 -25.922 -3.311 1 93.31 82 GLY B CA 1
ATOM 2838 C C . GLY B 1 82 ? -13.5 -25.062 -4.086 1 93.31 82 GLY B C 1
ATOM 2839 O O . GLY B 1 82 ? -13.703 -23.844 -4.223 1 93.31 82 GLY B O 1
ATOM 2840 N N . PHE B 1 83 ? -12.484 -25.625 -4.59 1 97.69 83 PHE B N 1
ATOM 28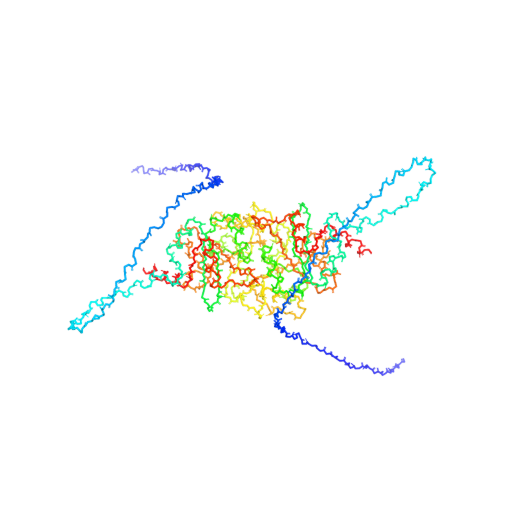41 C CA . PHE B 1 83 ? -11.484 -24.891 -5.348 1 97.69 83 PHE B CA 1
ATOM 2842 C C . PHE B 1 83 ? -11.523 -25.281 -6.82 1 97.69 83 PHE B C 1
ATOM 2844 O O . PHE B 1 83 ? -11.906 -26.406 -7.16 1 97.69 83 PHE B O 1
ATOM 2851 N N . ALA B 1 84 ? -11.18 -24.344 -7.66 1 97.88 84 ALA B N 1
ATOM 2852 C CA . ALA B 1 84 ? -10.984 -24.641 -9.078 1 97.88 84 ALA B CA 1
ATOM 2853 C C . ALA B 1 84 ? -9.734 -25.469 -9.305 1 97.88 84 ALA B C 1
ATOM 2855 O O . ALA B 1 84 ? -8.828 -25.484 -8.461 1 97.88 84 ALA B O 1
ATOM 2856 N N . SER B 1 85 ? -9.711 -26.188 -10.461 1 97 85 SER B N 1
ATOM 2857 C CA . SER B 1 85 ? -8.508 -26.938 -10.805 1 97 85 SER B CA 1
ATOM 2858 C C . SER B 1 85 ? -7.383 -26 -11.25 1 97 85 SER B C 1
ATOM 2860 O O . SER B 1 85 ? -7.637 -24.891 -11.711 1 97 85 SER B O 1
ATOM 2862 N N . ILE B 1 86 ? -6.219 -26.484 -11.109 1 98.12 86 ILE B N 1
ATOM 2863 C CA . ILE B 1 86 ? -5.055 -25.688 -11.477 1 98.12 86 ILE B CA 1
ATOM 2864 C C . ILE B 1 86 ? -5.07 -25.422 -12.984 1 98.12 86 ILE B C 1
ATOM 2866 O O . ILE B 1 86 ? -4.859 -24.281 -13.414 1 98.12 86 ILE B O 1
ATOM 2870 N N . PRO B 1 87 ? -5.375 -26.375 -13.859 1 97.94 87 PRO B N 1
ATOM 2871 C CA . PRO B 1 87 ? -5.434 -26.094 -15.297 1 97.94 87 PRO B CA 1
ATOM 2872 C C . PRO B 1 87 ? -6.438 -25 -15.641 1 97.94 87 PRO B C 1
ATOM 2874 O O . PRO B 1 87 ? -6.176 -24.172 -16.516 1 97.94 87 PRO B O 1
ATOM 2877 N N . GLU B 1 88 ? -7.562 -25.016 -14.992 1 97.75 88 GLU B N 1
ATOM 2878 C CA . GLU B 1 88 ? -8.555 -23.969 -15.227 1 97.75 88 GLU B CA 1
ATOM 2879 C C . GLU B 1 88 ? -7.996 -22.594 -14.859 1 97.75 88 GLU B C 1
ATOM 2881 O O . GLU B 1 88 ? -8.242 -21.609 -15.562 1 97.75 88 GLU B O 1
ATOM 2886 N N . ALA B 1 89 ? -7.348 -22.547 -13.766 1 98.19 89 ALA B N 1
ATOM 2887 C CA . ALA B 1 89 ? -6.75 -21.281 -13.32 1 98.19 89 ALA B CA 1
ATOM 2888 C C . ALA B 1 89 ? -5.66 -20.828 -14.281 1 98.19 89 ALA B C 1
ATOM 2890 O O . ALA B 1 89 ? -5.555 -19.641 -14.586 1 98.19 89 ALA B O 1
ATOM 2891 N N . ILE B 1 90 ? -4.809 -21.719 -14.742 1 98.56 90 ILE B N 1
ATOM 2892 C CA . ILE B 1 90 ? -3.754 -21.422 -15.703 1 98.56 90 ILE B CA 1
ATOM 2893 C C . ILE B 1 90 ? -4.359 -20.812 -16.969 1 98.56 90 ILE B C 1
ATOM 2895 O O . ILE B 1 90 ? -3.838 -19.844 -17.5 1 98.56 90 ILE B O 1
ATOM 2899 N N . GLU B 1 91 ? -5.422 -21.391 -17.391 1 98.75 91 GLU B N 1
ATOM 2900 C CA . GLU B 1 91 ? -6.09 -20.875 -18.594 1 98.75 91 GLU B CA 1
ATOM 2901 C C . GLU B 1 91 ? -6.613 -19.453 -18.375 1 98.75 91 GLU B C 1
ATOM 2903 O O . GLU B 1 91 ? -6.496 -18.609 -19.25 1 98.75 91 GLU B O 1
ATOM 2908 N N . ASP B 1 92 ? -7.207 -19.203 -17.219 1 98.88 92 ASP B N 1
ATOM 2909 C CA . ASP B 1 92 ? -7.672 -17.859 -16.906 1 98.88 92 ASP B CA 1
ATOM 2910 C C . ASP B 1 92 ? -6.512 -16.859 -16.922 1 98.88 92 ASP B C 1
ATOM 2912 O O . ASP B 1 92 ? -6.625 -15.781 -17.484 1 98.88 92 ASP B O 1
ATOM 2916 N N . ILE B 1 93 ? -5.426 -17.203 -16.328 1 98.88 93 ILE B N 1
ATOM 2917 C CA . ILE B 1 93 ? -4.246 -16.344 -16.297 1 98.88 93 ILE B CA 1
ATOM 2918 C C . ILE B 1 93 ? -3.746 -16.109 -17.719 1 98.88 93 ILE B C 1
ATOM 2920 O O . ILE B 1 93 ? -3.412 -14.977 -18.078 1 98.88 93 ILE B O 1
ATOM 2924 N N . ARG B 1 94 ? -3.695 -17.109 -18.5 1 98.81 94 ARG B N 1
ATOM 2925 C CA . ARG B 1 94 ? -3.252 -17.031 -19.891 1 98.81 94 ARG B CA 1
ATOM 2926 C C . ARG B 1 94 ? -4.102 -16.031 -20.672 1 98.81 94 ARG B C 1
ATOM 2928 O O . ARG B 1 94 ? -3.6 -15.336 -21.547 1 98.81 94 ARG B O 1
ATOM 2935 N N . GLN B 1 95 ? -5.336 -15.953 -20.328 1 98.69 95 GLN B N 1
ATOM 2936 C CA . GLN B 1 95 ? -6.281 -15.078 -21.016 1 98.69 95 GLN B CA 1
ATOM 2937 C C . GLN B 1 95 ? -6.258 -13.672 -20.422 1 98.69 95 GLN B C 1
ATOM 2939 O O . GLN B 1 95 ? -7.062 -12.82 -20.797 1 98.69 95 GLN B O 1
ATOM 2944 N N . GLY B 1 96 ? -5.449 -13.398 -19.422 1 98.81 96 GLY B N 1
ATOM 2945 C CA . GLY B 1 96 ? -5.289 -12.07 -18.844 1 98.81 96 GLY B CA 1
ATOM 2946 C C . GLY B 1 96 ? -6.219 -11.82 -17.672 1 98.81 96 GLY B C 1
ATOM 2947 O O . GLY B 1 96 ? -6.32 -10.695 -17.172 1 98.81 96 GLY B O 1
ATOM 2948 N N . LYS B 1 97 ? -6.875 -12.891 -17.219 1 98.81 97 LYS B N 1
ATOM 2949 C CA . LYS B 1 97 ? -7.793 -12.766 -16.094 1 98.81 97 LYS B CA 1
ATOM 2950 C C . LYS B 1 97 ? -7.047 -12.867 -14.766 1 98.81 97 LYS B C 1
ATOM 2952 O O . LYS B 1 97 ? -5.91 -13.344 -14.719 1 98.81 97 LYS B O 1
ATOM 2957 N N . MET B 1 98 ? -7.719 -12.383 -13.727 1 98.88 98 MET B N 1
ATOM 2958 C CA . MET B 1 98 ? -7.242 -12.562 -12.359 1 98.88 98 MET B CA 1
ATOM 2959 C C . MET B 1 98 ? -7.793 -13.844 -11.75 1 98.88 98 MET B C 1
ATOM 2961 O O . MET B 1 98 ? -8.852 -14.328 -12.164 1 98.88 98 MET B O 1
ATOM 2965 N N . VAL B 1 99 ? -7.105 -14.352 -10.781 1 98.94 99 VAL B N 1
ATOM 2966 C CA . VAL B 1 99 ? -7.582 -15.453 -9.953 1 98.94 99 VAL B CA 1
ATOM 2967 C C . VAL B 1 99 ? -7.352 -15.125 -8.477 1 98.94 99 VAL B C 1
ATOM 2969 O O . VAL B 1 99 ? -6.566 -14.234 -8.148 1 98.94 99 VAL B O 1
ATOM 2972 N N . VAL B 1 100 ? -8.086 -15.797 -7.594 1 98.94 100 VAL B N 1
ATOM 2973 C CA . VAL B 1 100 ? -7.879 -15.734 -6.152 1 98.94 100 VAL B CA 1
ATOM 2974 C C . VAL B 1 100 ? -7.094 -16.953 -5.688 1 98.94 100 VAL B C 1
ATOM 2976 O O . VAL B 1 100 ? -7.465 -18.094 -6 1 98.94 100 VAL B O 1
ATOM 2979 N N . VAL B 1 101 ? -6.027 -16.766 -4.984 1 98.94 101 VAL B N 1
ATOM 2980 C CA . VAL B 1 101 ? -5.195 -17.859 -4.512 1 98.94 101 VAL B CA 1
ATOM 2981 C C . VAL B 1 101 ? -5.074 -17.797 -2.99 1 98.94 101 VAL B C 1
ATOM 2983 O O . VAL B 1 101 ? -4.688 -16.766 -2.432 1 98.94 101 VAL B O 1
ATOM 2986 N N . VAL B 1 102 ? -5.383 -18.891 -2.33 1 98.75 102 VAL B N 1
ATOM 2987 C CA . VAL B 1 102 ? -5.355 -18.922 -0.872 1 98.75 102 VAL B CA 1
ATOM 2988 C C . VAL B 1 102 ? -4.188 -19.781 -0.393 1 98.75 102 VAL B C 1
ATOM 2990 O O . VAL B 1 102 ? -3.832 -20.781 -1.036 1 98.75 102 VAL B O 1
ATOM 2993 N N . ASP B 1 103 ? -3.535 -19.344 0.721 1 97.5 103 ASP B N 1
ATOM 2994 C CA . ASP B 1 103 ? -2.506 -20.172 1.345 1 97.5 103 ASP B CA 1
ATOM 2995 C C . ASP B 1 103 ? -3.086 -21.016 2.48 1 97.5 103 ASP B C 1
ATOM 2997 O O . ASP B 1 103 ? -4.305 -21.094 2.633 1 97.5 103 ASP B O 1
ATOM 3001 N N . ASP B 1 104 ? -2.242 -21.656 3.146 1 92.25 104 ASP B N 1
ATOM 3002 C CA . ASP B 1 104 ? -2.68 -22.578 4.191 1 92.25 104 ASP B CA 1
ATOM 3003 C C . ASP B 1 104 ? -3.25 -21.828 5.387 1 92.25 104 ASP B C 1
ATOM 3005 O O . ASP B 1 104 ? -2.773 -20.734 5.727 1 92.25 104 ASP B O 1
ATOM 3009 N N . GLU B 1 105 ? -4.188 -22.453 6.023 1 89.06 105 GLU B N 1
ATOM 3010 C CA . GLU B 1 105 ? -4.824 -21.844 7.188 1 89.06 105 GLU B CA 1
ATOM 3011 C C . GLU B 1 105 ? -3.822 -21.641 8.32 1 89.06 105 GLU B C 1
ATOM 3013 O O . GLU B 1 105 ? -3.996 -20.75 9.156 1 89.06 105 GLU B O 1
ATOM 3018 N N . ASP B 1 106 ? -2.785 -22.406 8.312 1 89.38 106 ASP B N 1
ATOM 3019 C CA . ASP B 1 106 ? -1.799 -22.312 9.391 1 89.38 106 ASP B CA 1
ATOM 3020 C C . ASP B 1 106 ? -0.646 -21.391 9 1 89.38 106 ASP B C 1
ATOM 3022 O O . ASP B 1 106 ? 0.332 -21.266 9.742 1 89.38 106 ASP B O 1
ATOM 3026 N N . ARG B 1 107 ? -0.742 -20.812 7.969 1 93.25 107 ARG B N 1
ATOM 3027 C CA . ARG B 1 107 ? 0.266 -19.859 7.504 1 93.25 107 ARG B CA 1
ATOM 3028 C C . ARG B 1 107 ? -0.241 -18.438 7.613 1 93.25 107 ARG B C 1
ATOM 3030 O O . ARG B 1 107 ? -0.469 -17.938 8.719 1 93.25 107 ARG B O 1
ATOM 3037 N N . GLU B 1 108 ? -0.487 -17.75 6.574 1 91.12 108 GLU B N 1
ATOM 3038 C CA . GLU B 1 108 ? -1.077 -16.422 6.68 1 91.12 108 GLU B CA 1
ATOM 3039 C C . GLU B 1 108 ? -2.596 -16.5 6.812 1 91.12 108 GLU B C 1
ATOM 3041 O O . GLU B 1 108 ? -3.215 -15.633 7.441 1 91.12 108 GLU B O 1
ATOM 3046 N N . ASN B 1 109 ? -3.154 -17.609 6.195 1 95.88 109 ASN B N 1
ATOM 3047 C CA . ASN B 1 109 ? -4.605 -17.75 6.117 1 95.88 109 ASN B CA 1
ATOM 3048 C C . ASN B 1 109 ? -5.242 -16.562 5.402 1 95.88 109 ASN B C 1
ATOM 3050 O O . ASN B 1 109 ? -6.164 -15.93 5.93 1 95.88 109 ASN B O 1
ATOM 3054 N N . GLU B 1 110 ? -4.684 -16.219 4.25 1 97.62 110 GLU B N 1
ATOM 3055 C CA . GLU B 1 110 ? -5.109 -15.094 3.434 1 97.62 110 GLU B CA 1
ATOM 3056 C C . GLU B 1 110 ? -5.262 -15.492 1.969 1 97.62 110 GLU B C 1
ATOM 3058 O O . GLU B 1 110 ? -4.891 -16.594 1.58 1 97.62 110 GLU B O 1
ATOM 3063 N N . GLY B 1 111 ? -5.926 -14.648 1.203 1 98.81 111 GLY B N 1
ATOM 3064 C CA . GLY B 1 111 ? -6.066 -14.805 -0.237 1 98.81 111 GLY B CA 1
ATOM 3065 C C . GLY B 1 111 ? -5.594 -13.586 -1.012 1 98.81 111 GLY B C 1
ATOM 3066 O O . GLY B 1 111 ? -5.828 -12.445 -0.6 1 98.81 111 GLY B O 1
ATOM 3067 N N . ASP B 1 112 ? -4.902 -13.875 -2.117 1 98.94 112 ASP B N 1
ATOM 3068 C CA . ASP B 1 112 ? -4.406 -12.805 -2.975 1 98.94 112 ASP B CA 1
ATOM 3069 C C . ASP B 1 112 ? -5.125 -12.805 -4.324 1 98.94 112 ASP B C 1
ATOM 3071 O O . ASP B 1 112 ? -5.441 -13.867 -4.863 1 98.94 112 ASP B O 1
ATOM 3075 N N . LEU B 1 113 ? -5.352 -11.602 -4.828 1 98.94 113 LEU B N 1
ATOM 3076 C CA . LEU B 1 113 ? -5.598 -11.438 -6.258 1 98.94 113 LEU B CA 1
ATOM 3077 C C . LEU B 1 113 ? -4.297 -11.555 -7.051 1 98.94 113 LEU B C 1
ATOM 3079 O O . LEU B 1 113 ? -3.309 -10.891 -6.73 1 98.94 113 LEU B O 1
ATOM 3083 N N . ILE B 1 114 ? -4.332 -12.414 -8.094 1 98.94 114 ILE B N 1
ATOM 3084 C CA . ILE B 1 114 ? -3.125 -12.656 -8.867 1 98.94 114 ILE B CA 1
ATOM 3085 C C . ILE B 1 114 ? -3.441 -12.547 -10.359 1 98.94 114 ILE B C 1
ATOM 3087 O O . ILE B 1 114 ? -4.48 -13.031 -10.82 1 98.94 114 ILE B O 1
ATOM 3091 N N . MET B 1 115 ? -2.572 -11.961 -11.117 1 98.94 115 MET B N 1
ATOM 3092 C CA . MET B 1 115 ? -2.646 -11.922 -12.578 1 98.94 115 MET B CA 1
ATOM 3093 C C . MET B 1 115 ? -1.259 -11.766 -13.188 1 98.94 115 MET B C 1
ATOM 3095 O O . MET B 1 115 ? -0.297 -11.453 -12.484 1 98.94 115 MET B O 1
ATOM 3099 N N . ALA B 1 116 ? -1.226 -11.984 -14.477 1 99 116 ALA B N 1
ATOM 3100 C CA . ALA B 1 116 ? 0.018 -11.727 -15.195 1 99 116 ALA B CA 1
ATOM 3101 C C . ALA B 1 116 ? 0.243 -10.227 -15.383 1 99 116 ALA B C 1
ATOM 3103 O O . ALA B 1 116 ? -0.656 -9.508 -15.82 1 99 116 ALA B O 1
ATOM 3104 N N . ALA B 1 117 ? 1.435 -9.789 -15.125 1 99 117 ALA B N 1
ATOM 3105 C CA . ALA B 1 117 ? 1.753 -8.367 -15.148 1 99 117 ALA B CA 1
ATOM 3106 C C . ALA B 1 117 ? 1.601 -7.789 -16.547 1 99 117 ALA B C 1
ATOM 3108 O O . ALA B 1 117 ? 1.213 -6.633 -16.719 1 99 117 ALA B O 1
ATOM 3109 N N . GLN B 1 118 ? 1.896 -8.57 -17.578 1 98.94 118 GLN B N 1
ATOM 3110 C CA . GLN B 1 118 ? 1.876 -8.078 -18.953 1 98.94 118 GLN B CA 1
ATOM 3111 C C . GLN B 1 118 ? 0.466 -7.664 -19.375 1 98.94 118 GLN B C 1
ATOM 3113 O O . GLN B 1 118 ? 0.284 -7.004 -20.391 1 98.94 118 GLN B O 1
ATOM 3118 N N . PHE B 1 119 ? -0.539 -8.023 -18.562 1 98.94 119 PHE B N 1
ATOM 3119 C CA . PHE B 1 119 ? -1.92 -7.691 -18.891 1 98.94 119 PHE B CA 1
ATOM 3120 C C . PHE B 1 119 ? -2.455 -6.605 -17.969 1 98.94 119 PHE B C 1
ATOM 3122 O O . PHE B 1 119 ? -3.658 -6.336 -17.953 1 98.94 119 PHE B O 1
ATOM 3129 N N . ALA B 1 120 ? -1.615 -5.969 -17.203 1 98.94 120 ALA B N 1
ATOM 3130 C CA . ALA B 1 120 ? -2.053 -4.926 -16.266 1 98.94 120 ALA B CA 1
ATOM 3131 C C . ALA B 1 120 ? -2.771 -3.801 -17 1 98.94 120 ALA B C 1
ATOM 3133 O O . ALA B 1 120 ? -2.318 -3.354 -18.062 1 98.94 120 ALA B O 1
ATOM 3134 N N . THR B 1 121 ? -3.887 -3.402 -16.453 1 98.88 121 THR B N 1
ATOM 3135 C CA . THR B 1 121 ? -4.66 -2.264 -16.938 1 98.88 121 THR B CA 1
ATOM 3136 C C . THR B 1 121 ? -5.062 -1.353 -15.773 1 98.88 121 THR B C 1
ATOM 3138 O O . THR B 1 121 ? -5.066 -1.776 -14.617 1 98.88 121 THR B O 1
ATOM 3141 N N . PRO B 1 122 ? -5.391 -0.115 -16.109 1 98.88 122 PRO B N 1
ATOM 3142 C CA . PRO B 1 122 ? -5.914 0.753 -15.062 1 98.88 122 PRO B CA 1
ATOM 3143 C C . PRO B 1 122 ? -7.133 0.158 -14.359 1 98.88 122 PRO B C 1
ATOM 3145 O O . PRO B 1 122 ? -7.273 0.285 -13.141 1 98.88 122 PRO B O 1
ATOM 3148 N N . GLU B 1 123 ? -7.984 -0.504 -15.109 1 98.81 123 GLU B N 1
ATOM 3149 C CA . GLU B 1 123 ? -9.18 -1.117 -14.539 1 98.81 123 GLU B CA 1
ATOM 3150 C C . GLU B 1 123 ? -8.812 -2.25 -13.578 1 98.81 123 GLU B C 1
ATOM 3152 O O . GLU B 1 123 ? -9.414 -2.381 -12.508 1 98.81 123 GLU B O 1
ATOM 3157 N N . ALA B 1 124 ? -7.883 -3.047 -13.984 1 98.88 124 ALA B N 1
ATOM 3158 C CA . ALA B 1 124 ? -7.434 -4.129 -13.117 1 98.88 124 ALA B CA 1
ATOM 3159 C C . ALA B 1 124 ? -6.832 -3.578 -11.828 1 98.88 124 ALA B C 1
ATOM 3161 O O . ALA B 1 124 ? -7.113 -4.082 -10.734 1 98.88 124 ALA B O 1
ATOM 3162 N N . MET B 1 125 ? -5.996 -2.537 -11.961 1 98.94 125 MET B N 1
ATOM 3163 C CA . MET B 1 125 ? -5.375 -1.935 -10.789 1 98.94 125 MET B CA 1
ATOM 3164 C C . MET B 1 125 ? -6.426 -1.288 -9.891 1 98.94 125 MET B C 1
ATOM 3166 O O . MET B 1 125 ? -6.34 -1.379 -8.664 1 98.94 125 MET B O 1
ATOM 3170 N N . ALA B 1 126 ? -7.395 -0.633 -10.516 1 98.88 126 ALA B N 1
ATOM 3171 C CA . ALA B 1 126 ? -8.477 -0.044 -9.734 1 98.88 126 ALA B CA 1
ATOM 3172 C C . ALA B 1 126 ? -9.227 -1.114 -8.945 1 98.88 126 ALA B C 1
ATOM 3174 O O . ALA B 1 126 ? -9.594 -0.901 -7.785 1 98.88 126 ALA B O 1
ATOM 3175 N N . PHE B 1 127 ? -9.461 -2.24 -9.586 1 98.88 127 PHE B N 1
ATOM 3176 C CA . PHE B 1 127 ? -10.117 -3.365 -8.945 1 98.88 127 PHE B CA 1
ATOM 3177 C C . PHE B 1 127 ? -9.297 -3.877 -7.766 1 98.88 127 PHE B C 1
ATOM 3179 O O . PHE B 1 127 ? -9.836 -4.117 -6.684 1 98.88 127 PHE B O 1
ATOM 3186 N N . ILE B 1 128 ? -8.055 -3.992 -7.941 1 98.88 128 ILE B N 1
ATOM 3187 C CA . ILE B 1 128 ? -7.156 -4.508 -6.914 1 98.88 128 ILE B CA 1
ATOM 3188 C C . ILE B 1 128 ? -7.094 -3.527 -5.746 1 98.88 128 ILE B C 1
ATOM 3190 O O . ILE B 1 128 ? -7.125 -3.934 -4.582 1 98.88 128 ILE B O 1
ATOM 3194 N N . VAL B 1 129 ? -7.027 -2.275 -6.02 1 98.69 129 VAL B N 1
ATOM 3195 C CA . VAL B 1 129 ? -6.984 -1.266 -4.965 1 98.69 129 VAL B CA 1
ATOM 3196 C C . VAL B 1 129 ? -8.305 -1.265 -4.195 1 98.69 129 VAL B C 1
ATOM 3198 O O . VAL B 1 129 ? -8.312 -1.184 -2.965 1 98.69 129 VAL B O 1
ATOM 3201 N N . LYS B 1 130 ? -9.367 -1.405 -4.879 1 98.19 130 LYS B N 1
ATOM 3202 C CA . LYS B 1 130 ? -10.695 -1.352 -4.277 1 98.19 130 LYS B CA 1
ATOM 3203 C C . LYS B 1 130 ? -10.914 -2.521 -3.322 1 98.19 130 LYS B C 1
ATOM 3205 O O . LYS B 1 130 ? -11.555 -2.371 -2.283 1 98.19 130 LYS B O 1
ATOM 3210 N N . HIS B 1 131 ? -10.375 -3.645 -3.662 1 98.56 131 HIS B N 1
ATOM 3211 C CA . HIS B 1 131 ? -10.734 -4.844 -2.912 1 98.56 131 HIS B CA 1
ATOM 3212 C C . HIS B 1 131 ? -9.547 -5.371 -2.113 1 98.56 131 HIS B C 1
ATOM 3214 O O . HIS B 1 131 ? -9.711 -6.258 -1.271 1 98.56 131 HIS B O 1
ATOM 3220 N N . GLY B 1 132 ? -8.383 -4.812 -2.357 1 98.62 132 GLY B N 1
ATOM 3221 C CA . GLY B 1 132 ? -7.176 -5.297 -1.703 1 98.62 132 GLY B CA 1
ATOM 3222 C C . GLY B 1 132 ? -6.625 -4.324 -0.679 1 98.62 132 GLY B C 1
ATOM 3223 O O . GLY B 1 132 ? -7.305 -3.375 -0.284 1 98.62 132 GLY B O 1
ATOM 3224 N N . THR B 1 133 ? -5.402 -4.586 -0.245 1 98.69 133 THR B N 1
ATOM 3225 C CA . THR B 1 133 ? -4.73 -3.785 0.775 1 98.69 133 THR B CA 1
ATOM 3226 C C . THR B 1 133 ? -4.219 -2.475 0.184 1 98.69 133 THR B C 1
ATOM 3228 O O . THR B 1 133 ? -3.914 -1.533 0.919 1 98.69 133 THR B O 1
ATOM 3231 N N . GLY B 1 134 ? -4.074 -2.484 -1.067 1 98.62 134 GLY B N 1
ATOM 3232 C CA . GLY B 1 134 ? -3.482 -1.347 -1.753 1 98.62 134 GLY B CA 1
ATOM 3233 C C . GLY B 1 134 ? -1.984 -1.479 -1.947 1 98.62 134 GLY B C 1
ATOM 3234 O O . GLY B 1 134 ? -1.386 -0.735 -2.729 1 98.62 134 GLY B O 1
ATOM 3235 N N . ILE B 1 135 ? -1.346 -2.348 -1.306 1 98.88 135 ILE B N 1
ATOM 3236 C CA . ILE B 1 135 ? 0.068 -2.643 -1.509 1 98.88 135 ILE B CA 1
ATOM 3237 C C . ILE B 1 135 ? 0.226 -3.672 -2.625 1 98.88 135 ILE B C 1
ATOM 3239 O O . ILE B 1 135 ? 0.256 -4.879 -2.367 1 98.88 135 ILE B O 1
ATOM 3243 N N . ILE B 1 136 ? 0.283 -3.162 -3.822 1 98.94 136 ILE B N 1
ATOM 3244 C CA . ILE B 1 136 ? 0.354 -4.012 -5.004 1 98.94 136 ILE B CA 1
ATOM 3245 C C . ILE B 1 136 ? 1.798 -4.453 -5.238 1 98.94 136 ILE B C 1
ATOM 3247 O O . ILE B 1 136 ? 2.664 -3.627 -5.539 1 98.94 136 ILE B O 1
ATOM 3251 N N . CYS B 1 137 ? 2 -5.738 -5.168 1 98.94 137 CYS B N 1
ATOM 3252 C CA . CYS B 1 137 ? 3.334 -6.305 -5.332 1 98.94 137 CYS B CA 1
ATOM 3253 C C . CYS B 1 137 ? 3.484 -6.961 -6.699 1 98.94 137 CYS B C 1
ATOM 3255 O O . CYS B 1 137 ? 2.488 -7.281 -7.352 1 98.94 137 CYS B O 1
ATOM 3257 N N . VAL B 1 138 ? 4.723 -7.141 -7.098 1 99 138 VAL B N 1
ATOM 3258 C CA . VAL B 1 138 ? 5.062 -7.801 -8.352 1 99 138 VAL B CA 1
ATOM 3259 C C . VAL B 1 138 ? 6.145 -8.852 -8.109 1 99 138 VAL B C 1
ATOM 3261 O O . VAL B 1 138 ? 7.258 -8.516 -7.695 1 99 138 VAL B O 1
ATOM 3264 N N . SER B 1 139 ? 5.801 -10.07 -8.352 1 98.94 139 SER B N 1
ATOM 3265 C CA . SER B 1 139 ? 6.754 -11.172 -8.211 1 98.94 139 SER B CA 1
ATOM 3266 C C . SER B 1 139 ? 7.656 -11.273 -9.438 1 98.94 139 SER B C 1
ATOM 3268 O O . SER B 1 139 ? 7.172 -11.359 -10.562 1 98.94 139 SER B O 1
ATOM 3270 N N . MET B 1 140 ? 8.953 -11.312 -9.188 1 98.94 140 MET B N 1
ATOM 3271 C CA . MET B 1 140 ? 9.93 -11.312 -10.273 1 98.94 140 MET B CA 1
ATOM 3272 C C . MET B 1 140 ? 11.086 -12.258 -9.961 1 98.94 140 MET B C 1
ATOM 3274 O O . MET B 1 140 ? 11.461 -12.422 -8.805 1 98.94 140 MET B O 1
ATOM 3278 N N . LYS B 1 141 ? 11.648 -12.812 -11.008 1 98.81 141 LYS B N 1
ATOM 3279 C CA . LYS B 1 141 ? 12.875 -13.594 -10.859 1 98.81 141 LYS B CA 1
ATOM 3280 C C . LYS B 1 141 ? 14.062 -12.695 -10.523 1 98.81 141 LYS B C 1
ATOM 3282 O O . LYS B 1 141 ? 14.086 -11.523 -10.898 1 98.81 141 LYS B O 1
ATOM 3287 N N . GLU B 1 142 ? 15 -13.305 -9.906 1 98.5 142 GLU B N 1
ATOM 3288 C CA . GLU B 1 142 ? 16.188 -12.578 -9.484 1 98.5 142 GLU B CA 1
ATOM 3289 C C . GLU B 1 142 ? 16.906 -11.938 -10.672 1 98.5 142 GLU B C 1
ATOM 3291 O O . GLU B 1 142 ? 17.422 -10.828 -10.57 1 98.5 142 GLU B O 1
ATOM 3296 N N . GLU B 1 143 ? 17 -12.602 -11.766 1 98.44 143 GLU B N 1
ATOM 3297 C CA . GLU B 1 143 ? 17.688 -12.109 -12.945 1 98.44 143 GLU B CA 1
ATOM 3298 C C . GLU B 1 143 ? 17.078 -10.797 -13.438 1 98.44 143 GLU B C 1
ATOM 3300 O O . GLU B 1 143 ? 17.797 -9.883 -13.836 1 98.44 143 GLU B O 1
ATOM 3305 N N . ALA B 1 144 ? 15.781 -10.734 -13.461 1 98.75 144 ALA B N 1
ATOM 3306 C CA . ALA B 1 144 ? 15.102 -9.516 -13.875 1 98.75 144 ALA B CA 1
ATOM 3307 C C . ALA B 1 144 ? 15.359 -8.383 -12.883 1 98.75 144 ALA B C 1
ATOM 3309 O O . ALA B 1 144 ? 15.578 -7.234 -13.281 1 98.75 144 ALA B O 1
ATOM 3310 N N . LEU B 1 145 ? 15.328 -8.688 -11.609 1 98.88 145 LEU B N 1
ATOM 3311 C CA . LEU B 1 145 ? 15.609 -7.695 -10.578 1 98.88 145 LEU B CA 1
ATOM 3312 C C . LEU B 1 145 ? 17.031 -7.152 -10.719 1 98.88 145 LEU B C 1
ATOM 3314 O O . LEU B 1 145 ? 17.25 -5.941 -10.602 1 98.88 145 LEU B O 1
ATOM 3318 N N . ASP B 1 146 ? 17.953 -8.047 -11.008 1 98.62 146 ASP B N 1
ATOM 3319 C CA . ASP B 1 146 ? 19.344 -7.637 -11.219 1 98.62 146 ASP B CA 1
ATOM 3320 C C . ASP B 1 146 ? 19.469 -6.73 -12.438 1 98.62 146 ASP B C 1
ATOM 3322 O O . ASP B 1 146 ? 20.141 -5.707 -12.391 1 98.62 146 ASP B O 1
ATOM 3326 N N . ARG B 1 147 ? 18.828 -7.109 -13.492 1 98.62 147 ARG B N 1
ATOM 3327 C CA . ARG B 1 147 ? 18.844 -6.32 -14.719 1 98.62 147 ARG B CA 1
ATOM 3328 C C . ARG B 1 147 ? 18.344 -4.902 -14.461 1 98.62 147 ARG B C 1
ATOM 3330 O O . ARG B 1 147 ? 18.906 -3.938 -14.984 1 98.62 147 ARG B O 1
ATOM 3337 N N . LEU B 1 148 ? 17.359 -4.832 -13.664 1 98.81 148 LEU B N 1
ATOM 3338 C CA . LEU B 1 148 ? 16.719 -3.541 -13.414 1 98.81 148 LEU B CA 1
ATOM 3339 C C . LEU B 1 148 ? 17.375 -2.842 -12.227 1 98.81 148 LEU B C 1
ATOM 3341 O O . LEU B 1 148 ? 16.953 -1.747 -11.836 1 98.81 148 LEU B O 1
ATOM 3345 N N . GLU B 1 149 ? 18.328 -3.477 -11.594 1 98.56 149 GLU B N 1
ATOM 3346 C CA . GLU B 1 149 ? 19.031 -2.939 -10.43 1 98.56 149 GLU B CA 1
ATOM 3347 C C . GLU B 1 149 ? 18.062 -2.611 -9.297 1 98.56 149 GLU B C 1
ATOM 3349 O O . GLU B 1 149 ? 18.062 -1.494 -8.781 1 98.56 149 GLU B O 1
ATOM 3354 N N . LEU B 1 150 ? 17.359 -3.623 -8.977 1 98.69 150 LEU B N 1
ATOM 3355 C CA . LEU B 1 150 ? 16.422 -3.551 -7.852 1 98.69 150 LEU B CA 1
ATOM 3356 C C . LEU B 1 150 ? 16.875 -4.453 -6.711 1 98.69 150 LEU B C 1
ATOM 3358 O O . LEU B 1 150 ? 16.391 -5.574 -6.562 1 98.69 150 LEU B O 1
ATOM 3362 N N . PRO B 1 151 ? 17.766 -3.949 -5.922 1 98.19 151 PRO B N 1
ATOM 3363 C CA . PRO B 1 151 ? 18.219 -4.75 -4.785 1 98.19 151 PRO B CA 1
ATOM 3364 C C . PRO B 1 151 ? 17.141 -4.926 -3.721 1 98.19 151 PRO B C 1
ATOM 3366 O O . PRO B 1 151 ? 16.156 -4.18 -3.701 1 98.19 151 PRO B O 1
ATOM 3369 N N . LEU B 1 152 ? 17.422 -5.891 -2.838 1 98.56 152 LEU B N 1
ATOM 3370 C CA . LEU B 1 152 ? 16.547 -6.047 -1.672 1 98.56 152 LEU B CA 1
ATOM 3371 C C . LEU B 1 152 ? 16.562 -4.785 -0.816 1 98.56 152 LEU B C 1
ATOM 3373 O O . LEU B 1 152 ? 17.609 -4.152 -0.642 1 98.56 152 LEU B O 1
ATOM 3377 N N . MET B 1 153 ? 15.406 -4.414 -0.301 1 98.31 153 MET B N 1
ATOM 3378 C CA . MET B 1 153 ? 15.297 -3.271 0.604 1 98.31 153 MET B CA 1
ATOM 3379 C C . MET B 1 153 ? 16.156 -3.471 1.843 1 98.31 153 MET B C 1
ATOM 3381 O O . MET B 1 153 ? 16.766 -2.52 2.346 1 98.31 153 MET B O 1
ATOM 3385 N N . VAL B 1 154 ? 16.094 -4.645 2.326 1 97.06 154 VAL B N 1
ATOM 3386 C CA . VAL B 1 154 ? 16.922 -5.117 3.426 1 97.06 154 VAL B CA 1
ATOM 3387 C C . VAL B 1 154 ? 17.625 -6.41 3.018 1 97.06 154 VAL B C 1
ATOM 3389 O O . VAL B 1 154 ? 17.016 -7.305 2.432 1 97.06 154 VAL B O 1
ATOM 3392 N N . ASN B 1 155 ? 18.875 -6.473 3.369 1 94.88 155 ASN B N 1
ATOM 3393 C CA . ASN B 1 155 ? 19.641 -7.668 3.021 1 94.88 155 ASN B CA 1
ATOM 3394 C C . ASN B 1 155 ? 18.969 -8.93 3.568 1 94.88 155 ASN B C 1
ATOM 3396 O O . ASN B 1 155 ? 18.406 -8.914 4.66 1 94.88 155 ASN B O 1
ATOM 3400 N N . SER B 1 156 ? 19.25 -9.977 2.84 1 92.25 156 SER B N 1
ATOM 3401 C CA . SER B 1 156 ? 18.578 -11.234 3.152 1 92.25 156 SER B CA 1
ATOM 3402 C C . SER B 1 156 ? 18.859 -11.672 4.586 1 92.25 156 SER B C 1
ATOM 3404 O O . SER B 1 156 ? 17.969 -12.195 5.266 1 92.25 156 SER B O 1
ATOM 3406 N N . LYS B 1 157 ? 20 -11.469 5.082 1 93.44 157 LYS B N 1
ATOM 3407 C CA . LYS B 1 157 ? 20.375 -11.898 6.426 1 93.44 157 LYS B CA 1
ATOM 3408 C C . LYS B 1 157 ? 19.688 -11.062 7.492 1 93.44 157 LYS B C 1
ATOM 3410 O O . LYS B 1 157 ? 19.531 -11.492 8.633 1 93.44 157 LYS B O 1
ATOM 3415 N N . ASP B 1 158 ? 19.297 -9.898 7.07 1 95.25 158 ASP B N 1
ATOM 3416 C CA . ASP B 1 158 ? 18.703 -8.961 8.016 1 95.25 158 ASP B CA 1
ATOM 3417 C C . ASP B 1 158 ? 17.203 -8.836 7.801 1 95.25 158 ASP B C 1
ATOM 3419 O O . ASP B 1 158 ? 16.531 -8.008 8.43 1 95.25 158 ASP B O 1
ATOM 3423 N N . ASN B 1 159 ? 16.672 -9.633 6.859 1 96.25 159 ASN B N 1
ATOM 3424 C CA . ASN B 1 159 ? 15.242 -9.594 6.578 1 96.25 159 ASN B CA 1
ATOM 3425 C C . ASN B 1 159 ? 14.43 -10.133 7.75 1 96.25 159 ASN B C 1
ATOM 3427 O O . ASN B 1 159 ? 14.492 -11.328 8.055 1 96.25 159 ASN B O 1
ATOM 3431 N N . GLU B 1 160 ? 13.594 -9.219 8.344 1 95.06 160 GLU B N 1
ATOM 3432 C CA . GLU B 1 160 ? 12.836 -9.594 9.539 1 95.06 160 GLU B CA 1
ATOM 3433 C C . GLU B 1 160 ? 11.344 -9.734 9.227 1 95.06 160 GLU B C 1
ATOM 3435 O O . GLU B 1 160 ? 10.523 -9.852 10.133 1 95.06 160 GLU B O 1
ATOM 3440 N N . GLU B 1 161 ? 11.008 -9.625 7.957 1 93.06 161 GLU B N 1
ATOM 3441 C CA . GLU B 1 161 ? 9.617 -9.875 7.578 1 93.06 161 GLU B CA 1
ATOM 3442 C C . GLU B 1 161 ? 9.156 -11.242 8.055 1 93.06 161 GLU B C 1
ATOM 3444 O O . GLU B 1 161 ? 9.852 -12.242 7.867 1 93.06 161 GLU B O 1
ATOM 3449 N N . LYS B 1 162 ? 8.039 -11.359 8.594 1 91.25 162 LYS B N 1
ATOM 3450 C CA . LYS B 1 162 ? 7.621 -12.5 9.406 1 91.25 162 LYS B CA 1
ATOM 3451 C C . LYS B 1 162 ? 7.605 -13.781 8.57 1 91.25 162 LYS B C 1
ATOM 3453 O O . LYS B 1 162 ? 7.852 -14.875 9.102 1 91.25 162 LYS B O 1
ATOM 3458 N N . LEU B 1 163 ? 7.277 -13.648 7.34 1 92.62 163 LEU B N 1
ATOM 3459 C CA . LEU B 1 163 ? 7.188 -14.852 6.512 1 92.62 163 LEU B CA 1
ATOM 3460 C C . LEU B 1 163 ? 8.32 -14.891 5.492 1 92.62 163 LEU B C 1
ATOM 3462 O O . LEU B 1 163 ? 8.281 -15.688 4.551 1 92.62 163 LEU B O 1
ATOM 3466 N N . GLY B 1 164 ? 9.258 -13.961 5.645 1 94.81 164 GLY B N 1
ATOM 3467 C CA . GLY B 1 164 ? 10.477 -13.969 4.848 1 94.81 164 GLY B CA 1
ATOM 3468 C C . GLY B 1 164 ? 10.273 -13.414 3.447 1 94.81 164 GLY B C 1
ATOM 3469 O O . GLY B 1 164 ? 11.031 -13.742 2.531 1 94.81 164 GLY B O 1
ATOM 3470 N N . VAL B 1 165 ? 9.242 -12.688 3.246 1 96.31 165 VAL B N 1
ATOM 3471 C CA . VAL B 1 165 ? 9.023 -12.07 1.941 1 96.31 165 VAL B CA 1
ATOM 3472 C C . VAL B 1 165 ? 10.188 -11.141 1.604 1 96.31 165 VAL B C 1
ATOM 3474 O O . VAL B 1 165 ? 10.641 -10.367 2.451 1 96.31 165 VAL B O 1
ATOM 3477 N N . ALA B 1 166 ? 10.656 -11.227 0.407 1 98.25 166 ALA B N 1
ATOM 3478 C CA . ALA B 1 166 ? 11.844 -10.484 -0.009 1 98.25 166 ALA B CA 1
ATOM 3479 C C . ALA B 1 166 ? 11.469 -9.242 -0.809 1 98.25 166 ALA B C 1
ATOM 3481 O O . ALA B 1 166 ? 11.5 -9.258 -2.041 1 98.25 166 ALA B O 1
ATOM 3482 N N . PHE B 1 167 ? 11.289 -8.188 -0.146 1 98.81 167 PHE B N 1
ATOM 3483 C CA . PHE B 1 167 ? 10.961 -6.91 -0.762 1 98.81 167 PHE B CA 1
ATOM 3484 C C . PHE B 1 167 ? 12.211 -6.254 -1.339 1 98.81 167 PHE B C 1
ATOM 3486 O O .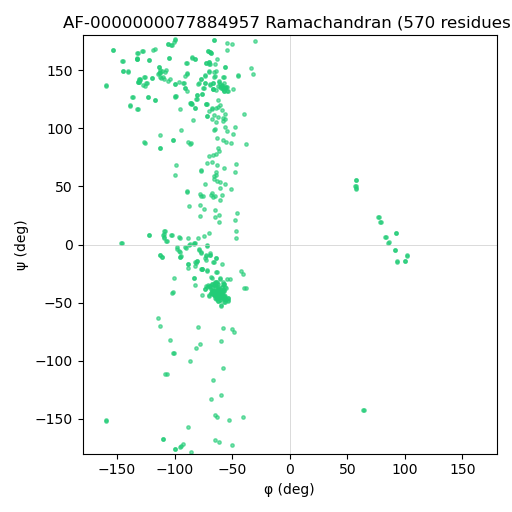 PHE B 1 167 ? 13.258 -6.227 -0.69 1 98.81 167 PHE B O 1
ATOM 3493 N N . THR B 1 168 ? 12.078 -5.688 -2.494 1 98.81 168 THR B N 1
ATOM 3494 C CA . THR B 1 168 ? 13.125 -4.844 -3.057 1 98.81 168 THR B CA 1
ATOM 3495 C C . THR B 1 168 ? 12.805 -3.367 -2.848 1 98.81 168 THR B C 1
ATOM 3497 O O . THR B 1 168 ? 11.805 -3.031 -2.199 1 98.81 168 THR B O 1
ATOM 3500 N N . LEU B 1 169 ? 13.656 -2.533 -3.393 1 98.69 169 LEU B N 1
ATOM 3501 C CA . LEU B 1 169 ? 13.281 -1.127 -3.498 1 98.69 169 LEU B CA 1
ATOM 3502 C C . LEU B 1 169 ? 11.984 -0.966 -4.285 1 98.69 169 LEU B C 1
ATOM 3504 O O . LEU B 1 169 ? 11.727 -1.719 -5.227 1 98.69 169 LEU B O 1
ATOM 3508 N N . THR B 1 170 ? 11.227 0.007 -3.816 1 98.88 170 THR B N 1
ATOM 3509 C CA . THR B 1 170 ? 9.977 0.28 -4.523 1 98.88 170 THR B CA 1
ATOM 3510 C C . THR B 1 170 ? 10.227 1.157 -5.746 1 98.88 170 THR B C 1
ATOM 3512 O O . THR B 1 170 ? 11.25 1.841 -5.824 1 98.88 170 THR B O 1
ATOM 3515 N N . VAL B 1 171 ? 9.234 1.116 -6.699 1 98.88 171 VAL B N 1
ATOM 3516 C CA . VAL B 1 171 ? 9.555 1.806 -7.945 1 98.88 171 VAL B CA 1
ATOM 3517 C C . VAL B 1 171 ? 8.289 2.443 -8.516 1 98.88 171 VAL B C 1
ATOM 3519 O O . VAL B 1 171 ? 7.172 2.02 -8.203 1 98.88 171 VAL B O 1
ATOM 3522 N N . ASP B 1 172 ? 8.508 3.43 -9.336 1 98.88 172 ASP B N 1
ATOM 3523 C CA . ASP B 1 172 ? 7.59 3.977 -10.328 1 98.88 172 ASP B CA 1
ATOM 3524 C C . ASP B 1 172 ? 8.242 4.012 -11.711 1 98.88 172 ASP B C 1
ATOM 3526 O O . ASP B 1 172 ? 9.438 4.285 -11.836 1 98.88 172 ASP B O 1
ATOM 3530 N N . ALA B 1 173 ? 7.395 3.762 -12.711 1 98.88 173 ALA B N 1
ATOM 3531 C CA . ALA B 1 173 ? 7.91 4.066 -14.047 1 98.88 173 ALA B CA 1
ATOM 3532 C C . ALA B 1 173 ? 8.281 5.543 -14.164 1 98.88 173 ALA B C 1
ATOM 3534 O O . ALA B 1 173 ? 7.535 6.418 -13.719 1 98.88 173 ALA B O 1
ATOM 3535 N N . LYS B 1 174 ? 9.375 5.781 -14.734 1 98.38 174 LYS B N 1
ATOM 3536 C CA . LYS B 1 174 ? 9.867 7.148 -14.875 1 98.38 174 LYS B CA 1
ATOM 3537 C C . LYS B 1 174 ? 9 7.953 -15.836 1 98.38 174 LYS B C 1
ATOM 3539 O O . LYS B 1 174 ? 8.703 9.125 -15.586 1 98.38 174 LYS B O 1
ATOM 3544 N N . ASP B 1 175 ? 8.594 7.367 -16.922 1 98.12 175 ASP B N 1
ATOM 3545 C CA . ASP B 1 175 ? 7.785 8.039 -17.938 1 98.12 175 ASP B CA 1
ATOM 3546 C C . ASP B 1 175 ? 6.348 7.52 -17.922 1 98.12 175 ASP B C 1
ATOM 3548 O O . ASP B 1 175 ? 6.102 6.363 -17.578 1 98.12 175 ASP B O 1
ATOM 3552 N N . GLY B 1 176 ? 5.469 8.367 -18.25 1 98 176 GLY B N 1
ATOM 3553 C CA . GLY B 1 176 ? 4.078 7.965 -18.406 1 98 176 GLY B CA 1
ATOM 3554 C C . GLY B 1 176 ? 3.316 7.941 -17.094 1 98 176 GLY B C 1
ATOM 3555 O O . GLY B 1 176 ? 2.195 7.438 -17.031 1 98 176 GLY B O 1
ATOM 3556 N N . THR B 1 177 ? 3.969 8.414 -16.016 1 98.19 177 THR B N 1
ATOM 3557 C CA . THR B 1 177 ? 3.307 8.484 -14.727 1 98.19 177 THR B CA 1
ATOM 3558 C C . THR B 1 177 ? 3.314 9.914 -14.188 1 98.19 177 THR B C 1
ATOM 3560 O O . THR B 1 177 ? 4.117 10.742 -14.625 1 98.19 177 THR B O 1
ATOM 3563 N N . SER B 1 178 ? 2.422 10.211 -13.289 1 96.12 178 SER B N 1
ATOM 3564 C CA . SER B 1 178 ? 2.404 11.469 -12.547 1 96.12 178 SER B CA 1
ATOM 3565 C C . SER B 1 178 ? 2.998 11.289 -11.156 1 96.12 178 SER B C 1
ATOM 3567 O O . SER B 1 178 ? 4.219 11.219 -11 1 96.12 178 SER B O 1
ATOM 3569 N N . THR B 1 179 ? 2.16 11.016 -10.125 1 96.25 179 THR B N 1
ATOM 3570 C CA . THR B 1 179 ? 2.684 10.828 -8.781 1 96.25 179 THR B CA 1
ATOM 3571 C C . THR B 1 179 ? 3.059 9.367 -8.539 1 96.25 179 THR B C 1
ATOM 3573 O O . THR B 1 179 ? 3.76 9.055 -7.578 1 96.25 179 THR B O 1
ATOM 3576 N N . GLY B 1 180 ? 2.562 8.523 -9.367 1 98.31 180 GLY B N 1
ATOM 3577 C CA . GLY B 1 180 ? 2.943 7.121 -9.328 1 98.31 180 GLY B CA 1
ATOM 3578 C C . GLY B 1 180 ? 1.9 6.238 -8.664 1 98.31 180 GLY B C 1
ATOM 3579 O O . GLY B 1 180 ? 1.955 5.012 -8.773 1 98.31 180 GLY B O 1
ATOM 3580 N N . VAL B 1 181 ? 0.885 6.836 -8.039 1 98.44 181 VAL B N 1
ATOM 3581 C CA . VAL B 1 181 ? 0.124 6.023 -7.09 1 98.44 181 VAL B CA 1
ATOM 3582 C C . VAL B 1 181 ? -1.274 5.758 -7.645 1 98.44 181 VAL B C 1
ATOM 3584 O O . VAL B 1 181 ? -2.002 4.906 -7.129 1 98.44 181 VAL B O 1
ATOM 3587 N N . SER B 1 182 ? -1.715 6.406 -8.711 1 98.56 182 SER B N 1
ATOM 3588 C CA . SER B 1 182 ? -3.025 6.137 -9.297 1 98.56 182 SER B CA 1
ATOM 3589 C C . SER B 1 182 ? -3.072 4.75 -9.93 1 98.56 182 SER B C 1
ATOM 3591 O O . SER B 1 182 ? -2.031 4.148 -10.203 1 98.56 182 SER B O 1
ATOM 3593 N N . ALA B 1 183 ? -4.281 4.293 -10.211 1 98.81 183 ALA B N 1
ATOM 3594 C CA . ALA B 1 183 ? -4.441 3.021 -10.906 1 98.81 183 ALA B CA 1
ATOM 3595 C C . ALA B 1 183 ? -3.703 3.029 -12.242 1 98.81 183 ALA B C 1
ATOM 3597 O O . ALA B 1 183 ? -3.008 2.066 -12.578 1 98.81 183 ALA B O 1
ATOM 3598 N N . LYS B 1 184 ? -3.855 4.066 -12.961 1 98.88 184 LYS B N 1
ATOM 3599 C CA . LYS B 1 184 ? -3.186 4.18 -14.25 1 98.88 184 LYS B CA 1
ATOM 3600 C C . LYS B 1 184 ? -1.669 4.172 -14.094 1 98.88 184 LYS B C 1
ATOM 3602 O O . LYS B 1 184 ? -0.965 3.475 -14.828 1 98.88 184 LYS B O 1
ATOM 3607 N N . ASP B 1 185 ? -1.168 4.977 -13.188 1 98.88 185 ASP B N 1
ATOM 3608 C CA . ASP B 1 185 ? 0.272 5.047 -12.961 1 98.88 185 ASP B CA 1
ATOM 3609 C C . ASP B 1 185 ? 0.832 3.693 -12.539 1 98.88 185 ASP B C 1
ATOM 3611 O O . ASP B 1 185 ? 1.896 3.281 -13 1 98.88 185 ASP B O 1
ATOM 3615 N N . ARG B 1 186 ? 0.108 3.004 -11.664 1 98.94 186 ARG B N 1
ATOM 3616 C CA . ARG B 1 186 ? 0.579 1.71 -11.18 1 98.94 186 ARG B CA 1
ATOM 3617 C C . ARG B 1 186 ? 0.528 0.662 -12.289 1 98.94 186 ARG B C 1
ATOM 3619 O O . ARG B 1 186 ? 1.429 -0.172 -12.398 1 98.94 186 ARG B O 1
ATOM 3626 N N . ALA B 1 187 ? -0.483 0.736 -13.141 1 98.94 187 ALA B N 1
ATOM 3627 C CA . ALA B 1 187 ? -0.514 -0.148 -14.305 1 98.94 187 ALA B CA 1
ATOM 3628 C C . ALA B 1 187 ? 0.682 0.105 -15.219 1 98.94 187 ALA B C 1
ATOM 3630 O O . ALA B 1 187 ? 1.328 -0.838 -15.68 1 98.94 187 ALA B O 1
ATOM 3631 N N . THR B 1 188 ? 0.983 1.326 -15.422 1 98.94 188 THR B N 1
ATOM 3632 C CA . THR B 1 188 ? 2.105 1.712 -16.266 1 98.94 188 THR B CA 1
ATOM 3633 C C . THR B 1 188 ? 3.418 1.172 -15.711 1 98.94 188 THR B C 1
ATOM 3635 O O . THR B 1 188 ? 4.238 0.625 -16.453 1 98.94 188 THR B O 1
ATOM 3638 N N . THR B 1 189 ? 3.582 1.295 -14.461 1 98.94 189 THR B N 1
ATOM 3639 C CA . THR B 1 189 ? 4.797 0.812 -13.812 1 98.94 189 THR B CA 1
ATOM 3640 C C . THR B 1 189 ? 4.902 -0.706 -13.93 1 98.94 189 THR B C 1
ATOM 3642 O O . THR B 1 189 ? 5.973 -1.236 -14.234 1 98.94 189 THR B O 1
ATOM 3645 N N . ILE B 1 190 ? 3.793 -1.372 -13.703 1 99 190 ILE B N 1
ATOM 3646 C CA . ILE B 1 190 ? 3.768 -2.83 -13.734 1 99 190 ILE B CA 1
ATOM 3647 C C . ILE B 1 190 ? 4.074 -3.322 -15.148 1 99 190 ILE B C 1
ATOM 3649 O O . ILE B 1 190 ? 4.844 -4.266 -15.328 1 99 190 ILE B O 1
ATOM 3653 N N . LEU B 1 191 ? 3.482 -2.684 -16.141 1 98.94 191 LEU B N 1
ATOM 3654 C CA . LEU B 1 191 ? 3.771 -3.043 -17.531 1 98.94 191 LEU B CA 1
ATOM 3655 C C . LEU B 1 191 ? 5.25 -2.85 -17.844 1 98.94 191 LEU B C 1
ATOM 3657 O O . LEU B 1 191 ? 5.855 -3.672 -18.531 1 98.94 191 LEU B O 1
ATOM 3661 N N . ALA B 1 192 ? 5.82 -1.788 -17.344 1 98.94 192 ALA B N 1
ATOM 3662 C CA . ALA B 1 192 ? 7.246 -1.553 -17.547 1 98.94 192 ALA B CA 1
ATOM 3663 C C . ALA B 1 192 ? 8.086 -2.648 -16.906 1 98.94 192 ALA B C 1
ATOM 3665 O O . ALA B 1 192 ? 9.078 -3.1 -17.469 1 98.94 192 ALA B O 1
ATOM 3666 N N . LEU B 1 193 ? 7.699 -3.104 -15.727 1 98.94 193 LEU B N 1
ATOM 3667 C CA . LEU B 1 193 ? 8.406 -4.184 -15.047 1 98.94 193 LEU B CA 1
ATOM 3668 C C . LEU B 1 193 ? 8.305 -5.48 -15.836 1 98.94 193 LEU B C 1
ATOM 3670 O O . LEU B 1 193 ? 9.227 -6.301 -15.812 1 98.94 193 LEU B O 1
ATOM 3674 N N . ALA B 1 194 ? 7.219 -5.66 -16.516 1 98.81 194 ALA B N 1
ATOM 3675 C CA . ALA B 1 194 ? 6.965 -6.898 -17.234 1 98.81 194 ALA B CA 1
ATOM 3676 C C . ALA B 1 194 ? 7.695 -6.91 -18.578 1 98.81 194 ALA B C 1
ATOM 3678 O O . ALA B 1 194 ? 7.812 -7.953 -19.219 1 98.81 194 ALA B O 1
ATOM 3679 N N . CYS B 1 195 ? 8.156 -5.777 -19 1 98.19 195 CYS B N 1
ATOM 3680 C CA . CYS B 1 195 ? 8.836 -5.652 -20.281 1 98.19 195 CYS B CA 1
ATOM 3681 C C . CYS B 1 195 ? 10.289 -6.09 -20.188 1 98.19 195 CYS B C 1
ATOM 3683 O O . CYS B 1 195 ? 11.062 -5.52 -19.406 1 98.19 195 CYS B O 1
ATOM 3685 N N . ASN B 1 196 ? 10.688 -7.012 -21.016 1 97.38 196 ASN B N 1
ATOM 3686 C CA . ASN B 1 196 ? 12.031 -7.574 -20.969 1 97.38 196 ASN B CA 1
ATOM 3687 C C . ASN B 1 196 ? 13.07 -6.586 -21.5 1 97.38 196 ASN B C 1
ATOM 3689 O O . ASN B 1 196 ? 14.266 -6.762 -21.266 1 97.38 196 ASN B O 1
ATOM 3693 N N . GLU B 1 197 ? 12.672 -5.551 -22.109 1 98 197 GLU B N 1
ATOM 3694 C CA . GLU B 1 197 ? 13.594 -4.57 -22.672 1 98 197 GLU B CA 1
ATOM 3695 C C . GLU B 1 197 ? 13.812 -3.404 -21.719 1 98 197 GLU B C 1
ATOM 3697 O O . GLU B 1 197 ? 14.672 -2.551 -21.953 1 98 197 GLU B O 1
ATOM 3702 N N . SER B 1 198 ? 13.055 -3.436 -20.641 1 98.62 198 SER B N 1
ATOM 3703 C CA . SER B 1 198 ? 13.203 -2.338 -19.703 1 98.62 198 SER B CA 1
ATOM 3704 C C . SER B 1 198 ? 14.586 -2.338 -19.062 1 98.62 198 SER B C 1
ATOM 3706 O O . SER B 1 198 ? 15.195 -3.396 -18.875 1 98.62 198 SER B O 1
ATOM 3708 N N . LYS B 1 199 ? 15.031 -1.134 -18.75 1 98.75 199 LYS B N 1
ATOM 3709 C CA . LYS B 1 199 ? 16.312 -0.916 -18.078 1 98.75 199 LYS B CA 1
ATOM 3710 C C . LYS B 1 199 ? 16.109 -0.264 -16.703 1 98.75 199 LYS B C 1
ATOM 3712 O O . LYS B 1 199 ? 15.031 0.251 -16.406 1 98.75 199 LYS B O 1
ATOM 3717 N N . ALA B 1 200 ? 17.172 -0.267 -15.953 1 98.69 200 ALA B N 1
ATOM 3718 C CA . ALA B 1 200 ? 17.125 0.317 -14.617 1 98.69 200 ALA B CA 1
ATOM 3719 C C . ALA B 1 200 ? 16.703 1.782 -14.664 1 98.69 200 ALA B C 1
ATOM 3721 O O . ALA B 1 200 ? 15.953 2.25 -13.812 1 98.69 200 ALA B O 1
ATOM 3722 N N . THR B 1 201 ? 17.078 2.512 -15.68 1 98.56 201 THR B N 1
ATOM 3723 C CA . THR B 1 201 ? 16.859 3.949 -15.797 1 98.56 201 THR B CA 1
ATOM 3724 C C . THR B 1 201 ? 15.414 4.25 -16.172 1 98.56 201 THR B C 1
ATOM 3726 O O . THR B 1 201 ? 14.992 5.406 -16.172 1 98.56 201 THR B O 1
ATOM 3729 N N . ASP B 1 202 ? 14.703 3.234 -16.438 1 98.88 202 ASP B N 1
ATOM 3730 C CA . ASP B 1 202 ? 13.305 3.43 -16.797 1 98.88 202 ASP B CA 1
ATOM 3731 C C . ASP B 1 202 ? 12.43 3.559 -15.547 1 98.88 202 ASP B C 1
ATOM 3733 O O . ASP B 1 202 ? 11.219 3.756 -15.648 1 98.88 202 ASP B O 1
ATOM 3737 N N . PHE B 1 203 ? 13.055 3.506 -14.383 1 98.81 203 PHE B N 1
ATOM 3738 C CA . PHE B 1 203 ? 12.297 3.518 -13.141 1 98.81 203 PHE B CA 1
ATOM 3739 C C . PHE B 1 203 ? 12.867 4.547 -12.172 1 98.81 203 PHE B C 1
ATOM 3741 O O . PHE B 1 203 ? 14.086 4.715 -12.078 1 98.81 203 PHE B O 1
ATOM 3748 N N . ASN B 1 204 ? 11.945 5.164 -11.5 1 98.56 204 ASN B N 1
ATOM 3749 C CA . ASN B 1 204 ? 12.297 5.949 -10.328 1 98.56 204 ASN B CA 1
ATOM 3750 C C . ASN B 1 204 ? 12.273 5.105 -9.055 1 98.56 204 ASN B C 1
ATOM 3752 O O . ASN B 1 204 ? 11.445 4.203 -8.922 1 98.56 204 ASN B O 1
ATOM 3756 N N . ARG B 1 205 ? 13.125 5.402 -8.125 1 98.44 205 ARG B N 1
ATOM 3757 C CA . ARG B 1 205 ? 13.156 4.82 -6.789 1 98.44 205 ARG B CA 1
ATOM 3758 C C . ARG B 1 205 ? 13.242 5.902 -5.719 1 98.44 205 ARG B C 1
ATOM 3760 O O . ARG B 1 205 ? 13.992 6.867 -5.859 1 98.44 205 ARG B O 1
ATOM 3767 N N . PRO B 1 206 ? 12.547 5.723 -4.672 1 98.44 206 PRO B N 1
ATOM 3768 C CA . PRO B 1 206 ? 11.445 4.805 -4.375 1 98.44 206 PRO B CA 1
ATOM 3769 C C . PRO B 1 206 ? 10.195 5.09 -5.203 1 98.44 206 PRO B C 1
ATOM 3771 O O . PRO B 1 206 ? 10.172 6.047 -5.98 1 98.44 206 PRO B O 1
ATOM 3774 N N . GLY B 1 207 ? 9.148 4.227 -5.047 1 98.69 207 GLY B N 1
ATOM 3775 C CA . GLY B 1 207 ? 7.883 4.426 -5.738 1 98.69 207 GLY B CA 1
ATOM 3776 C C . GLY B 1 207 ? 6.727 3.688 -5.09 1 98.69 207 GLY B C 1
ATOM 3777 O O . GLY B 1 207 ? 6.676 3.555 -3.865 1 98.69 207 GLY B O 1
ATOM 3778 N N . HIS B 1 208 ? 5.754 3.328 -5.918 1 98.88 208 HIS B N 1
ATOM 3779 C CA . HIS B 1 208 ? 4.477 2.908 -5.352 1 98.88 208 HIS B CA 1
ATOM 3780 C C . HIS B 1 208 ? 4.109 1.499 -5.805 1 98.88 208 HIS B C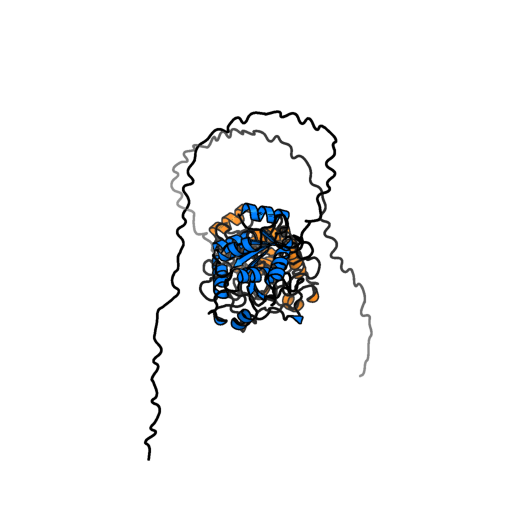 1
ATOM 3782 O O . HIS B 1 208 ? 2.975 1.056 -5.613 1 98.88 208 HIS B O 1
ATOM 3788 N N . ILE B 1 209 ? 5.047 0.864 -6.457 1 98.94 209 ILE B N 1
ATOM 3789 C CA . ILE B 1 209 ? 4.961 -0.566 -6.73 1 98.94 209 ILE B CA 1
ATOM 3790 C C . ILE B 1 209 ? 6.055 -1.305 -5.961 1 98.94 209 ILE B C 1
ATOM 3792 O O . ILE B 1 209 ? 7.141 -0.763 -5.742 1 98.94 209 ILE B O 1
ATOM 3796 N N . PHE B 1 210 ? 5.723 -2.6 -5.676 1 98.94 210 PHE B N 1
ATOM 3797 C CA . PHE B 1 210 ? 6.57 -3.316 -4.727 1 98.94 210 PHE B CA 1
ATOM 3798 C C . PHE B 1 210 ? 7.059 -4.629 -5.328 1 98.94 210 PHE B C 1
ATOM 3800 O O . PHE B 1 210 ? 6.473 -5.688 -5.082 1 98.94 210 PHE B O 1
ATOM 3807 N N . PRO B 1 211 ? 8.172 -4.574 -6.027 1 98.94 211 PRO B N 1
ATOM 3808 C CA . PRO B 1 211 ? 8.727 -5.828 -6.543 1 98.94 211 PRO B CA 1
ATOM 3809 C C . PRO B 1 211 ? 9.219 -6.758 -5.434 1 98.94 211 PRO B C 1
ATOM 3811 O O . PRO B 1 211 ? 9.781 -6.293 -4.438 1 98.94 211 PRO B O 1
ATOM 3814 N N . LEU B 1 212 ? 8.953 -7.996 -5.605 1 98.94 212 LEU B N 1
ATOM 3815 C CA . LEU B 1 212 ? 9.359 -9.062 -4.699 1 98.94 212 LEU B CA 1
ATOM 3816 C C . LEU B 1 212 ? 10.242 -10.078 -5.414 1 98.94 212 LEU B C 1
ATOM 3818 O O . LEU B 1 212 ? 9.992 -10.422 -6.574 1 98.94 212 LEU B O 1
ATOM 3822 N N . LYS B 1 213 ? 11.172 -10.555 -4.688 1 98.88 213 LYS B N 1
ATOM 3823 C CA . LYS B 1 213 ? 12.047 -11.578 -5.262 1 98.88 213 LYS B CA 1
ATOM 3824 C C . LYS B 1 213 ? 11.438 -12.969 -5.121 1 98.88 213 LYS B C 1
ATOM 3826 O O . LYS B 1 213 ? 11.18 -13.43 -4.008 1 98.88 213 LYS B O 1
ATOM 3831 N N . TYR B 1 214 ? 11.258 -13.539 -6.184 1 98.75 214 TYR B N 1
ATOM 3832 C CA . TYR B 1 214 ? 10.805 -14.914 -6.305 1 98.75 214 TYR B CA 1
ATOM 3833 C C . TYR B 1 214 ? 11.883 -15.891 -5.848 1 98.75 214 TYR B C 1
ATOM 3835 O O . TYR B 1 214 ? 13.062 -15.695 -6.145 1 98.75 214 TYR B O 1
ATOM 3843 N N . LYS B 1 215 ? 11.453 -16.891 -5.109 1 98.31 215 LYS B N 1
ATOM 3844 C CA . LYS B 1 215 ? 12.375 -17.969 -4.773 1 98.31 215 LYS B CA 1
ATOM 3845 C C . LYS B 1 215 ? 12.414 -19.031 -5.871 1 98.31 215 LYS B C 1
ATOM 3847 O O . LYS B 1 215 ? 11.391 -19.656 -6.168 1 98.31 215 LYS B O 1
ATOM 3852 N N . GLU B 1 216 ? 13.602 -19.219 -6.383 1 98 216 GLU B N 1
ATOM 3853 C CA . GLU B 1 216 ? 13.734 -20.25 -7.41 1 98 216 GLU B CA 1
ATOM 3854 C C . GLU B 1 216 ? 13.25 -21.609 -6.898 1 98 216 GLU B C 1
ATOM 3856 O O . GLU B 1 216 ? 13.602 -22.016 -5.797 1 98 216 GLU B O 1
ATOM 3861 N N . GLY B 1 217 ? 12.477 -22.297 -7.699 1 97.81 217 GLY B N 1
ATOM 3862 C CA . GLY B 1 217 ? 11.781 -23.516 -7.297 1 97.81 217 GLY B CA 1
ATOM 3863 C C . GLY B 1 217 ? 10.32 -23.281 -6.961 1 97.81 217 GLY B C 1
ATOM 3864 O O . GLY B 1 217 ? 9.539 -24.234 -6.906 1 97.81 217 GLY B O 1
ATOM 3865 N N . GLY B 1 218 ? 10.016 -22.047 -6.809 1 98.44 218 GLY B N 1
ATOM 3866 C CA . GLY B 1 218 ? 8.625 -21.672 -6.633 1 98.44 218 GLY B CA 1
ATOM 3867 C C . GLY B 1 218 ? 8.016 -22.219 -5.363 1 98.44 218 GLY B C 1
ATOM 3868 O O . GLY B 1 218 ? 8.656 -22.234 -4.312 1 98.44 218 GLY B O 1
ATOM 3869 N N . VAL B 1 219 ? 6.754 -22.625 -5.43 1 98.5 219 VAL B N 1
ATOM 3870 C CA . VAL B 1 219 ? 5.984 -23.047 -4.266 1 98.5 219 VAL B CA 1
ATOM 3871 C C . VAL B 1 219 ? 6.574 -24.328 -3.691 1 98.5 219 VAL B C 1
ATOM 3873 O O . VAL B 1 219 ? 6.262 -24.719 -2.562 1 98.5 219 VAL B O 1
ATOM 3876 N N . LEU B 1 220 ? 7.391 -24.984 -4.426 1 98.06 220 LEU B N 1
ATOM 3877 C CA . LEU B 1 220 ? 8.039 -26.188 -3.918 1 98.06 220 LEU B CA 1
ATOM 3878 C C . LEU B 1 220 ? 9.172 -25.844 -2.959 1 98.06 220 LEU B C 1
ATOM 3880 O O . LEU B 1 220 ? 9.602 -26.672 -2.164 1 98.06 220 LEU B O 1
ATOM 3884 N N . LYS B 1 221 ? 9.727 -24.641 -3.006 1 97.88 221 LYS B N 1
ATOM 3885 C CA . LYS B 1 221 ? 10.797 -24.172 -2.133 1 97.88 221 LYS B CA 1
ATOM 3886 C C . LYS B 1 221 ? 10.258 -23.266 -1.033 1 97.88 221 LYS B C 1
ATOM 3888 O O . LYS B 1 221 ? 10.719 -23.312 0.109 1 97.88 221 LYS B O 1
ATOM 3893 N N . ARG B 1 222 ? 9.344 -22.406 -1.35 1 96.88 222 ARG B N 1
ATOM 3894 C CA . ARG B 1 222 ? 8.625 -21.516 -0.437 1 96.88 222 ARG B CA 1
ATOM 3895 C C . ARG B 1 222 ? 7.152 -21.438 -0.809 1 96.88 222 ARG B C 1
ATOM 3897 O O . ARG B 1 222 ? 6.809 -20.984 -1.908 1 96.88 222 ARG B O 1
ATOM 3904 N N . ASN B 1 223 ? 6.297 -21.812 0.055 1 97.81 223 ASN B N 1
ATOM 3905 C CA . ASN B 1 223 ? 4.879 -21.953 -0.261 1 97.81 223 ASN B CA 1
ATOM 3906 C C . ASN B 1 223 ? 4.121 -20.656 -0.027 1 97.81 223 ASN B C 1
ATOM 3908 O O . ASN B 1 223 ? 3.053 -20.656 0.587 1 97.81 223 ASN B O 1
ATOM 3912 N N . GLY B 1 224 ? 4.672 -19.531 -0.505 1 98.12 224 GLY B N 1
ATOM 3913 C CA . GLY B 1 224 ? 4.059 -18.219 -0.351 1 98.12 224 GLY B CA 1
ATOM 3914 C C . GLY B 1 224 ? 3.387 -17.719 -1.617 1 98.12 224 GLY B C 1
ATOM 3915 O O . GLY B 1 224 ? 3.537 -18.328 -2.684 1 98.12 224 GLY B O 1
ATOM 3916 N N . HIS B 1 225 ? 2.689 -16.656 -1.517 1 98.88 225 HIS B N 1
ATOM 3917 C CA . HIS B 1 225 ? 1.954 -16.078 -2.635 1 98.88 225 HIS B CA 1
ATOM 3918 C C . HIS B 1 225 ? 2.904 -15.531 -3.691 1 98.88 225 HIS B C 1
ATOM 3920 O O . HIS B 1 225 ? 2.586 -15.539 -4.883 1 98.88 225 HIS B O 1
ATOM 3926 N N . THR B 1 226 ? 4.082 -14.992 -3.24 1 98.88 226 THR B N 1
ATOM 3927 C CA . THR B 1 226 ? 5.078 -14.539 -4.199 1 98.88 226 THR B CA 1
ATOM 3928 C C . THR B 1 226 ? 5.418 -15.641 -5.195 1 98.88 226 THR B C 1
ATOM 3930 O O . THR B 1 226 ? 5.371 -15.43 -6.41 1 98.88 226 THR B O 1
ATOM 3933 N N . GLU B 1 227 ? 5.676 -16.828 -4.688 1 98.88 227 GLU B N 1
ATOM 3934 C CA . GLU B 1 227 ? 6.031 -17.984 -5.496 1 98.88 227 GLU B CA 1
ATOM 3935 C C . GLU B 1 227 ? 4.832 -18.484 -6.297 1 98.88 227 GLU B C 1
ATOM 3937 O O . GLU B 1 227 ? 4.953 -18.797 -7.484 1 98.88 227 GLU B O 1
ATOM 3942 N N . ALA B 1 228 ? 3.693 -18.547 -5.641 1 98.88 228 ALA B N 1
ATOM 3943 C CA . ALA B 1 228 ? 2.488 -19.062 -6.297 1 98.88 228 ALA B CA 1
ATOM 3944 C C . ALA B 1 228 ? 2.123 -18.203 -7.504 1 98.88 228 ALA B C 1
ATOM 3946 O O . ALA B 1 228 ? 1.767 -18.719 -8.562 1 98.88 228 ALA B O 1
ATOM 3947 N N . SER B 1 229 ? 2.176 -16.906 -7.344 1 98.94 229 SER B N 1
ATOM 3948 C CA . SER B 1 229 ? 1.788 -15.992 -8.414 1 98.94 229 SER B CA 1
ATOM 3949 C C . SER B 1 229 ? 2.658 -16.188 -9.656 1 98.94 229 SER B C 1
ATOM 3951 O O . SER B 1 229 ? 2.145 -16.344 -10.766 1 98.94 229 SER B O 1
ATOM 3953 N N . LEU B 1 230 ? 3.932 -16.234 -9.438 1 98.94 230 LEU B N 1
ATOM 3954 C CA . LEU B 1 230 ? 4.832 -16.344 -10.586 1 98.94 230 LEU B CA 1
ATOM 3955 C C . LEU B 1 230 ? 4.777 -17.75 -11.18 1 98.94 230 LEU B C 1
ATOM 3957 O O . LEU B 1 230 ? 4.84 -17.906 -12.406 1 98.94 230 LEU B O 1
ATOM 3961 N N . ASP B 1 231 ? 4.668 -18.812 -10.344 1 98.88 231 ASP B N 1
ATOM 3962 C CA . ASP B 1 231 ? 4.5 -20.172 -10.859 1 98.88 231 ASP B CA 1
ATOM 3963 C C . ASP B 1 231 ? 3.32 -20.25 -11.82 1 98.88 231 ASP B C 1
ATOM 3965 O O . ASP B 1 231 ? 3.43 -20.844 -12.898 1 98.88 231 ASP B O 1
ATOM 3969 N N . LEU B 1 232 ? 2.225 -19.656 -11.406 1 98.88 232 LEU B N 1
ATOM 3970 C CA . LEU B 1 232 ? 1.023 -19.703 -12.234 1 98.88 232 LEU B CA 1
ATOM 3971 C C . LEU B 1 232 ? 1.253 -19.016 -13.57 1 98.88 232 LEU B C 1
ATOM 3973 O O . LEU B 1 232 ? 0.825 -19.516 -14.617 1 98.88 232 LEU B O 1
ATOM 3977 N N . VAL B 1 233 ? 1.892 -17.875 -13.586 1 98.94 233 VAL B N 1
ATOM 3978 C CA . VAL B 1 233 ? 2.145 -17.109 -14.805 1 98.94 233 VAL B CA 1
ATOM 3979 C C . VAL B 1 233 ? 3.094 -17.891 -15.711 1 98.94 233 VAL B C 1
ATOM 3981 O O . VAL B 1 233 ? 2.896 -17.938 -16.922 1 98.94 233 VAL B O 1
ATOM 3984 N N . ILE B 1 234 ? 4.105 -18.531 -15.133 1 98.75 234 ILE B N 1
ATOM 3985 C CA . ILE B 1 234 ? 5.043 -19.344 -15.891 1 98.75 234 ILE B CA 1
ATOM 3986 C C . ILE B 1 234 ? 4.312 -20.531 -16.5 1 98.75 234 ILE B C 1
ATOM 3988 O O . ILE B 1 234 ? 4.48 -20.828 -17.688 1 98.75 234 ILE B O 1
ATOM 3992 N N . LEU B 1 235 ? 3.518 -21.172 -15.727 1 98.5 235 LEU B N 1
ATOM 3993 C CA . LEU B 1 235 ? 2.75 -22.312 -16.203 1 98.5 235 LEU B CA 1
ATOM 3994 C C . LEU B 1 235 ? 1.821 -21.906 -17.344 1 98.5 235 LEU B C 1
ATOM 3996 O O . LEU B 1 235 ? 1.514 -22.719 -18.219 1 98.5 235 LEU B O 1
ATOM 4000 N N . ALA B 1 236 ? 1.378 -20.641 -17.344 1 98.62 236 ALA B N 1
ATOM 4001 C CA . ALA B 1 236 ? 0.493 -20.125 -18.375 1 98.62 236 ALA B CA 1
ATOM 4002 C C . ALA B 1 236 ? 1.271 -19.797 -19.641 1 98.62 236 ALA B C 1
ATOM 4004 O O . ALA B 1 236 ? 0.683 -19.422 -20.656 1 98.62 236 ALA B O 1
ATOM 4005 N N . GLY B 1 237 ? 2.637 -19.922 -19.625 1 98.5 237 GLY B N 1
ATOM 4006 C CA . GLY B 1 237 ? 3.477 -19.672 -20.781 1 98.5 237 GLY B CA 1
ATOM 4007 C C . GLY B 1 237 ? 3.688 -18.188 -21.062 1 98.5 237 GLY B C 1
ATOM 4008 O O . GLY B 1 237 ? 3.932 -17.781 -22.203 1 98.5 237 GLY B O 1
ATOM 4009 N N . LEU B 1 238 ? 3.547 -17.391 -20.062 1 98.69 238 LEU B N 1
ATOM 4010 C CA . LEU B 1 238 ? 3.637 -15.945 -20.219 1 98.69 238 LEU B CA 1
ATOM 4011 C C . LEU B 1 238 ? 4.957 -15.422 -19.656 1 98.69 238 LEU B C 1
ATOM 4013 O O . LEU B 1 238 ? 5.75 -16.188 -19.094 1 98.69 238 LEU B O 1
ATOM 4017 N N . ASP B 1 239 ? 5.23 -14.062 -19.891 1 98 239 ASP B N 1
ATOM 4018 C CA . ASP B 1 239 ? 6.41 -13.438 -19.297 1 98 239 ASP B CA 1
ATOM 4019 C C . ASP B 1 239 ? 6.398 -13.578 -17.766 1 98 239 ASP B C 1
ATOM 4021 O O . ASP B 1 239 ? 5.391 -13.297 -17.125 1 98 239 ASP B O 1
ATOM 4025 N N . PRO B 1 240 ? 7.492 -13.992 -17.219 1 98.75 240 PRO B N 1
ATOM 4026 C CA . PRO B 1 240 ? 7.512 -14.383 -15.805 1 98.75 240 PRO B CA 1
ATOM 4027 C C . PRO B 1 240 ? 7.516 -13.188 -14.852 1 98.75 240 PRO B C 1
ATOM 4029 O O . PRO B 1 240 ? 8.477 -12.992 -14.102 1 98.75 240 PRO B O 1
ATOM 4032 N N . VAL B 1 241 ? 6.57 -12.414 -14.812 1 98.94 241 VAL B N 1
ATOM 4033 C CA . VAL B 1 241 ? 6.277 -11.312 -13.906 1 98.94 241 VAL B CA 1
ATOM 4034 C C . VAL B 1 241 ? 4.801 -11.344 -13.516 1 98.94 241 VAL B C 1
ATOM 4036 O O . VAL B 1 241 ? 3.922 -11.398 -14.375 1 98.94 241 VAL B O 1
ATOM 4039 N N . ALA B 1 242 ? 4.52 -11.328 -12.219 1 99 242 ALA B N 1
ATOM 4040 C CA . ALA B 1 242 ? 3.15 -11.523 -11.742 1 99 242 ALA B CA 1
ATOM 4041 C C . ALA B 1 242 ? 2.766 -10.445 -10.734 1 99 242 ALA B C 1
ATOM 4043 O O . ALA B 1 242 ? 3.574 -10.07 -9.883 1 99 242 ALA B O 1
ATOM 4044 N N . VAL B 1 243 ? 1.556 -10.016 -10.82 1 99 243 VAL B N 1
ATOM 4045 C CA . VAL B 1 243 ? 0.976 -9.094 -9.844 1 99 243 VAL B CA 1
ATOM 4046 C C . VAL B 1 243 ? 0.281 -9.875 -8.734 1 99 243 VAL B C 1
ATOM 4048 O O . VAL B 1 243 ? -0.389 -10.875 -9 1 99 243 VAL B O 1
ATOM 4051 N N . LEU B 1 244 ? 0.44 -9.422 -7.504 1 98.94 244 LEU B N 1
ATOM 4052 C CA . LEU B 1 244 ? -0.309 -10 -6.395 1 98.94 244 LEU B CA 1
ATOM 4053 C C . LEU B 1 244 ? -0.675 -8.938 -5.371 1 98.94 244 LEU B C 1
ATOM 4055 O O . LEU B 1 244 ? 0.067 -7.969 -5.18 1 98.94 244 LEU B O 1
ATOM 4059 N N . CYS B 1 245 ? -1.765 -9.094 -4.711 1 98.94 245 CYS B N 1
ATOM 4060 C CA . CYS B 1 245 ? -2.232 -8.219 -3.643 1 98.94 245 CYS B CA 1
ATOM 4061 C C . CYS B 1 245 ? -3.25 -8.938 -2.76 1 98.94 245 CYS B C 1
ATOM 4063 O O . CYS B 1 245 ? -4.164 -9.586 -3.264 1 98.94 245 CYS B O 1
ATOM 4065 N N . GLU B 1 246 ? -3.137 -8.773 -1.476 1 98.75 246 GLU B N 1
ATOM 4066 C CA . GLU B 1 246 ? -4.02 -9.445 -0.526 1 98.75 246 GLU B CA 1
ATOM 4067 C C . GLU B 1 246 ? -5.41 -8.82 -0.531 1 98.75 246 GLU B C 1
ATOM 4069 O O . GLU B 1 246 ? -5.551 -7.602 -0.625 1 98.75 246 GLU B O 1
ATOM 4074 N N . ILE B 1 247 ? -6.402 -9.656 -0.329 1 98.88 247 ILE B N 1
ATOM 4075 C CA . ILE B 1 247 ? -7.789 -9.211 -0.317 1 98.88 247 ILE B CA 1
ATOM 4076 C C . ILE B 1 247 ? -8.203 -8.844 1.107 1 98.88 247 ILE B C 1
ATOM 4078 O O . ILE B 1 247 ? -7.91 -9.578 2.055 1 98.88 247 ILE B O 1
ATOM 4082 N N . VAL B 1 248 ? -8.852 -7.746 1.211 1 98.62 248 VAL B N 1
ATOM 4083 C CA . VAL B 1 248 ? -9.289 -7.207 2.496 1 98.62 248 VAL B CA 1
ATOM 4084 C C . VAL B 1 248 ? -10.758 -7.535 2.723 1 98.62 248 VAL B C 1
ATOM 4086 O O . VAL B 1 248 ? -11.562 -7.5 1.786 1 98.62 248 VAL B O 1
ATOM 4089 N N . ASP B 1 249 ? -11.094 -7.914 3.93 1 98 249 ASP B N 1
ATOM 4090 C CA . ASP B 1 249 ? -12.5 -7.906 4.34 1 98 249 ASP B CA 1
ATOM 4091 C C . ASP B 1 249 ? -13.008 -6.477 4.527 1 98 249 ASP B C 1
ATOM 4093 O O . ASP B 1 249 ? -12.641 -5.805 5.492 1 98 249 ASP B O 1
ATOM 4097 N N . ASP B 1 250 ? -13.836 -6.07 3.684 1 93.44 250 ASP B N 1
ATOM 4098 C CA . ASP B 1 250 ? -14.234 -4.664 3.625 1 93.44 250 ASP B CA 1
ATOM 4099 C C . ASP B 1 250 ? -15.141 -4.305 4.797 1 93.44 250 ASP B C 1
ATOM 4101 O O . ASP B 1 250 ? -15.43 -3.127 5.027 1 93.44 250 ASP B O 1
ATOM 4105 N N . ASP B 1 251 ? -15.602 -5.258 5.566 1 94.62 251 ASP B N 1
ATOM 4106 C CA . ASP B 1 251 ? -16.469 -5.004 6.711 1 94.62 251 ASP B CA 1
ATOM 4107 C C . ASP B 1 251 ? -15.703 -4.352 7.855 1 94.62 251 ASP B C 1
ATOM 4109 O O . ASP B 1 251 ? -16.234 -3.486 8.555 1 94.62 251 ASP B O 1
ATOM 4113 N N . ASP B 1 252 ? -14.438 -4.805 7.977 1 97.19 252 ASP B N 1
ATOM 4114 C CA . ASP B 1 252 ? -13.75 -4.297 9.164 1 97.19 252 ASP B CA 1
ATOM 4115 C C . ASP B 1 252 ? -12.266 -4.082 8.883 1 97.19 252 ASP B C 1
ATOM 4117 O O . ASP B 1 252 ? -11.508 -3.699 9.781 1 97.19 252 ASP B O 1
ATOM 4121 N N . GLY B 1 253 ? -11.82 -4.324 7.711 1 97.69 253 GLY B N 1
ATOM 4122 C CA . GLY B 1 253 ? -10.438 -4.062 7.344 1 97.69 253 GLY B CA 1
ATOM 4123 C C . GLY B 1 253 ? -9.5 -5.203 7.691 1 97.69 253 GLY B C 1
ATOM 4124 O O . GLY B 1 253 ? -8.281 -5.094 7.504 1 97.69 253 GLY B O 1
ATOM 4125 N N . SER B 1 254 ? -10.023 -6.32 8.25 1 98.12 254 SER B N 1
ATOM 4126 C CA . SER B 1 254 ? -9.211 -7.523 8.414 1 98.12 254 SER B CA 1
ATOM 4127 C C . SER B 1 254 ? -8.922 -8.188 7.074 1 98.12 254 SER B C 1
ATOM 4129 O O . SER B 1 254 ? -9.477 -7.797 6.051 1 98.12 254 SER B O 1
ATOM 4131 N N . MET B 1 255 ? -7.988 -9.094 7.113 1 98.38 255 MET B N 1
ATOM 4132 C CA . MET B 1 255 ? -7.762 -9.859 5.891 1 98.38 255 MET B CA 1
ATOM 4133 C C . MET B 1 255 ? -8.891 -10.859 5.66 1 98.38 255 MET B C 1
ATOM 4135 O O . MET B 1 255 ? -9.367 -11.5 6.602 1 98.38 255 MET B O 1
ATOM 4139 N N . ALA B 1 256 ? -9.297 -10.977 4.402 1 98.56 256 ALA B N 1
ATOM 4140 C CA . ALA B 1 256 ? -10.375 -11.898 4.066 1 98.56 256 ALA B CA 1
ATOM 4141 C C . ALA B 1 256 ? -9.945 -13.344 4.285 1 98.56 256 ALA B C 1
ATOM 4143 O O . ALA B 1 256 ? -8.844 -13.734 3.887 1 98.56 256 ALA B O 1
ATOM 4144 N N . ARG B 1 257 ? -10.812 -14.07 4.926 1 97.88 257 ARG B N 1
ATOM 4145 C CA . ARG B 1 257 ? -10.602 -15.5 5.129 1 97.88 257 ARG B CA 1
ATOM 4146 C C . ARG B 1 257 ? -11.391 -16.312 4.113 1 97.88 257 ARG B C 1
ATOM 4148 O O . ARG B 1 257 ? -12.148 -15.758 3.312 1 97.88 257 ARG B O 1
ATOM 4155 N N . LEU B 1 258 ? -11.234 -17.625 4.16 1 97.88 258 LEU B N 1
ATOM 4156 C CA . LEU B 1 258 ? -11.672 -18.516 3.086 1 97.88 258 LEU B CA 1
ATOM 4157 C C . LEU B 1 258 ? -13.156 -18.328 2.801 1 97.88 258 LEU B C 1
ATOM 4159 O O . LEU B 1 258 ? -13.562 -18.203 1.643 1 97.88 258 LEU B O 1
ATOM 4163 N N . PRO B 1 259 ? -14.117 -18.297 3.791 1 97.44 259 PRO B N 1
ATOM 4164 C CA . PRO B 1 259 ? -15.531 -18.125 3.451 1 97.44 259 PRO B CA 1
ATOM 4165 C C . PRO B 1 259 ? -15.812 -16.828 2.697 1 97.44 259 PRO B C 1
ATOM 4167 O O . PRO B 1 259 ? -16.547 -16.844 1.708 1 97.44 259 PRO B O 1
ATOM 4170 N N . LYS B 1 260 ? -15.203 -15.789 3.137 1 98.19 260 LYS B N 1
ATOM 4171 C CA . LYS B 1 260 ? -15.359 -14.508 2.455 1 98.19 260 LYS B CA 1
ATOM 4172 C C . LYS B 1 260 ? -14.703 -14.539 1.074 1 98.19 260 LYS B C 1
ATOM 4174 O O . LYS B 1 260 ? -15.227 -13.961 0.123 1 98.19 260 LYS B O 1
ATOM 4179 N N . LEU B 1 261 ? -13.609 -15.172 0.978 1 98.75 261 LEU B N 1
ATOM 4180 C CA . LEU B 1 261 ? -12.898 -15.266 -0.29 1 98.75 261 LEU B CA 1
ATOM 4181 C C . LEU B 1 261 ? -13.703 -16.062 -1.312 1 98.75 261 LEU B C 1
ATOM 4183 O O . LEU B 1 261 ? -13.711 -15.727 -2.498 1 98.75 261 LEU B O 1
ATOM 4187 N N . ARG B 1 262 ? -14.328 -17.078 -0.881 1 98.38 262 ARG B N 1
ATOM 4188 C CA . ARG B 1 262 ? -15.188 -17.859 -1.774 1 98.38 262 ARG B CA 1
ATOM 4189 C C . ARG B 1 262 ? -16.344 -17.016 -2.281 1 98.38 262 ARG B C 1
ATOM 4191 O O . ARG B 1 262 ? -16.688 -17.047 -3.469 1 98.38 262 ARG B O 1
ATOM 4198 N N . HIS B 1 263 ? -16.953 -16.312 -1.401 1 98.31 263 HIS B N 1
ATOM 4199 C CA . HIS B 1 263 ? -18.031 -15.414 -1.793 1 98.31 263 HIS B CA 1
ATOM 4200 C C . HIS B 1 263 ? -17.547 -14.352 -2.773 1 98.31 263 HIS B C 1
ATOM 4202 O O . HIS B 1 263 ? -18.203 -14.07 -3.773 1 98.31 263 HIS B O 1
ATOM 4208 N N . PHE B 1 264 ? -16.438 -13.82 -2.463 1 98.81 264 PHE B N 1
ATOM 4209 C CA . PHE B 1 264 ? -15.82 -12.805 -3.305 1 98.81 264 PHE B CA 1
ATOM 4210 C C . PHE B 1 264 ? -15.555 -13.352 -4.703 1 98.81 264 PHE B C 1
ATOM 4212 O O . PHE B 1 264 ? -15.914 -12.711 -5.699 1 98.81 264 PHE B O 1
ATOM 4219 N N . ALA B 1 265 ? -14.898 -14.461 -4.785 1 98.81 265 ALA B N 1
ATOM 4220 C CA . ALA B 1 265 ? -14.57 -15.078 -6.066 1 98.81 265 ALA B CA 1
ATOM 4221 C C . ALA B 1 265 ? -15.82 -15.344 -6.887 1 98.81 265 ALA B C 1
ATOM 4223 O O . ALA B 1 265 ? -15.867 -15.055 -8.086 1 98.81 265 ALA B O 1
ATOM 4224 N N . LYS B 1 266 ? -16.828 -15.891 -6.227 1 98.31 266 LYS B N 1
ATOM 4225 C CA . LYS B 1 266 ? -18.094 -16.156 -6.906 1 98.31 266 LYS B CA 1
ATOM 4226 C C . LYS B 1 266 ? -18.734 -14.867 -7.402 1 98.31 266 LYS B C 1
ATOM 4228 O O . LYS B 1 266 ? -19.141 -14.781 -8.562 1 98.31 266 LYS B O 1
ATOM 4233 N N . HIS B 1 267 ? -18.766 -13.898 -6.586 1 98.5 267 HIS B N 1
ATOM 4234 C CA . HIS B 1 267 ? -19.406 -12.633 -6.898 1 98.5 267 HIS B CA 1
ATOM 4235 C C . HIS B 1 267 ? -18.734 -11.953 -8.094 1 98.5 267 HIS B C 1
ATOM 4237 O O . HIS B 1 267 ? -19.406 -11.312 -8.906 1 98.5 267 HIS B O 1
ATOM 4243 N N . HIS B 1 268 ? -17.453 -12.062 -8.195 1 98.62 268 HIS B N 1
ATOM 4244 C CA . HIS B 1 268 ? -16.719 -11.359 -9.242 1 98.62 268 HIS B CA 1
ATOM 4245 C C . HIS B 1 268 ? -16.344 -12.305 -10.383 1 98.62 268 HIS B C 1
ATOM 4247 O O . HIS B 1 268 ? -15.594 -11.93 -11.281 1 98.62 268 HIS B O 1
ATOM 4253 N N . ASN B 1 269 ? -16.844 -13.531 -10.375 1 98.44 269 ASN B N 1
ATOM 4254 C CA . ASN B 1 269 ? -16.609 -14.539 -11.406 1 98.44 269 ASN B CA 1
ATOM 4255 C C . ASN B 1 269 ? -15.125 -14.812 -11.609 1 98.44 269 ASN B C 1
ATOM 4257 O O . ASN B 1 269 ? -14.625 -14.758 -12.734 1 98.44 269 ASN B O 1
ATOM 4261 N N . LEU B 1 270 ? -14.477 -15.055 -10.5 1 98.88 270 LEU B N 1
ATOM 4262 C CA . LEU B 1 270 ? -13.062 -15.422 -10.492 1 98.88 270 LEU B CA 1
ATOM 4263 C C . LEU B 1 270 ? -12.875 -16.859 -9.992 1 98.88 270 LEU B C 1
ATOM 4265 O O . LEU B 1 270 ? -13.625 -17.312 -9.125 1 98.88 270 LEU B O 1
ATOM 4269 N N . LYS B 1 271 ? -11.914 -17.5 -10.508 1 98.75 271 LYS B N 1
ATOM 4270 C CA . LYS B 1 271 ? -11.547 -18.797 -9.953 1 98.75 271 LYS B CA 1
ATOM 4271 C C . LYS B 1 271 ? -10.758 -18.641 -8.656 1 98.75 271 LYS B C 1
ATOM 4273 O O . LYS B 1 271 ? -9.969 -17.703 -8.508 1 98.75 271 LYS B O 1
ATOM 4278 N N . ILE B 1 272 ? -11.016 -19.531 -7.723 1 98.81 272 ILE B N 1
ATOM 4279 C CA . ILE B 1 272 ? -10.297 -19.578 -6.457 1 98.81 272 ILE B CA 1
ATOM 4280 C C . ILE B 1 272 ? -9.547 -20.906 -6.332 1 98.81 272 ILE B C 1
ATOM 4282 O O . ILE B 1 272 ? -10.133 -21.969 -6.539 1 98.81 272 ILE B O 1
ATOM 4286 N N . LEU B 1 273 ? -8.25 -20.781 -6.109 1 98.25 273 LEU B N 1
ATOM 4287 C CA . LEU B 1 273 ? -7.418 -21.984 -5.977 1 98.25 273 LEU B CA 1
ATOM 4288 C C . LEU B 1 273 ? -6.59 -21.922 -4.699 1 98.25 273 LEU B C 1
ATOM 4290 O O . LEU B 1 273 ? -6.535 -20.891 -4.031 1 98.25 273 LEU B O 1
ATOM 4294 N N . SER B 1 274 ? -5.988 -23.078 -4.312 1 98 274 SER B N 1
ATOM 4295 C CA . SER B 1 274 ? -5.133 -23.125 -3.129 1 98 274 SER B CA 1
ATOM 4296 C C . SER B 1 274 ? -3.68 -23.375 -3.51 1 98 274 SER B C 1
ATOM 4298 O O . SER B 1 274 ? -3.402 -24.109 -4.461 1 98 274 SER B O 1
ATOM 4300 N N . ILE B 1 275 ? -2.828 -22.844 -2.744 1 98.38 275 ILE B N 1
ATOM 4301 C CA . ILE B 1 275 ? -1.405 -23.094 -2.941 1 98.38 275 ILE B CA 1
ATOM 4302 C C . ILE B 1 275 ? -1.111 -24.578 -2.719 1 98.38 275 ILE B C 1
ATOM 4304 O O . ILE B 1 275 ? -0.264 -25.156 -3.402 1 98.38 275 ILE B O 1
ATOM 4308 N N . PHE B 1 276 ? -1.841 -25.188 -1.846 1 97.38 276 PHE B N 1
ATOM 4309 C CA . PHE B 1 276 ? -1.727 -26.625 -1.61 1 97.38 276 PHE B CA 1
ATOM 4310 C C . PHE B 1 276 ? -1.939 -27.406 -2.902 1 97.38 276 PHE B C 1
ATOM 4312 O O . PHE B 1 276 ? -1.146 -28.281 -3.242 1 97.38 276 PHE B O 1
ATOM 4319 N N . ASP B 1 277 ? -2.986 -27.109 -3.629 1 97.56 277 ASP B N 1
ATOM 4320 C CA . ASP B 1 277 ? -3.275 -27.781 -4.887 1 97.56 277 ASP B CA 1
ATOM 4321 C C . ASP B 1 277 ? -2.215 -27.469 -5.938 1 97.56 277 ASP B C 1
ATOM 4323 O O . ASP B 1 277 ? -1.89 -28.312 -6.773 1 97.56 277 ASP B O 1
ATOM 4327 N N . LEU B 1 278 ? -1.701 -26.266 -5.883 1 98.19 278 LEU B N 1
ATOM 4328 C CA . LEU B 1 278 ? -0.648 -25.891 -6.82 1 98.19 278 LEU B CA 1
ATOM 4329 C C . LEU B 1 278 ? 0.618 -26.703 -6.57 1 98.19 278 LEU B C 1
ATOM 4331 O O . LEU B 1 278 ? 1.28 -27.125 -7.516 1 98.19 278 LEU B O 1
ATOM 4335 N N . ILE 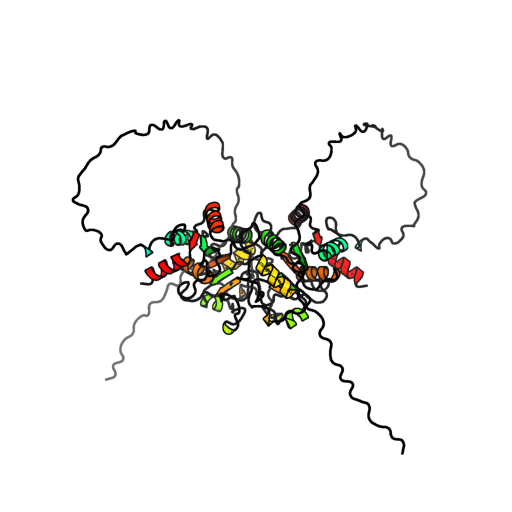B 1 279 ? 0.954 -26.844 -5.328 1 97.94 279 ILE B N 1
ATOM 4336 C CA . ILE B 1 279 ? 2.111 -27.656 -4.965 1 97.94 279 ILE B CA 1
ATOM 4337 C C . ILE B 1 279 ? 1.934 -29.078 -5.488 1 97.94 279 ILE B C 1
ATOM 4339 O O . ILE B 1 279 ? 2.846 -29.641 -6.098 1 97.94 279 ILE B O 1
ATOM 4343 N N . ARG B 1 280 ? 0.808 -29.625 -5.316 1 96.44 280 ARG B N 1
ATOM 4344 C CA . ARG B 1 280 ? 0.521 -30.984 -5.789 1 96.44 280 ARG B CA 1
ATOM 4345 C C . ARG B 1 280 ? 0.634 -31.062 -7.309 1 96.44 280 ARG B C 1
ATOM 4347 O O . ARG B 1 280 ? 1.204 -32 -7.844 1 96.44 280 ARG B O 1
ATOM 4354 N N . TYR B 1 281 ? 0.044 -30.109 -7.914 1 96.81 281 TYR B N 1
ATOM 4355 C CA . TYR B 1 281 ? 0.088 -30.047 -9.367 1 96.81 281 TYR B CA 1
ATOM 4356 C C . TYR B 1 281 ? 1.526 -30.016 -9.875 1 96.81 281 TYR B C 1
ATOM 4358 O O . TYR B 1 281 ? 1.891 -30.75 -10.797 1 96.81 281 TYR B O 1
ATOM 4366 N N . ARG B 1 282 ? 2.373 -29.188 -9.289 1 96.44 282 ARG B N 1
ATOM 4367 C CA . ARG B 1 282 ? 3.762 -29.016 -9.703 1 96.44 282 ARG B CA 1
ATOM 4368 C C . ARG B 1 282 ? 4.574 -30.281 -9.438 1 96.44 282 ARG B C 1
ATOM 4370 O O . ARG B 1 282 ? 5.449 -30.641 -10.227 1 96.44 282 ARG B O 1
ATOM 4377 N N . ARG B 1 283 ? 4.34 -30.906 -8.352 1 94.38 283 ARG B N 1
ATOM 4378 C CA . ARG B 1 283 ? 5.043 -32.125 -8.023 1 94.38 283 ARG B CA 1
ATOM 4379 C C . ARG B 1 283 ? 4.742 -33.219 -9.047 1 94.38 283 ARG B C 1
ATOM 4381 O O . ARG B 1 283 ? 5.625 -34 -9.422 1 94.38 283 ARG B O 1
ATOM 4388 N N . LYS B 1 284 ? 3.555 -33.25 -9.461 1 90.25 284 LYS B N 1
ATOM 4389 C CA . LYS B 1 284 ? 3.131 -34.281 -10.422 1 90.25 284 LYS B CA 1
ATOM 4390 C C . LYS B 1 284 ? 3.742 -34 -11.797 1 90.25 284 LYS B C 1
ATOM 4392 O O . LYS B 1 284 ? 4.051 -34.938 -12.531 1 90.25 284 LYS B O 1
ATOM 4397 N N . ASN B 1 285 ? 3.877 -32.812 -12.125 1 83.94 285 ASN B N 1
ATOM 4398 C CA . ASN B 1 285 ? 4.316 -32.469 -13.477 1 83.94 285 ASN B CA 1
ATOM 4399 C C . ASN B 1 285 ? 5.824 -32.25 -13.531 1 83.94 285 ASN B C 1
ATOM 4401 O O . ASN B 1 285 ? 6.352 -31.828 -14.555 1 83.94 285 ASN B O 1
ATOM 4405 N N . MET B 1 286 ? 6.562 -32.156 -12.422 1 73.81 286 MET B N 1
ATOM 4406 C CA . MET B 1 286 ? 8.023 -32.156 -12.422 1 73.81 286 MET B CA 1
ATOM 4407 C C . MET B 1 286 ? 8.57 -33.531 -12.836 1 73.81 286 MET B C 1
ATOM 4409 O O . MET B 1 286 ? 9.648 -33.594 -13.43 1 73.81 286 MET B O 1
ATOM 4413 N N . ASP B 1 287 ? 7.824 -34.656 -12.586 1 46.53 287 ASP B N 1
ATOM 4414 C CA . ASP B 1 287 ? 8.242 -36 -13.023 1 46.53 287 ASP B CA 1
ATOM 4415 C C . ASP B 1 287 ? 7.887 -36.219 -14.484 1 46.53 287 ASP B C 1
ATOM 4417 O O . ASP B 1 287 ? 6.824 -35.812 -14.953 1 46.53 287 ASP B O 1
#

InterPro domains:
  IPR000422 3,4-dihydroxy-2-butanone 4-phosphate synthase, RibB [MF_00180] (81-286)
  IPR000422 3,4-dihydroxy-2-butanone 4-phosphate synthase, RibB [PF00926] (88-281)
  IPR000422 3,4-dihydroxy-2-butanone 4-phosphate synthase, RibB [TIGR00506] (84-282)
  IPR017945 DHBP synthase RibB-like alpha/beta domain superfamily [SSF55821] (78-284)

Solvent-accessible surface area (backbone atoms only — not comparable to full-atom values): 32992 Å² total; per-residue (Å²): 136,84,83,78,78,87,88,80,82,82,84,79,80,84,83,81,86,87,92,74,80,75,79,75,72,83,81,80,83,72,85,79,83,80,73,86,78,81,79,80,76,82,80,82,78,76,79,78,78,78,77,73,82,71,77,87,83,76,75,84,62,79,71,83,73,76,78,72,70,82,73,78,68,60,70,74,71,53,45,57,90,94,36,46,44,65,69,60,49,27,52,37,35,58,72,54,32,58,34,37,42,28,50,52,77,87,64,82,36,40,32,26,44,29,32,35,18,79,55,53,32,33,65,58,38,21,51,43,32,66,45,20,45,29,61,45,29,31,19,30,45,58,68,60,31,58,63,36,66,44,53,57,65,46,53,78,90,65,46,46,27,86,85,61,68,46,46,26,49,29,30,22,36,56,69,89,40,77,93,23,68,29,13,53,22,42,18,48,24,40,36,46,69,41,37,87,82,55,48,41,82,51,41,22,35,49,48,59,34,38,40,28,54,36,52,82,71,21,40,79,69,42,77,44,66,53,17,44,36,27,49,44,24,42,74,38,72,47,70,61,23,10,30,37,30,46,33,38,28,84,89,62,22,39,63,23,38,70,73,56,44,52,52,48,24,60,74,69,75,33,51,38,35,42,50,68,50,48,41,48,47,50,61,60,65,72,104,140,82,87,73,81,92,86,93,85,86,86,86,82,92,78,85,85,91,78,86,86,80,82,84,78,81,82,83,88,78,81,87,83,80,80,77,86,72,72,80,77,72,71,77,73,74,80,73,85,82,79,79,79,80,76,81,85,80,72,88,70,76,70,86,67,78,77,73,70,83,75,77,68,60,70,73,71,51,44,58,88,95,37,46,43,65,70,59,48,27,52,38,34,57,74,53,33,59,33,37,40,27,48,51,78,87,63,82,36,39,32,27,46,29,32,37,18,79,54,53,33,32,64,56,37,20,51,44,32,68,46,20,46,30,62,46,30,31,18,28,44,57,67,59,31,57,62,36,67,45,54,58,64,45,54,78,91,64,48,47,27,87,84,60,70,47,46,27,50,28,32,21,36,55,70,87,40,77,92,25,69,31,14,54,21,42,18,49,23,41,37,48,69,40,37,87,82,55,48,40,83,50,42,22,35,50,49,58,35,38,40,28,56,36,53,83,71,21,42,77,69,42,76,43,66,54,17,43,36,26,48,45,28,42,74,36,72,45,69,62,23,10,30,36,29,45,32,39,27,85,89,61,23,40,63,22,38,69,74,56,44,52,49,48,24,59,75,68,74,33,50,38,35,44,48,68,49,48,41,47,48,49,60,60,66,72,103

Secondary structure (DSSP, 8-state):
-----------------------------------------------------------------S------SGGGGS--TTS--HHHHHHHHHTT--EEEE--TTTT--EEEEEEGGG--HHHHHHHHHHB-S--EEEE-HHHHHHTT--BSS-GGG---TT---BB--EEESSS-SSS-SHHHHHHHHHHHH-TT--GGGEEEEEEEEEEEPPTTGGGT--SHHHHHHHHHHHTTS-SEEEEEEBB-TTTSPBP-HHHHHHHHHHTT-EEEEHHHHHHHHHHHH-/-------------------------------------------------------------S---S------SGGGGS--TTS--HHHHHHHHHTT--EEEE--TTTT--EEEEEEGGG--HHHHHHHHHHB-S--EEEE-HHHHHHTT--BSS-GGG---TT---BB--EEESSS-SSS-SHHHHHHHHHHHH-TT--GGGEEEEEEEEEEEPPTTGGGT--SHHHHHHHHHHHTTS-SEEEEEEBB-TTTSPBP-HHHHHHHHHHTT-EEEEHHHHHHHHHHHH-

Sequence (574 aa):
MASFNLITTCSSTILSFPRSCKHFKLSSGFPSKISKHVNGFGSYFPLVQMNSKFPSSDNVGSRIKSSLVDEEGDLHSYPTQGFASIPEAIEDIRQGKMVVVVDDEDRENEGDLIMAAQFATPEAMAFIVKHGTGIICVSMKEEALDRLELPLMVNSKDNEEKLGVAFTLTVDAKDGTSTGVSAKDRATTILALACNESKATDFNRPGHIFPLKYKEGGVLKRNGHTEASLDLVILAGLDPVAVLCEIVDDDDGSMARLPKLRHFAKHHNLKILSIFDLIRYRRKNMDMASFNLITTCSSTILSFPRSCKHFKLSSGFPSKISKHVNGFGSYFPLVQMNSKFPSSDNVGSRIKSSLVDEEGDLHSYPTQGFASIPEAIEDIRQGKMVVVVDDEDRENEGDLIMAAQFATPEAMAFIVKHGTGIICVSMKEEALDRLELPLMVNSKDNEEKLGVAFTLTVDAKDGTSTGVSAKDRATTILALACNESKATDFNRPGHIFPLKYKEGGVLKRNGHTEASLDLVILAGLDPVAVLCEIVDDDDGSMARLPKLRHFAKHHNLKILSIFDLIRYRRKNMD

pLDDT: mean 77.32, std 33.5, range [16.02, 99.0]

Organism: Lupinus albus (NCBI:txid3870)

Foldseek 3Di:
DPCPDDDDDPPPPDDDDDDDDPCPPPDDPPPDPPDPDDDPDDDPPDPPVPDCCPDDDDDPPPPDDDPPPPPVPCVLQDADPLADGLVVQLVCQLVFHWAWEAEDCVPPQFIKIKHFLLSQDLVVLVVCCVFFPLQKEKQDEPVLCVQLVWAFPDDQVPDPPPQSWTWTWAKWFPPPADQQRHSHRVSVRSNLSLDPPHGNVRIDTHHRYIYTYEDPVACLVPLDPSRVRQVSCVSSVHRRMMMIGTGADPVPRHGDHDVRVSVVCVVVVHGYHYSVSVNSVCVVVVD/DDDDDDDDDPDDDDPDDDDDPDDPPPDDDDDDDPDDDPDDPVVVPVVPDDPDPDDDDDDPPDDPDDPPPPPVPCVLQDADPLADGLVVQLQCQLVFHWAWEAEDCVPPQFIKIKHFLLSQDLVVLVVCCVFFPLAKEKQDEPVLCVQLVWAFPDDQVPDVPPQSWTWTWAKWFPPPADQQRHSHRVSVRSNLSLDPPHGNVRIDTHHRYIYTYEDPVACLVPLDPSRVRQVSCVSSVHRRMMMIGTGADPVPRHGDHDVRVSVVCVVVVHGYHYSVSVNSVCVVVVD

Nearest PDB structures (foldseek):
  7uf0-assembly1_A  TM=9.771E-01  e=2.848E-28  Vibrio cholerae
  7tye-assembly1_A  TM=9.656E-01  e=1.149E-27  Escherichia coli
  3h07-assembly1_A  TM=9.816E-01  e=7.533E-27  Yersinia pestis CO92
  3mio-assembly1_A-2  TM=9.460E-01  e=7.104E-26  Mycobacterium tuberculosis H37Ra
  2ris-assembly1_A  TM=9.613E-01  e=2.698E-25  Candida albicans